Protein AF-A0A7C4L082-F1 (afdb_monomer_lite)

Structure (mmCIF, N/CA/C/O backbone):
data_AF-A0A7C4L082-F1
#
_entry.id   AF-A0A7C4L082-F1
#
loop_
_atom_site.group_PDB
_atom_site.id
_atom_site.type_symbol
_atom_site.label_atom_id
_atom_site.label_alt_id
_atom_site.label_comp_id
_atom_site.label_asym_id
_atom_site.label_entity_id
_atom_site.label_seq_id
_atom_site.pdbx_PDB_ins_code
_atom_site.Cartn_x
_atom_site.Cartn_y
_atom_site.Cartn_z
_atom_site.occupancy
_atom_site.B_iso_or_equiv
_atom_site.auth_seq_id
_atom_site.auth_comp_id
_atom_site.auth_asym_id
_atom_site.auth_atom_id
_atom_site.pdbx_PDB_model_num
ATOM 1 N N . MET A 1 1 ? 1.752 -16.445 31.291 1.00 26.81 1 MET A N 1
ATOM 2 C CA . MET A 1 1 ? 0.835 -17.382 30.611 1.00 26.81 1 MET A CA 1
ATOM 3 C C . MET A 1 1 ? 0.336 -16.645 29.375 1.00 26.81 1 MET A C 1
ATOM 5 O O . MET A 1 1 ? -0.471 -15.740 29.513 1.00 26.81 1 MET A O 1
ATOM 9 N N . HIS A 1 2 ? 0.988 -16.862 28.229 1.00 24.08 2 HIS A N 1
ATOM 10 C CA . HIS A 1 2 ? 0.756 -16.094 27.000 1.00 24.08 2 HIS A CA 1
ATOM 11 C C . HIS A 1 2 ? -0.568 -16.517 26.362 1.00 24.08 2 HIS A C 1
ATOM 13 O O . HIS A 1 2 ? -0.720 -17.672 25.975 1.00 24.08 2 HIS A O 1
ATOM 19 N N . LEU A 1 3 ? -1.516 -15.585 26.283 1.00 21.64 3 LEU A N 1
ATOM 20 C CA . LEU A 1 3 ? -2.719 -15.739 25.472 1.00 21.64 3 LEU A CA 1
ATOM 21 C C . LEU A 1 3 ? -2.356 -15.475 23.997 1.00 21.64 3 LEU A C 1
ATOM 23 O O . LEU A 1 3 ? -1.569 -14.562 23.738 1.00 21.64 3 LEU A O 1
ATOM 27 N N . PRO A 1 4 ? -2.878 -16.265 23.043 1.00 23.34 4 PRO A N 1
ATOM 28 C CA . PRO A 1 4 ? -2.545 -16.133 21.633 1.00 23.34 4 PRO A CA 1
ATOM 29 C C . PRO A 1 4 ? -3.372 -15.000 21.016 1.00 23.34 4 PRO A C 1
ATOM 31 O O . PRO A 1 4 ? -4.600 -15.043 21.010 1.00 23.34 4 PRO A O 1
ATOM 34 N N . SER A 1 5 ? -2.698 -13.973 20.509 1.00 23.75 5 SER A N 1
ATOM 35 C CA . SER A 1 5 ? -3.327 -12.854 19.806 1.00 23.75 5 SER A CA 1
ATOM 36 C C . SER A 1 5 ? -3.536 -13.232 18.331 1.00 23.75 5 SER A C 1
ATOM 38 O O . SER A 1 5 ? -2.632 -13.730 17.671 1.00 23.75 5 SER A O 1
ATOM 40 N N . THR A 1 6 ? -4.742 -13.040 17.812 1.00 22.88 6 THR A N 1
ATOM 41 C CA . THR A 1 6 ? -5.241 -13.522 16.503 1.00 22.88 6 THR A CA 1
ATOM 42 C C . THR A 1 6 ? -4.994 -12.465 15.421 1.00 22.88 6 THR A C 1
ATOM 44 O O . THR A 1 6 ? -5.503 -11.411 15.735 1.00 22.88 6 THR A O 1
ATOM 47 N N . PHE A 1 7 ? -4.259 -12.717 14.284 1.00 29.73 7 PHE A N 1
ATOM 48 C CA . PHE A 1 7 ? -3.717 -12.004 13.024 1.00 29.73 7 PHE A CA 1
ATOM 49 C C . PHE A 1 7 ? -4.614 -11.603 11.759 1.00 29.73 7 PHE A C 1
ATOM 51 O O . PHE A 1 7 ? -5.497 -12.398 11.469 1.00 29.73 7 PHE A O 1
ATOM 58 N N . LEU A 1 8 ? -4.376 -10.527 10.932 1.00 25.66 8 LEU A N 1
ATOM 59 C CA . LEU A 1 8 ? -5.011 -10.238 9.580 1.00 25.66 8 LEU A CA 1
ATOM 60 C C . LEU A 1 8 ? -4.146 -9.430 8.531 1.00 25.66 8 LEU A C 1
ATOM 62 O O . LEU A 1 8 ? -3.584 -8.399 8.908 1.00 25.66 8 LEU A O 1
ATOM 66 N N . THR A 1 9 ? -4.160 -9.795 7.212 1.00 27.81 9 THR A N 1
ATOM 67 C CA . THR A 1 9 ? -3.615 -9.032 6.026 1.00 27.81 9 THR A CA 1
ATOM 68 C C . THR A 1 9 ? -4.481 -8.992 4.735 1.00 27.81 9 THR A C 1
ATOM 70 O O . THR A 1 9 ? -5.491 -9.681 4.622 1.00 27.81 9 THR A O 1
ATOM 73 N N . LEU A 1 10 ? -4.018 -8.209 3.733 1.00 32.47 10 LEU A N 1
ATOM 74 C CA . LEU A 1 10 ? -4.407 -8.164 2.305 1.00 32.47 10 LEU A CA 1
ATOM 75 C C . LEU A 1 10 ? -4.249 -9.527 1.583 1.00 32.47 10 LEU A C 1
ATOM 77 O O . LEU A 1 10 ? -3.130 -9.998 1.386 1.00 32.47 10 LEU A O 1
ATOM 81 N N . ILE A 1 11 ? -5.348 -10.136 1.133 1.00 33.16 11 ILE A N 1
ATOM 82 C CA . ILE A 1 11 ? -5.338 -11.323 0.263 1.00 33.16 11 ILE A CA 1
ATOM 83 C C . ILE A 1 11 ? -6.277 -11.054 -0.910 1.00 33.16 11 ILE A C 1
ATOM 85 O O . ILE A 1 11 ? -7.493 -11.022 -0.738 1.00 33.16 11 ILE A O 1
ATOM 89 N N . CYS A 1 12 ? -5.724 -10.947 -2.115 1.00 33.06 12 CYS A N 1
ATOM 90 C CA . CYS A 1 12 ? -6.470 -11.342 -3.301 1.00 33.06 12 CYS A CA 1
ATOM 91 C C . CYS A 1 12 ? -6.006 -12.758 -3.633 1.00 33.06 12 CYS A C 1
ATOM 93 O O . CYS A 1 12 ? -4.808 -13.018 -3.780 1.00 33.06 12 CYS A O 1
ATOM 95 N N . VAL A 1 13 ? -6.946 -13.697 -3.663 1.00 30.00 13 VAL A N 1
ATOM 96 C CA . VAL A 1 13 ? -6.670 -15.078 -4.053 1.00 30.00 13 VAL A CA 1
ATOM 97 C C . VAL A 1 13 ? -6.123 -15.048 -5.471 1.00 30.00 13 VAL A C 1
ATOM 99 O O . VAL A 1 13 ? -6.735 -14.436 -6.347 1.00 30.00 13 VAL A O 1
ATOM 102 N N . ALA A 1 14 ? -5.004 -15.727 -5.726 1.00 32.19 14 ALA A N 1
ATOM 103 C CA . ALA A 1 14 ? -4.568 -15.965 -7.092 1.00 32.19 14 ALA A CA 1
ATOM 104 C C . ALA A 1 14 ? -5.683 -16.716 -7.843 1.00 32.19 14 ALA A C 1
ATOM 106 O O . ALA A 1 14 ? -5.805 -17.936 -7.723 1.00 32.19 14 ALA A O 1
ATOM 107 N N . GLY A 1 15 ? -6.487 -16.002 -8.634 1.00 32.66 15 GLY A N 1
ATOM 108 C CA . GLY A 1 15 ? -7.610 -16.569 -9.390 1.00 32.66 15 GLY A CA 1
ATOM 109 C C . GLY A 1 15 ? -8.965 -15.893 -9.207 1.00 32.66 15 GLY A C 1
ATOM 110 O O . GLY A 1 15 ? -9.885 -16.276 -9.921 1.00 32.66 15 GLY A O 1
ATOM 111 N N . ILE A 1 16 ? -9.102 -14.892 -8.335 1.00 36.88 16 ILE A N 1
ATOM 112 C CA . ILE A 1 16 ? -10.287 -14.023 -8.330 1.00 36.88 16 ILE A CA 1
ATOM 113 C C . ILE A 1 16 ? -9.890 -12.734 -9.046 1.00 36.88 16 ILE A C 1
ATOM 115 O O . ILE A 1 16 ? -9.056 -11.973 -8.558 1.00 36.88 16 ILE A O 1
ATOM 119 N N . ALA A 1 17 ? -10.420 -12.541 -10.254 1.00 43.00 17 ALA A N 1
ATOM 120 C CA . ALA A 1 17 ? -10.306 -11.265 -10.939 1.00 43.00 17 ALA A CA 1
ATOM 121 C C . ALA A 1 17 ? -11.048 -10.207 -10.117 1.00 43.00 17 ALA A C 1
ATOM 123 O O . ALA A 1 17 ? -12.154 -10.471 -9.642 1.00 43.00 17 ALA A O 1
ATOM 124 N N . ALA A 1 18 ? -10.488 -9.004 -9.995 1.00 48.81 18 ALA A N 1
ATOM 125 C CA . ALA A 1 18 ? -11.356 -7.862 -9.747 1.00 48.81 18 ALA A CA 1
ATOM 126 C C . ALA A 1 18 ? -12.280 -7.787 -10.966 1.00 48.81 18 ALA A C 1
ATOM 128 O O . ALA A 1 18 ? -11.783 -7.728 -12.092 1.00 48.81 18 ALA A O 1
ATOM 129 N N . ALA A 1 19 ? -13.586 -7.886 -10.757 1.00 49.41 19 ALA A N 1
ATOM 130 C CA . ALA A 1 19 ? -14.576 -7.798 -11.817 1.00 49.41 19 ALA A CA 1
ATOM 131 C C . ALA A 1 19 ? -15.401 -6.530 -11.613 1.00 49.41 19 ALA A C 1
ATOM 133 O O . ALA A 1 19 ? -15.684 -6.179 -10.470 1.00 49.41 19 ALA A O 1
ATOM 134 N N . ALA A 1 20 ? -15.767 -5.852 -12.699 1.00 52.03 20 ALA A N 1
ATOM 135 C CA . ALA A 1 20 ? -16.799 -4.823 -12.649 1.00 52.03 20 ALA A CA 1
ATOM 136 C C . ALA A 1 20 ? -18.134 -5.436 -12.187 1.00 52.03 20 ALA A C 1
ATOM 138 O O . ALA A 1 20 ? -18.296 -6.659 -12.190 1.00 52.03 20 ALA A O 1
ATOM 139 N N . ASP A 1 21 ? -19.111 -4.596 -11.841 1.00 50.50 21 ASP A N 1
ATOM 140 C CA . ASP A 1 21 ? -20.434 -5.051 -11.381 1.00 50.50 21 ASP A CA 1
ATOM 141 C C . ASP A 1 21 ? -21.158 -5.951 -12.414 1.00 50.50 21 ASP A C 1
ATOM 143 O O . ASP A 1 21 ? -22.066 -6.703 -12.064 1.00 50.50 21 ASP A O 1
ATOM 147 N N . ASP A 1 22 ? -20.729 -5.926 -13.683 1.00 53.44 22 ASP A N 1
ATOM 148 C CA . ASP A 1 22 ? -21.219 -6.777 -14.776 1.00 53.44 22 ASP A CA 1
ATOM 149 C C . ASP A 1 22 ? -20.454 -8.110 -14.962 1.00 53.44 22 ASP A C 1
ATOM 151 O O . ASP A 1 22 ? -20.784 -8.896 -15.854 1.00 53.44 22 ASP A O 1
ATOM 155 N N . GLY A 1 23 ? -19.447 -8.390 -14.128 1.00 59.34 23 GLY A N 1
ATOM 156 C CA . GLY A 1 23 ? -18.629 -9.604 -14.177 1.00 59.34 23 GLY A CA 1
ATOM 157 C C . GLY A 1 23 ? -17.411 -9.539 -15.108 1.00 59.34 23 GLY A C 1
ATOM 158 O O . GLY A 1 23 ? -16.659 -10.515 -15.181 1.00 59.34 23 GLY A O 1
ATOM 159 N N . THR A 1 24 ? -17.170 -8.419 -15.797 1.00 66.19 24 THR A N 1
ATOM 160 C CA . THR A 1 24 ? -15.991 -8.242 -16.660 1.00 66.19 24 THR A CA 1
ATOM 161 C C . THR A 1 24 ? -14.715 -8.141 -15.820 1.00 66.19 24 THR A C 1
ATOM 163 O O . THR A 1 24 ? -14.647 -7.265 -14.957 1.00 66.19 24 THR A O 1
ATOM 166 N N . PRO A 1 25 ? -13.674 -8.966 -16.057 1.00 70.62 25 PRO A N 1
ATOM 167 C CA . PRO A 1 25 ? -12.387 -8.821 -15.382 1.00 70.62 25 PRO A CA 1
ATOM 168 C C . PRO A 1 25 ? -11.762 -7.454 -15.672 1.00 70.62 25 PRO A C 1
ATOM 170 O O . PRO A 1 25 ? -11.455 -7.144 -16.819 1.00 70.62 25 PRO A O 1
ATOM 173 N N . ILE A 1 26 ? -11.538 -6.663 -14.629 1.00 77.31 26 ILE A N 1
ATOM 174 C CA . ILE A 1 26 ? -10.862 -5.363 -14.701 1.00 77.31 26 ILE A CA 1
ATOM 175 C C . ILE A 1 26 ? -9.432 -5.426 -14.166 1.00 77.31 26 ILE A C 1
ATOM 177 O O . ILE A 1 26 ? -8.658 -4.508 -14.405 1.00 77.31 26 ILE A O 1
ATOM 181 N N . GLY A 1 27 ? -9.050 -6.492 -13.454 1.00 82.38 27 GLY A N 1
ATOM 182 C CA . GLY A 1 27 ? -7.694 -6.645 -12.934 1.00 82.38 27 GLY A CA 1
ATOM 183 C C . GLY A 1 27 ? -7.386 -8.011 -12.327 1.00 82.38 27 GLY A C 1
ATOM 184 O O . GLY A 1 27 ? -8.269 -8.836 -12.091 1.00 82.38 27 GLY A O 1
ATOM 185 N N . GLU A 1 28 ? -6.104 -8.240 -12.063 1.00 77.00 28 GLU A N 1
ATOM 186 C CA . GLU A 1 28 ? -5.544 -9.466 -11.505 1.00 77.00 28 GLU A CA 1
ATOM 187 C C . GLU A 1 28 ? -4.411 -9.146 -10.522 1.00 77.00 28 GLU A C 1
ATOM 189 O O . GLU A 1 28 ? -3.540 -8.316 -10.792 1.00 77.00 28 GLU A O 1
ATOM 194 N N . LEU A 1 29 ? -4.395 -9.854 -9.393 1.00 74.06 29 LEU A N 1
ATOM 195 C CA . LEU A 1 29 ? -3.271 -9.888 -8.465 1.00 74.06 29 LEU A CA 1
ATOM 196 C C . LEU A 1 29 ? -2.563 -11.241 -8.576 1.00 74.06 29 LEU A C 1
ATOM 198 O O . LEU A 1 29 ? -3.212 -12.289 -8.632 1.00 74.06 29 LEU A O 1
ATOM 202 N N . GLY A 1 30 ? -1.235 -11.238 -8.541 1.00 73.25 30 GLY A N 1
ATOM 203 C CA . GLY A 1 30 ? -0.467 -12.474 -8.565 1.00 73.25 30 GLY A CA 1
ATOM 204 C C . GLY A 1 30 ? 0.947 -12.320 -8.033 1.00 73.25 30 GLY A C 1
ATOM 205 O O . GLY A 1 30 ? 1.359 -11.254 -7.583 1.00 73.25 30 GLY A O 1
ATOM 206 N N . ARG A 1 31 ? 1.683 -13.428 -8.033 1.00 80.12 31 ARG A N 1
ATOM 207 C CA . ARG A 1 31 ? 3.074 -13.501 -7.586 1.00 80.12 31 ARG A CA 1
ATOM 208 C C . ARG A 1 31 ? 3.870 -14.315 -8.589 1.00 80.12 31 ARG A C 1
ATOM 210 O O . ARG A 1 31 ? 3.368 -15.311 -9.109 1.00 80.12 31 ARG A O 1
ATOM 217 N N . VAL A 1 32 ? 5.099 -13.895 -8.845 1.00 87.31 32 VAL A N 1
ATOM 218 C CA . VAL A 1 32 ? 6.042 -14.603 -9.707 1.00 87.31 32 VAL A CA 1
ATOM 219 C C . VAL A 1 32 ? 7.381 -14.730 -8.991 1.00 87.31 32 VAL A C 1
ATOM 221 O O . VAL A 1 32 ? 7.808 -13.793 -8.322 1.00 87.31 32 VAL A O 1
ATOM 224 N N . ASN A 1 33 ? 8.030 -15.882 -9.138 1.00 90.62 33 ASN A N 1
ATOM 225 C CA . ASN A 1 33 ? 9.413 -16.078 -8.725 1.00 90.62 33 ASN A CA 1
ATOM 226 C C . ASN A 1 33 ? 10.312 -15.874 -9.949 1.00 90.62 33 ASN A C 1
ATOM 228 O O . ASN A 1 33 ? 10.107 -16.529 -10.974 1.00 90.62 33 ASN A O 1
ATOM 232 N N . ILE A 1 34 ? 11.257 -14.940 -9.871 1.00 92.31 34 ILE A N 1
ATOM 233 C CA . ILE A 1 34 ? 12.107 -14.556 -11.001 1.00 92.31 34 ILE A CA 1
ATOM 234 C C . ILE A 1 34 ? 13.583 -14.611 -10.624 1.00 92.31 34 ILE A C 1
ATOM 236 O O . ILE A 1 34 ? 14.006 -14.025 -9.634 1.00 92.31 34 ILE A O 1
ATOM 240 N N . ALA A 1 35 ? 14.368 -15.309 -11.445 1.00 92.62 35 ALA A N 1
ATOM 241 C CA . ALA A 1 35 ? 15.823 -15.376 -11.344 1.00 92.62 35 ALA A CA 1
ATOM 242 C C . ALA A 1 35 ? 16.473 -14.366 -12.291 1.00 92.62 35 ALA A C 1
ATOM 244 O O . ALA A 1 35 ? 16.044 -14.230 -13.439 1.00 92.62 35 ALA A O 1
ATOM 245 N N . GLN A 1 36 ? 17.532 -13.693 -11.850 1.00 95.38 36 GLN A N 1
ATOM 246 C CA . GLN A 1 36 ? 18.135 -12.605 -12.611 1.00 95.38 36 GLN A CA 1
ATOM 247 C C . GLN A 1 36 ? 19.621 -12.863 -12.882 1.00 95.38 36 GLN A C 1
ATOM 249 O O . GLN A 1 36 ? 20.462 -12.372 -12.151 1.00 95.38 36 GLN A O 1
ATOM 254 N N . PRO A 1 37 ? 19.998 -13.603 -13.934 1.00 94.25 37 PRO A N 1
ATOM 255 C CA . PRO A 1 37 ? 21.409 -13.900 -14.189 1.00 94.25 37 PRO A CA 1
ATOM 256 C C . PRO A 1 37 ? 22.198 -12.726 -14.801 1.00 94.25 37 PRO A C 1
ATOM 258 O O . PRO A 1 37 ? 23.421 -12.794 -14.859 1.00 94.25 37 PRO A O 1
ATOM 261 N N . ASN A 1 38 ? 21.523 -11.708 -15.353 1.00 92.75 38 ASN A N 1
ATOM 262 C CA . ASN A 1 38 ? 22.129 -10.496 -15.931 1.00 92.75 38 ASN A CA 1
ATOM 263 C C . ASN A 1 38 ? 21.066 -9.423 -16.245 1.00 92.75 38 ASN A C 1
ATOM 265 O O . ASN A 1 38 ? 19.879 -9.740 -16.363 1.00 92.75 38 ASN A O 1
ATOM 269 N N . ALA A 1 39 ? 21.496 -8.190 -16.535 1.00 89.31 39 ALA A N 1
ATOM 270 C CA . ALA A 1 39 ? 20.643 -7.051 -16.908 1.00 89.31 39 ALA A CA 1
ATOM 271 C C . ALA A 1 39 ? 19.786 -7.231 -18.186 1.00 89.31 39 ALA A C 1
ATOM 273 O O . ALA A 1 39 ? 18.868 -6.446 -18.426 1.00 89.31 39 ALA A O 1
ATOM 274 N N . ALA A 1 40 ? 20.043 -8.240 -19.024 1.00 90.38 40 ALA A N 1
ATOM 275 C CA . ALA A 1 40 ? 19.286 -8.474 -20.257 1.00 90.38 40 ALA A CA 1
ATOM 276 C C . ALA A 1 40 ? 18.137 -9.485 -20.090 1.00 90.38 40 ALA A C 1
ATOM 278 O O . ALA A 1 40 ? 17.345 -9.675 -21.016 1.00 90.38 40 ALA A O 1
ATOM 279 N N . THR A 1 41 ? 18.028 -10.139 -18.932 1.00 94.12 41 THR A N 1
ATOM 280 C CA . THR A 1 41 ? 17.044 -11.207 -18.714 1.00 94.12 41 THR A CA 1
ATOM 281 C C . THR A 1 41 ? 15.699 -10.618 -18.306 1.00 94.12 41 THR A C 1
ATOM 283 O O . THR A 1 41 ? 15.562 -10.101 -17.203 1.00 94.12 41 THR A O 1
ATOM 286 N N . TRP A 1 42 ? 14.702 -10.726 -19.186 1.00 94.75 42 TRP A N 1
ATOM 287 C CA . TRP A 1 42 ? 13.320 -10.309 -18.934 1.00 94.75 42 TRP A CA 1
ATOM 288 C C . TRP A 1 42 ? 12.392 -11.518 -18.898 1.00 94.75 42 TRP A C 1
ATOM 290 O O . TRP A 1 42 ? 12.436 -12.368 -19.787 1.00 94.75 42 TRP A O 1
ATOM 300 N N . HIS A 1 43 ? 11.501 -11.548 -17.913 1.00 96.25 43 HIS A N 1
ATOM 301 C CA . HIS A 1 43 ? 10.533 -12.622 -17.715 1.00 96.25 43 HIS A CA 1
ATOM 302 C C . HIS A 1 43 ? 9.168 -12.180 -18.204 1.00 96.25 43 HIS A C 1
ATOM 304 O O . HIS A 1 43 ? 8.703 -11.104 -17.840 1.00 96.25 43 HIS A O 1
ATOM 310 N N . THR A 1 44 ? 8.513 -12.994 -19.028 1.00 97.25 44 THR A N 1
ATOM 311 C CA . THR A 1 44 ? 7.134 -12.718 -19.448 1.00 97.25 44 THR A CA 1
ATOM 312 C C . THR A 1 44 ? 6.175 -13.348 -18.449 1.00 97.25 44 THR A C 1
ATOM 314 O O . THR A 1 44 ? 6.183 -14.563 -18.268 1.00 97.25 44 THR A O 1
ATOM 317 N N . VAL A 1 45 ? 5.338 -12.525 -17.825 1.00 94.69 45 VAL A N 1
ATOM 318 C CA . VAL A 1 45 ? 4.252 -12.960 -16.947 1.00 94.69 45 VAL A CA 1
ATOM 319 C C . VAL A 1 45 ? 2.969 -12.965 -17.765 1.00 94.69 45 VAL A C 1
ATOM 321 O O . VAL A 1 45 ? 2.551 -11.923 -18.271 1.00 94.69 45 VAL A O 1
ATOM 324 N N . ALA A 1 46 ? 2.368 -14.142 -17.928 1.00 93.06 46 ALA A N 1
ATOM 325 C CA . ALA A 1 46 ? 1.063 -14.283 -18.560 1.00 93.06 46 ALA A CA 1
ATOM 326 C C . ALA A 1 46 ? -0.046 -13.938 -17.558 1.00 93.06 46 ALA A C 1
ATOM 328 O O . ALA A 1 46 ? -0.006 -14.383 -16.411 1.00 93.06 46 ALA A O 1
ATOM 329 N N . LEU A 1 47 ? -1.031 -13.165 -18.010 1.00 85.12 47 LEU A N 1
ATOM 330 C CA . LEU A 1 47 ? -2.253 -12.884 -17.265 1.00 85.12 47 LEU A CA 1
ATOM 331 C C . LEU A 1 47 ? -3.255 -14.014 -17.489 1.00 85.12 47 LEU A C 1
ATOM 333 O O . LEU A 1 47 ? -3.327 -14.592 -18.577 1.00 85.12 47 LEU A O 1
ATOM 337 N N . ARG A 1 48 ? -4.051 -14.315 -16.467 1.00 81.31 48 ARG A N 1
ATOM 338 C CA . ARG A 1 48 ? -5.145 -15.290 -16.556 1.00 81.31 48 ARG A CA 1
ATOM 339 C C . ARG A 1 48 ? -6.329 -14.717 -17.318 1.00 81.31 48 ARG A C 1
ATOM 341 O O . ARG A 1 48 ? -7.017 -15.451 -18.020 1.00 81.31 48 ARG A O 1
ATOM 348 N N . ASN A 1 49 ? -6.546 -13.412 -17.177 1.00 79.44 49 ASN A N 1
ATOM 349 C CA . ASN A 1 49 ? -7.617 -12.687 -17.845 1.00 79.44 49 ASN A CA 1
ATOM 350 C C . ASN A 1 49 ? -7.057 -11.761 -18.919 1.00 79.44 49 ASN A C 1
ATOM 352 O O . ASN A 1 49 ? -5.961 -11.214 -18.787 1.00 79.44 49 ASN A O 1
ATOM 356 N N . ARG A 1 50 ? -7.837 -11.565 -19.984 1.00 89.00 50 ARG A N 1
ATOM 357 C CA . ARG A 1 50 ? -7.551 -10.531 -20.973 1.00 89.00 50 ARG A CA 1
ATOM 358 C C . ARG A 1 50 ? -8.057 -9.190 -20.446 1.00 89.00 50 ARG A C 1
ATOM 360 O O . ARG A 1 50 ? -9.247 -9.062 -20.192 1.00 89.00 50 ARG A O 1
ATOM 367 N N . LEU A 1 51 ? -7.162 -8.219 -20.349 1.00 87.44 51 LEU A N 1
ATOM 368 C CA . LEU A 1 51 ? -7.430 -6.838 -19.951 1.00 87.44 51 LEU A CA 1
ATOM 369 C C . LEU A 1 51 ? -7.413 -5.920 -21.183 1.00 87.44 51 LEU A C 1
ATOM 371 O O . LEU A 1 51 ? -6.754 -6.232 -22.178 1.00 87.44 51 LEU A O 1
ATOM 375 N N . ALA A 1 52 ? -8.155 -4.817 -21.165 1.00 92.12 52 ALA A N 1
ATOM 376 C CA . ALA A 1 52 ? -8.256 -3.912 -22.310 1.00 92.12 52 ALA A CA 1
ATOM 377 C C . ALA A 1 52 ? -7.014 -3.015 -22.478 1.00 92.12 52 ALA A C 1
ATOM 379 O O . ALA A 1 52 ? -6.483 -2.894 -23.585 1.00 92.12 52 ALA A O 1
ATOM 380 N N . ASP A 1 53 ? -6.543 -2.408 -21.390 1.00 93.88 53 ASP A N 1
ATOM 381 C CA . ASP A 1 53 ? -5.454 -1.428 -21.336 1.00 93.88 53 ASP A CA 1
ATOM 382 C C . ASP A 1 53 ? -4.729 -1.508 -19.974 1.00 93.88 53 ASP A C 1
ATOM 384 O O . ASP A 1 53 ? -4.946 -0.674 -19.091 1.00 93.88 53 ASP A O 1
ATOM 388 N N . PRO A 1 54 ? -3.887 -2.534 -19.759 1.00 93.75 54 PRO A N 1
ATOM 389 C CA . PRO A 1 54 ? -3.369 -2.855 -18.435 1.00 93.75 54 PRO A CA 1
ATOM 390 C C . PRO A 1 54 ? -2.306 -1.873 -17.926 1.00 93.75 54 PRO A C 1
ATOM 392 O O . PRO A 1 54 ? -1.276 -1.628 -18.564 1.00 93.75 54 PRO A O 1
ATOM 395 N N . VAL A 1 55 ? -2.508 -1.414 -16.693 1.00 94.88 55 VAL A N 1
ATOM 396 C CA . VAL A 1 55 ? -1.537 -0.746 -15.822 1.00 94.88 55 VAL A CA 1
ATOM 397 C C . VAL A 1 55 ? -1.000 -1.774 -14.831 1.00 94.88 55 VAL A C 1
ATOM 399 O O . VAL A 1 55 ? -1.766 -2.533 -14.243 1.00 94.88 55 VAL A O 1
ATOM 402 N N . VAL A 1 56 ? 0.319 -1.812 -14.640 1.00 93.75 56 VAL A N 1
ATOM 403 C CA . VAL A 1 56 ? 0.984 -2.805 -13.782 1.00 93.75 56 VAL A CA 1
ATOM 404 C C . VAL A 1 56 ? 1.775 -2.092 -12.695 1.00 93.75 56 VAL A C 1
ATOM 406 O O . VAL A 1 56 ? 2.623 -1.251 -12.999 1.00 93.75 56 VAL A O 1
ATOM 409 N N . VAL A 1 57 ? 1.553 -2.480 -11.441 1.00 92.12 57 VAL A N 1
ATOM 410 C CA . VAL A 1 57 ? 2.413 -2.121 -10.307 1.00 92.12 57 VAL A CA 1
ATOM 411 C C . VAL A 1 57 ? 2.947 -3.384 -9.642 1.00 92.12 57 VAL A C 1
ATOM 413 O O . VAL A 1 57 ? 2.226 -4.372 -9.494 1.00 92.12 57 VAL A O 1
ATOM 416 N N . LEU A 1 58 ? 4.224 -3.372 -9.265 1.00 91.06 58 LEU A N 1
ATOM 417 C CA . LEU A 1 58 ? 4.837 -4.476 -8.533 1.00 91.06 58 LEU A CA 1
ATOM 418 C C . LEU A 1 58 ? 4.766 -4.208 -7.028 1.00 91.06 58 LEU A C 1
ATOM 420 O O . LEU A 1 58 ? 4.757 -3.064 -6.575 1.00 91.06 58 LEU A O 1
ATOM 424 N N . GLY A 1 59 ? 4.708 -5.286 -6.258 1.00 85.19 59 GLY A N 1
ATOM 425 C CA . GLY A 1 59 ? 4.935 -5.277 -4.823 1.00 85.19 59 GLY A CA 1
ATOM 426 C C . GLY A 1 59 ? 6.428 -5.246 -4.481 1.00 85.19 59 GLY A C 1
ATOM 427 O O . GLY A 1 59 ? 7.279 -5.257 -5.375 1.00 85.19 59 GLY A O 1
ATOM 428 N N . PRO A 1 60 ? 6.760 -5.230 -3.180 1.00 86.38 60 PRO A N 1
ATOM 429 C CA . PRO A 1 60 ? 8.141 -5.376 -2.743 1.00 86.38 60 PRO A CA 1
ATOM 430 C C . PRO A 1 60 ? 8.721 -6.703 -3.237 1.00 86.38 60 PRO A C 1
ATOM 432 O O . PRO A 1 60 ? 8.010 -7.699 -3.363 1.00 86.38 60 PRO A O 1
ATOM 435 N N . VAL A 1 61 ? 10.026 -6.711 -3.487 1.00 91.25 61 VAL A N 1
ATOM 436 C CA . VAL A 1 61 ? 10.773 -7.918 -3.863 1.00 91.25 61 VAL A CA 1
ATOM 437 C C . VAL A 1 61 ? 11.168 -8.664 -2.579 1.00 91.25 61 VAL A C 1
ATOM 439 O O . VAL A 1 61 ? 11.506 -8.015 -1.578 1.00 91.25 61 VAL A O 1
ATOM 442 N N . SER A 1 62 ? 11.101 -10.001 -2.565 1.00 88.44 62 SER A N 1
ATOM 443 C CA . SER A 1 62 ? 11.510 -10.796 -1.394 1.00 88.44 62 SER A CA 1
ATOM 444 C C . SER A 1 62 ? 12.993 -10.611 -1.080 1.00 88.44 62 SER A C 1
ATOM 446 O O . SER A 1 62 ? 13.701 -10.007 -1.863 1.00 88.44 62 SER A O 1
ATOM 448 N N . SER A 1 63 ? 13.477 -11.072 0.072 1.00 88.50 63 SER A N 1
ATOM 449 C CA . SER A 1 63 ? 14.875 -10.918 0.503 1.00 88.50 63 SER A CA 1
ATOM 450 C C . SER A 1 63 ? 15.621 -12.244 0.602 1.00 88.50 63 SER A C 1
ATOM 452 O O . SER A 1 63 ? 16.165 -12.581 1.660 1.00 88.50 63 SER A O 1
ATOM 454 N N . ASN A 1 64 ? 15.632 -12.992 -0.496 1.00 88.56 64 ASN A N 1
ATOM 455 C CA . ASN A 1 64 ? 16.466 -14.178 -0.675 1.00 88.56 64 ASN A CA 1
ATOM 456 C C . ASN A 1 64 ? 17.911 -13.770 -1.016 1.00 88.56 64 ASN A C 1
ATOM 458 O O . ASN A 1 64 ? 18.859 -14.395 -0.543 1.00 88.56 64 ASN A O 1
ATOM 462 N N . GLY A 1 65 ? 18.078 -12.698 -1.796 1.00 85.06 65 GLY A N 1
ATOM 463 C CA . GLY A 1 65 ? 19.332 -12.008 -2.081 1.00 85.06 65 GLY A CA 1
ATOM 464 C C . GLY A 1 65 ? 19.596 -10.846 -1.116 1.00 85.06 65 GLY A C 1
ATOM 465 O O . GLY A 1 65 ? 18.682 -10.162 -0.642 1.00 85.06 65 GLY A O 1
ATOM 466 N N . GLY A 1 66 ? 20.875 -10.619 -0.802 1.00 84.94 66 GLY A N 1
ATOM 467 C CA . GLY A 1 66 ? 21.301 -9.565 0.129 1.00 84.94 66 GLY A CA 1
ATOM 468 C C . GLY A 1 66 ? 21.405 -8.170 -0.496 1.00 84.94 66 GLY A C 1
ATOM 469 O O . GLY A 1 66 ? 21.245 -7.172 0.210 1.00 84.94 66 GLY A O 1
ATOM 470 N N . GLN A 1 67 ? 21.655 -8.094 -1.805 1.00 90.06 67 GLN A N 1
ATOM 471 C CA . GLN A 1 67 ? 21.859 -6.835 -2.525 1.00 90.06 67 GLN A CA 1
ATOM 472 C C . GLN A 1 67 ? 20.549 -6.033 -2.670 1.00 90.06 67 GLN A C 1
ATOM 474 O O . GLN A 1 67 ? 19.463 -6.618 -2.700 1.00 90.06 67 GLN A O 1
ATOM 479 N N . PRO A 1 68 ? 20.618 -4.692 -2.719 1.00 90.56 68 PRO A N 1
ATOM 480 C CA . PRO A 1 68 ? 19.469 -3.860 -3.047 1.00 90.56 68 PRO A CA 1
ATOM 481 C C . PRO A 1 68 ? 19.083 -4.016 -4.519 1.00 90.56 68 PRO A C 1
ATOM 483 O O . PRO A 1 68 ? 19.934 -4.035 -5.405 1.00 90.56 68 PRO A O 1
ATOM 486 N N . VAL A 1 69 ? 17.780 -4.102 -4.774 1.00 92.81 69 VAL A N 1
ATOM 487 C CA . VAL A 1 69 ? 17.228 -4.392 -6.100 1.00 92.81 69 VAL A CA 1
ATOM 488 C C . VAL A 1 69 ? 15.837 -3.779 -6.238 1.00 92.81 69 VAL A C 1
ATOM 490 O O . VAL A 1 69 ? 15.104 -3.644 -5.253 1.00 92.81 69 VAL A O 1
ATOM 493 N N . VAL A 1 70 ? 15.465 -3.411 -7.462 1.00 91.62 70 VAL A N 1
ATOM 494 C CA . VAL A 1 70 ? 14.170 -2.802 -7.790 1.00 91.62 70 VAL A CA 1
ATOM 495 C C . VAL A 1 70 ? 13.487 -3.626 -8.880 1.00 91.62 70 VAL A C 1
ATOM 497 O O . VAL A 1 70 ? 14.126 -4.082 -9.819 1.00 91.62 70 VAL A O 1
ATOM 500 N N . GLY A 1 71 ? 12.175 -3.837 -8.786 1.00 92.44 71 GLY A N 1
ATOM 501 C CA . GLY A 1 71 ? 11.422 -4.447 -9.883 1.00 92.44 71 GLY A CA 1
ATOM 502 C C . GLY A 1 71 ? 11.221 -3.456 -11.033 1.00 92.44 71 GLY A C 1
ATOM 503 O O . GLY A 1 71 ? 10.940 -2.283 -10.795 1.00 92.44 71 GLY A O 1
ATOM 504 N N . ARG A 1 72 ? 11.303 -3.914 -12.285 1.00 91.12 72 ARG A N 1
ATOM 505 C CA . ARG A 1 72 ? 10.964 -3.122 -13.481 1.00 91.12 72 ARG A CA 1
ATOM 506 C C . ARG A 1 72 ? 9.910 -3.809 -14.327 1.00 91.12 72 ARG A C 1
ATOM 508 O O . ARG A 1 72 ? 9.920 -5.030 -14.447 1.00 91.12 72 ARG A O 1
ATOM 515 N N . VAL A 1 73 ? 9.061 -3.013 -14.981 1.00 92.75 73 VAL A N 1
ATOM 516 C CA . VAL A 1 73 ? 8.027 -3.504 -15.904 1.00 92.75 73 VAL A CA 1
ATOM 517 C C . VAL A 1 73 ? 8.179 -2.886 -17.291 1.00 92.75 73 VAL A C 1
ATOM 519 O O . VAL A 1 73 ? 8.461 -1.694 -17.425 1.00 92.75 73 VAL A O 1
ATOM 522 N N . ARG A 1 74 ? 7.944 -3.685 -18.337 1.00 91.75 74 ARG A N 1
ATOM 523 C CA . ARG A 1 74 ? 7.795 -3.216 -19.726 1.00 91.75 74 ARG A CA 1
ATOM 524 C C . ARG A 1 74 ? 6.848 -4.111 -20.528 1.00 91.75 74 ARG A C 1
ATOM 526 O O . ARG A 1 74 ? 6.366 -5.118 -20.016 1.00 91.75 74 ARG A O 1
ATOM 533 N N . ASN A 1 75 ? 6.635 -3.768 -21.802 1.00 92.50 75 ASN A N 1
ATOM 534 C CA . ASN A 1 75 ? 5.955 -4.612 -22.796 1.00 92.50 75 ASN A CA 1
ATOM 535 C C . ASN A 1 75 ? 4.627 -5.197 -22.285 1.00 92.50 75 ASN A C 1
ATOM 537 O O . ASN A 1 75 ? 4.414 -6.409 -22.309 1.00 92.50 75 ASN A O 1
ATOM 541 N N . ARG A 1 76 ? 3.755 -4.316 -21.786 1.00 94.00 76 ARG A N 1
ATOM 542 C CA . ARG A 1 76 ? 2.402 -4.668 -21.347 1.00 94.00 76 ARG A CA 1
ATOM 543 C C . ARG A 1 76 ? 1.535 -4.923 -22.575 1.00 94.00 76 ARG A C 1
ATOM 545 O O . ARG A 1 76 ? 1.536 -4.135 -23.518 1.00 94.00 76 ARG A O 1
ATOM 552 N N . THR A 1 77 ? 0.804 -6.019 -22.550 1.00 95.56 77 THR A N 1
ATOM 553 C CA . THR A 1 77 ? -0.178 -6.415 -23.554 1.00 95.56 77 THR A CA 1
ATOM 554 C C . THR A 1 77 ? -1.470 -6.793 -22.833 1.00 95.56 77 THR A C 1
ATOM 556 O O . THR A 1 77 ? -1.417 -7.085 -21.638 1.00 95.56 77 THR A O 1
ATOM 559 N N . PRO A 1 78 ? -2.609 -6.888 -23.539 1.00 95.38 78 PRO A N 1
ATOM 560 C CA . PRO A 1 78 ? -3.862 -7.383 -22.973 1.00 95.38 78 PRO A CA 1
ATOM 561 C C . PRO A 1 78 ? -3.771 -8.696 -22.184 1.00 95.38 78 PRO A C 1
ATOM 563 O O . PRO A 1 78 ? -4.665 -8.995 -21.408 1.00 95.38 78 PRO A O 1
ATOM 566 N N . THR A 1 79 ? -2.741 -9.518 -22.397 1.00 95.00 79 THR A N 1
ATOM 567 C CA . THR A 1 79 ? -2.627 -10.854 -21.794 1.00 95.00 79 THR A CA 1
ATOM 568 C C . THR A 1 79 ? -1.288 -11.101 -21.105 1.00 95.00 79 THR A C 1
ATOM 570 O O . THR A 1 79 ? -1.025 -12.225 -20.685 1.00 95.00 79 THR A O 1
ATOM 573 N N . SER A 1 80 ? -0.394 -10.113 -21.029 1.00 95.88 80 SER A N 1
ATOM 574 C CA . SER A 1 80 ? 0.931 -10.311 -20.433 1.00 95.88 80 SER A CA 1
ATOM 575 C C . SER A 1 80 ? 1.648 -9.006 -20.115 1.00 95.88 80 SER A C 1
ATOM 577 O O . SER A 1 80 ? 1.345 -7.956 -20.669 1.00 95.88 80 SER A O 1
ATOM 579 N N . PHE A 1 81 ? 2.697 -9.089 -19.310 1.00 95.88 81 PHE A N 1
ATOM 580 C CA . PHE A 1 81 ? 3.711 -8.042 -19.193 1.00 95.88 81 PHE A CA 1
ATOM 581 C C . PHE A 1 81 ? 5.094 -8.670 -19.031 1.00 95.88 81 PHE A C 1
ATOM 583 O O . PHE A 1 81 ? 5.213 -9.876 -18.809 1.00 95.88 81 PHE A O 1
ATOM 590 N N . GLN A 1 82 ? 6.149 -7.868 -19.163 1.00 95.62 82 GLN A N 1
ATOM 591 C CA . GLN A 1 82 ? 7.507 -8.302 -18.857 1.00 95.62 82 GLN A CA 1
ATOM 592 C C . GLN A 1 82 ? 8.011 -7.667 -17.569 1.00 95.62 82 GLN A C 1
ATOM 594 O O . GLN A 1 82 ? 7.825 -6.468 -17.362 1.00 95.62 82 GLN A O 1
ATOM 599 N N . VAL A 1 83 ? 8.682 -8.470 -16.746 1.00 95.00 83 VAL A N 1
ATOM 600 C CA . VAL A 1 83 ? 9.275 -8.071 -15.470 1.00 95.00 83 VAL A CA 1
ATOM 601 C C . VAL A 1 83 ? 10.749 -8.451 -15.401 1.00 95.00 83 VAL A C 1
ATOM 603 O O . VAL A 1 83 ? 11.187 -9.429 -16.011 1.00 95.00 83 VAL A O 1
ATOM 606 N N . GLN A 1 84 ? 11.508 -7.664 -14.652 1.00 93.44 84 GLN A N 1
ATOM 607 C CA . GLN A 1 84 ? 12.911 -7.902 -14.349 1.00 93.44 84 GLN A CA 1
ATOM 608 C C . GLN A 1 84 ? 13.226 -7.430 -12.922 1.00 93.44 84 GLN A C 1
ATOM 610 O O . GLN A 1 84 ? 12.609 -6.472 -12.452 1.00 93.44 84 GLN A O 1
ATOM 615 N N . LEU A 1 85 ? 14.193 -8.072 -12.263 1.00 93.75 85 LEU A N 1
ATOM 616 C CA . LEU A 1 85 ? 14.882 -7.522 -11.096 1.00 93.75 85 LEU A CA 1
ATOM 617 C C . LEU A 1 85 ? 16.082 -6.698 -11.558 1.00 93.75 85 LEU A C 1
ATOM 619 O O . LEU A 1 85 ? 16.946 -7.195 -12.275 1.00 93.75 85 LEU A O 1
ATOM 623 N N . ASP A 1 86 ? 16.117 -5.434 -11.183 1.00 90.12 86 ASP A N 1
ATOM 624 C CA . ASP A 1 86 ? 17.120 -4.486 -11.630 1.00 90.12 86 ASP A CA 1
ATOM 625 C C . ASP A 1 86 ? 18.021 -4.096 -10.468 1.00 90.12 86 ASP A C 1
ATOM 627 O O . ASP A 1 86 ? 17.574 -3.487 -9.490 1.00 90.12 86 ASP A O 1
ATOM 631 N N . GLU A 1 87 ? 19.280 -4.506 -10.554 1.00 91.62 87 GLU A N 1
ATOM 632 C CA . GLU A 1 87 ? 20.290 -4.098 -9.593 1.00 91.62 87 GLU A CA 1
ATOM 633 C C . GLU A 1 87 ? 20.832 -2.725 -9.958 1.00 91.62 87 GLU A C 1
ATOM 635 O O . GLU A 1 87 ? 20.943 -2.357 -11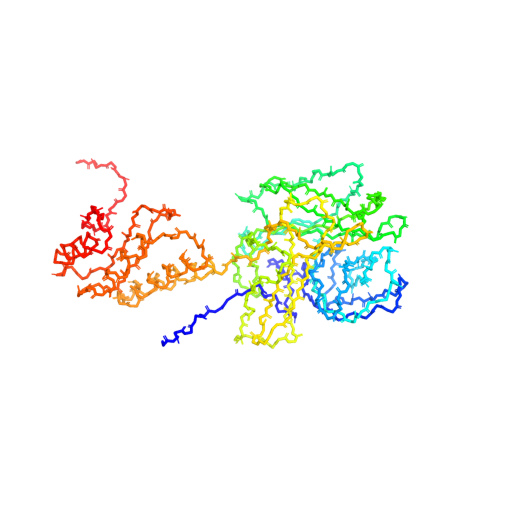.125 1.00 91.62 87 GLU A O 1
ATOM 640 N N . TRP A 1 88 ? 21.205 -1.952 -8.953 1.00 91.19 88 TRP A N 1
ATOM 641 C CA . TRP A 1 88 ? 21.829 -0.650 -9.154 1.00 91.19 88 TRP A CA 1
ATOM 642 C C . TRP A 1 88 ? 23.162 -0.755 -9.915 1.00 91.19 88 TRP A C 1
ATOM 644 O O . TRP A 1 88 ? 23.863 -1.759 -9.797 1.00 91.19 88 TRP A O 1
ATOM 654 N N . ASP A 1 89 ? 23.543 0.282 -10.671 1.00 89.56 89 ASP A N 1
ATOM 655 C CA . ASP A 1 89 ? 24.638 0.212 -11.661 1.00 89.56 89 ASP A CA 1
ATOM 656 C C . ASP A 1 89 ? 26.021 -0.120 -11.052 1.00 89.56 89 ASP A C 1
ATOM 658 O O . ASP A 1 89 ? 26.947 -0.477 -11.778 1.00 89.56 89 ASP A O 1
ATOM 662 N N . TYR A 1 90 ? 26.190 0.011 -9.730 1.00 90.81 90 TYR A N 1
ATOM 663 C CA . TYR A 1 90 ? 27.424 -0.341 -9.013 1.00 90.81 90 TYR A CA 1
ATOM 664 C C . TYR A 1 90 ? 27.558 -1.841 -8.686 1.00 90.81 90 TYR A C 1
ATOM 666 O O . TYR A 1 90 ? 28.599 -2.260 -8.176 1.00 90.81 90 TYR A O 1
ATOM 674 N N . LEU A 1 91 ? 26.514 -2.633 -8.940 1.00 92.56 91 LEU A N 1
ATOM 675 C CA . LEU A 1 91 ? 26.471 -4.081 -8.732 1.00 92.56 91 LEU A CA 1
ATOM 676 C C . LEU A 1 91 ? 26.733 -4.844 -10.042 1.00 92.56 91 LEU A C 1
ATOM 678 O O . LEU A 1 91 ? 26.874 -4.252 -11.112 1.00 92.56 91 LEU A O 1
ATOM 682 N N . ASP A 1 92 ? 26.823 -6.172 -9.958 1.00 93.19 92 ASP A N 1
ATOM 683 C CA . ASP A 1 92 ? 27.191 -7.041 -11.084 1.00 93.19 92 ASP A CA 1
ATOM 684 C C . ASP A 1 92 ? 26.014 -7.417 -12.000 1.00 93.19 92 ASP A C 1
ATOM 686 O O . ASP A 1 92 ? 26.220 -8.082 -13.020 1.00 93.19 92 ASP A O 1
ATOM 690 N N . GLN A 1 93 ? 24.807 -6.932 -11.685 1.00 90.38 93 GLN A N 1
ATOM 691 C CA . GLN A 1 93 ? 23.575 -7.134 -12.448 1.00 90.38 93 GLN A CA 1
ATOM 692 C C . GLN A 1 93 ? 23.050 -8.575 -12.400 1.00 90.38 93 GLN A C 1
ATOM 694 O O . GLN A 1 93 ? 22.170 -8.942 -13.191 1.00 90.38 93 GLN A O 1
ATOM 699 N N . SER A 1 94 ? 23.580 -9.389 -11.488 1.00 93.75 94 SER A N 1
ATOM 700 C CA . SER A 1 94 ? 23.169 -10.762 -11.241 1.00 93.75 94 SER A CA 1
ATOM 701 C C . SER A 1 94 ? 22.552 -10.864 -9.849 1.00 93.75 94 SER A C 1
ATOM 703 O O . SER A 1 94 ? 23.233 -10.732 -8.842 1.00 93.75 94 SER A O 1
ATOM 705 N N . HIS A 1 95 ? 21.272 -11.218 -9.780 1.00 94.69 95 HIS A N 1
ATOM 706 C CA . HIS A 1 95 ? 20.533 -11.322 -8.531 1.00 94.69 95 HIS A CA 1
ATOM 707 C C . HIS A 1 95 ? 19.986 -12.730 -8.286 1.00 94.69 95 HIS A C 1
ATOM 709 O O . HIS A 1 95 ? 19.604 -13.462 -9.211 1.00 94.69 95 HIS A O 1
ATOM 715 N N . ALA A 1 96 ? 19.904 -13.092 -7.004 1.00 94.69 96 ALA A N 1
ATOM 716 C CA . ALA A 1 96 ? 19.238 -14.310 -6.563 1.00 94.69 96 ALA A CA 1
ATOM 717 C C . ALA A 1 96 ? 17.776 -14.346 -7.039 1.00 94.69 96 ALA A C 1
ATOM 719 O O . ALA A 1 96 ? 17.170 -13.314 -7.330 1.00 94.69 96 ALA A O 1
ATOM 720 N N . ALA A 1 97 ? 17.201 -15.546 -7.113 1.00 94.31 97 ALA A N 1
ATOM 721 C CA . ALA A 1 97 ? 15.787 -15.678 -7.425 1.00 94.31 97 ALA A CA 1
ATOM 722 C C . ALA A 1 97 ? 14.929 -15.103 -6.291 1.00 94.31 97 ALA A C 1
ATOM 724 O O . ALA A 1 97 ? 15.086 -15.489 -5.130 1.00 94.31 97 ALA A O 1
ATOM 725 N N . GLU A 1 98 ? 14.010 -14.207 -6.635 1.00 93.75 98 GLU A N 1
ATOM 726 C CA . GLU A 1 98 ? 13.128 -13.533 -5.682 1.00 93.75 98 GLU A CA 1
ATOM 727 C C . GLU A 1 98 ? 11.666 -13.670 -6.101 1.00 93.75 98 GLU A C 1
ATOM 729 O O . GLU A 1 98 ? 11.332 -13.696 -7.287 1.00 93.75 98 GLU A O 1
ATOM 734 N N . ASP A 1 99 ? 10.785 -13.712 -5.111 1.00 88.19 99 ASP A N 1
ATOM 735 C CA . ASP A 1 99 ? 9.355 -13.540 -5.278 1.00 88.19 99 ASP A CA 1
ATOM 736 C C . ASP A 1 99 ? 8.997 -12.056 -5.401 1.0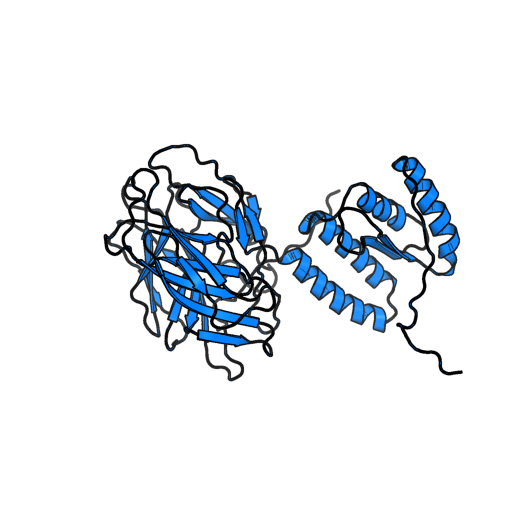0 88.19 99 ASP A C 1
ATOM 738 O O . ASP A 1 99 ? 9.463 -11.207 -4.638 1.00 88.19 99 ASP A O 1
ATOM 742 N N . VAL A 1 100 ? 8.110 -11.752 -6.347 1.00 88.25 100 VAL A N 1
ATOM 743 C CA . VAL A 1 100 ? 7.568 -10.411 -6.577 1.00 88.25 100 VAL A CA 1
ATOM 744 C C . VAL A 1 100 ? 6.059 -10.511 -6.755 1.00 88.25 100 VAL A C 1
ATOM 746 O O . VAL A 1 100 ? 5.567 -11.223 -7.635 1.00 88.25 100 VAL A O 1
ATOM 749 N N . GLY A 1 101 ? 5.312 -9.810 -5.900 1.00 84.19 101 GLY A N 1
ATOM 750 C CA . GLY A 1 101 ? 3.876 -9.608 -6.089 1.00 84.19 101 GLY A CA 1
ATOM 751 C C . GLY A 1 101 ? 3.607 -8.622 -7.226 1.00 84.19 101 GLY A C 1
ATOM 752 O O . GLY A 1 101 ? 4.419 -7.740 -7.492 1.00 84.19 101 GLY A O 1
ATOM 753 N N . PHE A 1 102 ? 2.469 -8.730 -7.894 1.00 85.81 102 PHE A N 1
ATOM 754 C CA . PHE A 1 102 ? 2.033 -7.770 -8.900 1.00 85.81 102 PHE A CA 1
ATOM 755 C C . PHE A 1 102 ? 0.537 -7.519 -8.786 1.00 85.81 102 PHE A C 1
ATOM 757 O O . PHE A 1 102 ? -0.227 -8.434 -8.478 1.00 85.81 102 PHE A O 1
ATOM 764 N N . PHE A 1 103 ? 0.136 -6.288 -9.091 1.00 86.00 103 PHE A N 1
ATOM 765 C CA . PHE A 1 103 ? -1.245 -5.903 -9.331 1.00 86.00 103 PHE A CA 1
ATOM 766 C C . PHE A 1 103 ? -1.352 -5.317 -10.735 1.00 86.00 103 PHE A C 1
ATOM 768 O O . PHE A 1 103 ? -0.671 -4.342 -11.065 1.00 86.00 103 PHE A O 1
ATOM 775 N N . VAL A 1 104 ? -2.186 -5.940 -11.562 1.00 87.88 104 VAL A N 1
ATOM 776 C CA . VAL A 1 104 ? -2.533 -5.456 -12.895 1.00 87.88 104 VAL A CA 1
ATOM 777 C C . VAL A 1 104 ? -3.994 -5.057 -12.899 1.00 87.88 104 VAL A C 1
ATOM 779 O O . VAL A 1 104 ? -4.837 -5.807 -12.419 1.00 87.88 104 VAL A O 1
ATOM 782 N N . ILE A 1 105 ? -4.303 -3.892 -13.445 1.00 88.75 105 ILE A N 1
ATOM 783 C CA . ILE A 1 105 ? -5.673 -3.407 -13.577 1.00 88.75 105 ILE A CA 1
ATOM 784 C C . ILE A 1 105 ? -5.785 -2.564 -14.843 1.00 88.75 105 ILE A C 1
ATOM 786 O O . ILE A 1 105 ? -4.818 -1.909 -15.233 1.00 88.75 105 ILE A O 1
ATOM 790 N N . ASP A 1 106 ? -6.936 -2.581 -15.500 1.00 91.38 106 ASP A N 1
ATOM 791 C CA . ASP A 1 106 ? -7.197 -1.704 -16.633 1.00 91.38 106 ASP A CA 1
ATOM 792 C C . ASP A 1 106 ? -7.061 -0.230 -16.240 1.00 91.38 106 ASP A C 1
ATOM 794 O O . ASP A 1 106 ? -7.430 0.191 -15.141 1.00 91.38 106 ASP A O 1
ATOM 798 N N . ARG A 1 107 ? -6.514 0.579 -17.145 1.00 95.81 107 ARG A N 1
ATOM 799 C CA . ARG A 1 107 ? -6.425 2.030 -16.985 1.00 95.81 107 ARG A CA 1
ATOM 800 C C . ARG A 1 107 ? -7.828 2.618 -16.829 1.00 95.81 107 ARG A C 1
ATOM 802 O O . ARG A 1 107 ? -8.729 2.307 -17.602 1.00 95.81 107 ARG A O 1
ATOM 809 N N . GLY A 1 108 ? -7.990 3.537 -15.881 1.00 95.88 108 GLY A N 1
ATOM 810 C CA . GLY A 1 108 ? -9.243 4.257 -15.661 1.00 95.88 108 GLY A CA 1
ATOM 811 C C . GLY A 1 108 ? -9.642 4.343 -14.193 1.00 95.88 108 GLY A C 1
ATOM 812 O O . GLY A 1 108 ? -8.856 4.025 -13.301 1.00 95.88 108 GLY A O 1
ATOM 813 N N . VAL A 1 109 ? -10.870 4.810 -13.965 1.00 94.69 109 VAL A N 1
ATOM 814 C CA . VAL A 1 109 ? -11.522 4.828 -12.651 1.00 94.69 109 VAL A CA 1
ATOM 815 C C . VAL A 1 109 ? -12.505 3.668 -12.597 1.00 94.69 109 VAL A C 1
ATOM 817 O O . VAL A 1 109 ? -13.425 3.600 -13.408 1.00 94.69 109 VAL A O 1
ATOM 820 N N . HIS A 1 110 ? -12.326 2.798 -11.614 1.00 84.56 110 HIS A N 1
ATOM 821 C CA . HIS A 1 110 ? -13.164 1.640 -11.346 1.00 84.56 110 HIS A CA 1
ATOM 822 C C . HIS A 1 110 ? -13.859 1.838 -10.012 1.00 84.56 110 HIS A C 1
ATOM 824 O O . HIS A 1 110 ? -13.210 2.102 -8.996 1.00 84.56 110 HIS A O 1
ATOM 830 N N . LEU A 1 111 ? -15.180 1.728 -10.032 1.00 84.12 111 LEU A N 1
ATOM 831 C CA . LEU A 1 111 ? -16.014 1.712 -8.843 1.00 84.12 111 LEU A CA 1
ATOM 832 C C . LEU A 1 111 ? -16.523 0.291 -8.673 1.00 84.12 111 LEU A C 1
ATOM 834 O O . LEU A 1 111 ? -17.034 -0.295 -9.620 1.00 84.12 111 LEU A O 1
ATOM 838 N N . LEU A 1 112 ? -16.326 -0.248 -7.483 1.00 74.69 112 LEU A N 1
ATOM 839 C CA . LEU A 1 112 ? -16.689 -1.602 -7.105 1.00 74.69 112 LEU A CA 1
ATOM 840 C C . LEU A 1 112 ? -17.430 -1.543 -5.777 1.00 74.69 112 LEU A C 1
ATOM 842 O O . LEU A 1 112 ? -17.268 -0.582 -5.016 1.00 74.69 112 LEU A O 1
ATOM 846 N N . VAL A 1 113 ? -18.175 -2.605 -5.467 1.00 71.00 113 VAL A N 1
ATOM 847 C CA . VAL A 1 113 ? -18.819 -2.769 -4.152 1.00 71.00 113 VAL A CA 1
ATOM 848 C C . VAL A 1 113 ? -19.770 -1.590 -3.913 1.00 71.00 113 VAL A C 1
ATOM 850 O O . VAL A 1 113 ? -19.611 -0.814 -2.971 1.00 71.00 113 VAL A O 1
ATOM 853 N N . ASP A 1 114 ? -20.679 -1.371 -4.868 1.00 71.75 114 ASP A N 1
ATOM 854 C CA . ASP A 1 114 ? -21.640 -0.260 -4.877 1.00 71.75 114 ASP A CA 1
ATOM 855 C C . ASP A 1 114 ? -20.986 1.130 -4.717 1.00 71.75 114 ASP A C 1
ATOM 857 O O . ASP A 1 114 ? -21.540 2.055 -4.118 1.00 71.75 114 ASP A O 1
ATOM 861 N N . GLY A 1 115 ? -19.766 1.284 -5.244 1.00 74.12 115 GLY A N 1
ATOM 862 C CA . GLY A 1 115 ? -18.997 2.529 -5.212 1.00 74.12 115 GLY A CA 1
ATOM 863 C C . GLY A 1 115 ? -18.213 2.783 -3.924 1.00 74.12 115 GLY A C 1
ATOM 864 O O . GLY A 1 115 ? -17.553 3.819 -3.822 1.00 74.12 115 GLY A O 1
ATOM 865 N N . GLN A 1 116 ? -18.231 1.857 -2.961 1.00 70.88 116 GLN A N 1
ATOM 866 C CA . GLN A 1 116 ? -17.415 1.963 -1.748 1.00 70.88 116 GLN A CA 1
ATOM 867 C C . GLN A 1 116 ? -15.922 1.817 -2.061 1.00 70.88 116 GLN A C 1
ATOM 869 O O . GLN A 1 116 ? -15.090 2.544 -1.512 1.00 70.88 116 GLN A O 1
ATOM 874 N N . LEU A 1 117 ? -15.579 0.905 -2.972 1.00 75.69 117 LEU A N 1
ATOM 875 C CA . LEU A 1 117 ? -14.216 0.703 -3.436 1.00 75.69 117 LEU A CA 1
ATOM 876 C C . LEU A 1 117 ? -14.008 1.484 -4.725 1.00 75.69 117 LEU A C 1
ATOM 878 O O . LEU A 1 117 ? -14.533 1.135 -5.779 1.00 75.69 117 LEU A O 1
ATOM 882 N N . ARG A 1 118 ? -13.175 2.519 -4.648 1.00 86.19 118 ARG A N 1
ATOM 883 C CA . ARG A 1 118 ? -12.675 3.213 -5.828 1.00 86.19 118 ARG A CA 1
ATOM 884 C C . ARG A 1 118 ? -11.225 2.831 -6.072 1.00 86.19 118 ARG A C 1
ATOM 886 O O . ARG A 1 118 ? -10.388 2.949 -5.177 1.00 86.19 118 ARG A O 1
ATOM 893 N N . ILE A 1 119 ? -10.936 2.425 -7.301 1.00 87.81 119 ILE A N 1
ATOM 894 C CA . ILE A 1 119 ? -9.583 2.216 -7.802 1.00 87.81 119 ILE A CA 1
ATOM 895 C C . ILE A 1 119 ? -9.378 3.142 -8.991 1.00 87.81 119 ILE A C 1
ATOM 897 O O . ILE A 1 119 ? -10.204 3.193 -9.892 1.00 87.81 119 ILE A O 1
ATOM 901 N N . GLU A 1 120 ? -8.279 3.877 -9.010 1.00 95.44 120 GLU A N 1
ATOM 902 C CA . GLU A 1 120 ? -7.879 4.674 -10.161 1.00 95.44 120 GLU A CA 1
ATOM 903 C C . GLU A 1 120 ? -6.483 4.260 -10.603 1.00 95.44 120 GLU A C 1
ATOM 905 O O . GLU A 1 120 ? -5.555 4.260 -9.799 1.00 95.44 120 GLU A O 1
ATOM 910 N N . ALA A 1 121 ? -6.327 3.900 -11.872 1.00 95.81 121 ALA A N 1
ATOM 911 C CA . ALA A 1 121 ? -5.062 3.436 -12.419 1.00 95.81 121 ALA A CA 1
ATOM 912 C C . ALA A 1 121 ? -4.696 4.207 -13.680 1.00 95.81 121 ALA A C 1
ATOM 914 O O . ALA A 1 121 ? -5.508 4.355 -14.597 1.00 95.81 121 ALA A O 1
ATOM 915 N N . ASN A 1 122 ? -3.459 4.695 -13.745 1.00 97.50 122 ASN A N 1
ATOM 916 C CA . ASN A 1 122 ? -2.964 5.396 -14.922 1.00 97.50 122 ASN A CA 1
ATOM 917 C C . ASN A 1 122 ? -1.432 5.385 -15.001 1.00 97.50 122 ASN A C 1
ATOM 919 O O . ASN A 1 122 ? -0.732 4.764 -14.206 1.00 97.50 122 ASN A O 1
ATOM 923 N N . THR A 1 123 ? -0.903 6.086 -15.997 1.00 96.00 123 THR A N 1
ATOM 924 C CA . THR A 1 123 ? 0.524 6.304 -16.211 1.00 96.00 123 THR A CA 1
ATOM 925 C C . THR A 1 123 ? 0.818 7.796 -16.267 1.00 96.00 123 THR A C 1
ATOM 927 O O . THR A 1 123 ? 0.021 8.574 -16.788 1.00 96.00 123 THR A O 1
ATOM 930 N N . CYS A 1 124 ? 1.987 8.204 -15.792 1.00 95.44 124 CYS A N 1
ATOM 931 C CA . CYS A 1 124 ? 2.514 9.555 -15.972 1.00 95.44 124 CYS A CA 1
ATOM 932 C C . CYS A 1 124 ? 3.979 9.495 -16.420 1.00 95.44 124 CYS A C 1
ATOM 934 O O . CYS A 1 124 ? 4.604 8.439 -16.361 1.00 95.44 124 CYS A O 1
ATOM 936 N N . ARG A 1 125 ? 4.534 10.616 -16.890 1.00 93.56 125 ARG A N 1
ATOM 937 C CA . ARG A 1 125 ? 5.967 10.729 -17.186 1.00 93.56 125 ARG A CA 1
ATOM 938 C C . ARG A 1 125 ? 6.664 11.543 -16.113 1.00 93.56 125 ARG A C 1
ATOM 940 O O . ARG A 1 125 ? 6.212 12.637 -15.790 1.00 93.56 125 ARG A O 1
ATOM 947 N N . VAL A 1 126 ? 7.761 11.008 -15.591 1.00 92.75 126 VAL A N 1
ATOM 948 C CA . VAL A 1 126 ? 8.494 11.590 -14.466 1.00 92.75 126 VAL A CA 1
ATOM 949 C C . VAL A 1 126 ? 9.978 11.629 -14.806 1.00 92.75 126 VAL A C 1
ATOM 951 O O . VAL A 1 126 ? 10.568 10.609 -15.149 1.00 92.75 126 VAL A O 1
ATOM 954 N N . GLY A 1 127 ? 10.565 12.819 -14.729 1.00 85.06 127 GLY A N 1
ATOM 955 C CA . GLY A 1 127 ? 12.008 13.051 -14.786 1.00 85.06 127 GLY A CA 1
ATOM 956 C C . GLY A 1 127 ? 12.428 13.872 -13.568 1.00 85.06 127 GLY A C 1
ATOM 957 O O . GLY A 1 127 ? 11.880 13.694 -12.482 1.00 85.06 127 GLY A O 1
ATOM 958 N N . ALA A 1 128 ? 13.351 14.814 -13.751 1.00 80.88 128 ALA A N 1
ATOM 959 C CA . ALA A 1 128 ? 13.600 15.871 -12.773 1.00 80.88 128 ALA A CA 1
ATOM 960 C C . ALA A 1 128 ? 12.905 17.173 -13.228 1.00 80.88 128 ALA A C 1
ATOM 962 O O . ALA A 1 128 ? 13.112 17.567 -14.379 1.00 80.88 128 ALA A O 1
ATOM 963 N N . PRO A 1 129 ? 12.123 17.872 -12.373 1.00 87.50 129 PRO A N 1
ATOM 964 C CA . PRO A 1 129 ? 11.829 17.606 -10.954 1.00 87.50 129 PRO A CA 1
ATOM 965 C C . PRO A 1 129 ? 10.667 16.611 -10.723 1.00 87.50 129 PRO A C 1
ATOM 967 O O . PRO A 1 129 ? 10.078 16.092 -11.668 1.00 87.50 129 PRO A O 1
ATOM 970 N N . ALA A 1 130 ? 10.328 16.371 -9.447 1.00 92.31 130 ALA A N 1
ATOM 971 C CA . ALA A 1 130 ? 9.144 15.608 -9.039 1.00 92.31 130 ALA A CA 1
ATOM 972 C C . ALA A 1 130 ? 7.847 16.188 -9.635 1.00 92.31 130 ALA A C 1
ATOM 974 O O . ALA A 1 130 ? 7.718 17.401 -9.803 1.00 92.31 130 ALA A O 1
ATOM 975 N N . VAL A 1 131 ? 6.875 15.318 -9.903 1.00 95.88 131 VAL A N 1
ATOM 976 C CA . VAL A 1 131 ? 5.623 15.648 -10.592 1.00 95.88 131 VAL A CA 1
ATOM 977 C C . VAL A 1 131 ? 4.443 15.460 -9.646 1.00 95.88 131 VAL A C 1
ATOM 979 O O . VAL A 1 131 ? 4.317 14.421 -9.001 1.00 95.88 131 VAL A O 1
ATOM 982 N N . ARG A 1 132 ? 3.550 16.451 -9.584 1.00 97.56 132 ARG A N 1
ATOM 983 C CA . ARG A 1 132 ? 2.231 16.305 -8.962 1.00 97.56 132 ARG A CA 1
ATOM 984 C C . ARG A 1 132 ? 1.285 15.640 -9.959 1.00 97.56 132 ARG A C 1
ATOM 986 O O . ARG A 1 132 ? 1.101 16.145 -11.063 1.00 97.56 132 ARG A O 1
ATOM 993 N N . VAL A 1 133 ? 0.682 14.532 -9.559 1.00 98.25 133 VAL A N 1
ATOM 994 C CA . VAL A 1 133 ? -0.359 13.829 -10.306 1.00 98.25 133 VAL A CA 1
ATOM 995 C C . VAL A 1 133 ? -1.689 14.105 -9.623 1.00 98.25 133 VAL A C 1
ATOM 997 O O . VAL A 1 133 ? -1.814 13.928 -8.412 1.00 98.25 133 VAL A O 1
ATOM 1000 N N . ASN A 1 134 ? -2.670 14.548 -10.403 1.00 98.44 134 ASN A N 1
ATOM 1001 C CA . ASN A 1 134 ? -4.033 14.753 -9.929 1.00 98.44 134 ASN A CA 1
ATOM 1002 C C . ASN A 1 134 ? -4.883 13.542 -10.310 1.00 98.44 134 ASN A C 1
ATOM 1004 O O . ASN A 1 134 ? -4.758 13.029 -11.424 1.00 98.44 134 ASN A O 1
ATOM 1008 N N . PHE A 1 135 ? -5.752 13.121 -9.399 1.00 98.38 135 PHE A N 1
ATOM 1009 C CA . PHE A 1 135 ? -6.773 12.122 -9.687 1.00 98.38 135 PHE A CA 1
ATOM 1010 C C . PHE A 1 135 ? -7.849 12.709 -10.608 1.00 98.38 135 PHE A C 1
ATOM 1012 O O . PHE A 1 135 ? -8.095 13.917 -10.603 1.00 98.38 135 PHE A O 1
ATOM 1019 N N . ALA A 1 136 ? -8.537 11.855 -11.364 1.00 97.19 136 ALA A N 1
ATOM 1020 C CA . ALA A 1 136 ? -9.650 12.239 -12.235 1.00 97.19 136 ALA A CA 1
ATOM 1021 C C . ALA A 1 136 ? -10.818 12.881 -11.457 1.00 97.19 136 ALA A C 1
ATOM 1023 O O . ALA A 1 136 ? -11.589 13.663 -12.009 1.00 97.19 136 ALA A O 1
ATOM 1024 N N . GLY A 1 137 ? -10.920 12.582 -10.161 1.00 95.88 137 GLY A N 1
ATOM 1025 C CA . GLY A 1 137 ? -11.819 13.231 -9.209 1.00 95.88 137 GLY A CA 1
ATOM 1026 C C . GLY A 1 137 ? -11.340 13.028 -7.772 1.00 95.88 137 GLY A C 1
ATOM 1027 O O . GLY A 1 137 ? -10.564 12.112 -7.501 1.00 95.88 137 GLY A O 1
ATOM 1028 N N . ALA A 1 138 ? -11.806 13.843 -6.827 1.00 94.19 138 ALA A N 1
ATOM 1029 C CA . ALA A 1 138 ? -11.379 13.714 -5.435 1.00 94.19 138 ALA A CA 1
ATOM 1030 C C . ALA A 1 138 ? -11.850 12.385 -4.810 1.00 94.19 138 ALA A C 1
ATOM 1032 O O . ALA A 1 138 ? -12.987 11.963 -5.021 1.00 94.19 138 ALA A O 1
ATOM 1033 N N . PHE A 1 139 ? -10.981 11.710 -4.061 1.00 89.06 139 PHE A N 1
ATOM 1034 C CA . PHE A 1 139 ? -11.355 10.621 -3.158 1.00 89.06 139 PHE A CA 1
ATOM 1035 C C . PHE A 1 139 ? -12.008 11.191 -1.888 1.00 89.06 139 PHE A C 1
ATOM 1037 O O . PHE A 1 139 ? -11.755 12.333 -1.510 1.00 89.06 139 PHE A O 1
ATOM 1044 N N . ALA A 1 140 ? -12.829 10.396 -1.198 1.00 82.38 140 ALA A N 1
ATOM 1045 C CA . ALA A 1 140 ? -13.460 10.823 0.059 1.00 82.38 140 ALA A CA 1
ATOM 1046 C C . ALA A 1 140 ? -12.439 11.057 1.194 1.00 82.38 140 ALA A C 1
ATOM 1048 O O . ALA A 1 140 ? -12.650 11.896 2.066 1.00 82.38 140 ALA A O 1
ATO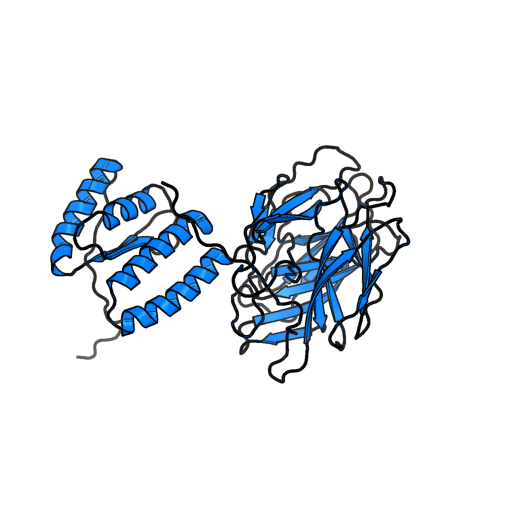M 1049 N N . ALA A 1 141 ? -11.318 10.337 1.154 1.00 78.69 141 ALA A N 1
ATOM 1050 C CA . ALA A 1 141 ? -10.157 10.482 2.024 1.00 78.69 141 ALA A CA 1
ATOM 1051 C C . ALA A 1 141 ? -8.882 10.214 1.198 1.00 78.69 141 ALA A C 1
ATOM 1053 O O . ALA A 1 141 ? -8.995 9.647 0.108 1.00 78.69 141 ALA A O 1
ATOM 1054 N N . PRO A 1 142 ? -7.679 10.604 1.665 1.00 81.69 142 PRO A N 1
ATOM 1055 C CA . PRO A 1 142 ? -6.433 10.284 0.969 1.00 81.69 142 PRO A CA 1
ATOM 1056 C C . PRO A 1 142 ? -6.333 8.777 0.662 1.00 81.69 142 PRO A C 1
ATOM 1058 O O . PRO A 1 142 ? -6.446 7.970 1.592 1.00 81.69 142 PRO A O 1
ATOM 1061 N N . PRO A 1 143 ? -6.166 8.374 -0.613 1.00 84.94 143 PRO A N 1
ATOM 1062 C CA . PRO A 1 143 ? -6.084 6.966 -0.974 1.00 84.94 143 PRO A CA 1
ATOM 1063 C C . PRO A 1 143 ? -4.714 6.375 -0.622 1.00 84.94 143 PRO A C 1
ATOM 1065 O O . PRO A 1 143 ? -3.778 7.099 -0.287 1.00 84.94 143 PRO A O 1
ATOM 1068 N N . LEU A 1 144 ? -4.556 5.058 -0.760 1.00 82.12 144 LEU A N 1
ATOM 1069 C CA . LEU A 1 144 ? -3.216 4.506 -0.957 1.00 82.12 144 LEU A CA 1
ATOM 1070 C C . LEU A 1 144 ? -2.795 4.674 -2.400 1.00 82.12 144 LEU A C 1
ATOM 1072 O O . LEU A 1 144 ? -3.615 4.480 -3.291 1.00 82.12 144 LEU A O 1
ATOM 1076 N N . VAL A 1 145 ? -1.515 4.953 -2.624 1.00 90.06 145 VAL A N 1
ATOM 1077 C CA . VAL A 1 145 ? -0.949 5.072 -3.964 1.00 90.06 145 VAL A CA 1
ATOM 1078 C C . VAL A 1 145 ? 0.267 4.166 -4.097 1.00 90.06 145 VAL A C 1
ATOM 1080 O O . VAL A 1 145 ? 1.221 4.237 -3.321 1.00 90.06 145 VAL A O 1
ATOM 1083 N N . PHE A 1 146 ? 0.243 3.321 -5.119 1.00 89.75 146 PHE A N 1
ATOM 1084 C CA . PHE A 1 146 ? 1.355 2.470 -5.523 1.00 89.75 146 PHE A CA 1
ATOM 1085 C C . PHE A 1 146 ? 1.900 2.986 -6.845 1.00 89.75 146 PHE A C 1
ATOM 1087 O O . PHE A 1 146 ? 1.120 3.311 -7.737 1.00 89.75 146 PHE A O 1
ATOM 1094 N N . ALA A 1 147 ? 3.221 3.059 -6.979 1.00 93.44 147 ALA A N 1
ATOM 1095 C CA . ALA A 1 147 ? 3.872 3.549 -8.184 1.00 93.44 147 ALA A CA 1
ATOM 1096 C C . ALA A 1 147 ? 4.987 2.598 -8.616 1.00 93.44 147 ALA A C 1
ATOM 1098 O O . ALA A 1 147 ? 5.748 2.100 -7.790 1.00 93.44 147 ALA A O 1
ATOM 1099 N N . GLN A 1 148 ? 5.090 2.383 -9.921 1.00 93.25 148 GLN A N 1
ATOM 1100 C CA . GLN A 1 148 ? 6.045 1.484 -10.546 1.00 93.25 148 GLN A CA 1
ATOM 1101 C C . GLN A 1 148 ? 6.660 2.167 -11.766 1.00 93.25 148 GLN A C 1
ATOM 1103 O O . GLN A 1 148 ? 5.962 2.499 -12.725 1.00 93.25 148 GLN A O 1
ATOM 1108 N N . GLY A 1 149 ? 7.977 2.360 -11.740 1.00 87.50 149 GLY A N 1
ATOM 1109 C CA . GLY A 1 149 ? 8.718 2.865 -12.893 1.00 87.50 149 GLY A CA 1
ATOM 1110 C C . GLY A 1 149 ? 8.827 1.818 -14.004 1.00 87.50 149 GLY A C 1
ATOM 1111 O O . GLY A 1 149 ? 9.016 0.626 -13.741 1.00 87.50 149 GLY A O 1
ATOM 1112 N N . SER A 1 150 ? 8.724 2.261 -15.254 1.00 77.00 150 SER A N 1
ATOM 1113 C CA . SER A 1 150 ? 9.225 1.514 -16.408 1.00 77.00 150 SER A CA 1
ATOM 1114 C C . SER A 1 150 ? 10.749 1.634 -16.496 1.00 77.00 150 SER A C 1
ATOM 1116 O O . SER A 1 150 ? 11.355 2.427 -15.777 1.00 77.00 150 SER A O 1
ATOM 1118 N N . SER A 1 151 ? 11.376 0.913 -17.431 1.00 63.03 151 SER A N 1
ATOM 1119 C CA . SER A 1 151 ? 12.788 1.138 -17.769 1.00 63.03 151 SER A CA 1
ATOM 1120 C C . SER A 1 151 ? 13.078 2.624 -17.978 1.00 63.03 151 SER A C 1
ATOM 1122 O O . SER A 1 151 ? 12.319 3.304 -18.685 1.00 63.03 151 SER A O 1
ATOM 1124 N N . ALA A 1 152 ? 14.176 3.110 -17.400 1.00 58.72 152 ALA A N 1
ATOM 1125 C CA . ALA A 1 152 ? 14.652 4.443 -17.699 1.00 58.72 152 ALA A CA 1
ATOM 1126 C C . ALA A 1 152 ? 15.063 4.529 -19.170 1.00 58.72 152 ALA A C 1
ATOM 1128 O O . ALA A 1 152 ? 15.585 3.566 -19.732 1.00 58.72 152 ALA A O 1
ATOM 1129 N N . GLY A 1 153 ? 14.779 5.657 -19.825 1.00 60.62 153 GLY A N 1
ATOM 1130 C CA . GLY A 1 153 ? 15.112 5.847 -21.243 1.00 60.62 153 GLY A CA 1
ATOM 1131 C C . GLY A 1 153 ? 16.612 5.716 -21.552 1.00 60.62 153 GLY A C 1
ATOM 1132 O O . GLY A 1 153 ? 16.979 5.580 -22.714 1.00 60.62 153 GLY A O 1
ATOM 1133 N N . ASP A 1 154 ? 17.460 5.735 -20.520 1.00 69.44 154 ASP A N 1
ATOM 1134 C CA . ASP A 1 154 ? 18.911 5.541 -20.547 1.00 69.44 154 ASP A CA 1
ATOM 1135 C C . ASP A 1 154 ? 19.369 4.155 -20.037 1.00 69.44 154 ASP A C 1
ATOM 1137 O O . ASP A 1 154 ? 20.568 3.892 -19.990 1.00 69.44 154 ASP A O 1
ATOM 1141 N N . GLY A 1 155 ? 18.437 3.261 -19.680 1.00 75.69 155 GLY A N 1
ATOM 1142 C CA . GLY A 1 155 ? 18.705 1.886 -19.244 1.00 75.69 155 GLY A CA 1
ATOM 1143 C C . GLY A 1 155 ? 19.108 1.712 -17.776 1.00 75.69 155 GLY A C 1
ATOM 1144 O O . GLY A 1 155 ? 19.259 0.568 -17.350 1.00 75.69 155 GLY A O 1
ATOM 1145 N N . ARG A 1 156 ? 19.251 2.802 -17.012 1.00 83.75 156 ARG A N 1
ATOM 1146 C CA . ARG A 1 156 ? 19.717 2.768 -15.616 1.00 83.75 156 ARG A CA 1
ATOM 1147 C C . ARG A 1 156 ? 18.632 2.380 -14.620 1.00 83.75 156 ARG A C 1
ATOM 1149 O O . ARG A 1 156 ? 17.439 2.606 -14.854 1.00 83.75 156 ARG A O 1
ATOM 1156 N N . THR A 1 157 ? 19.072 1.861 -13.479 1.00 88.38 157 THR A N 1
ATOM 1157 C CA . THR A 1 157 ? 18.197 1.502 -12.361 1.00 88.38 157 THR A CA 1
ATOM 1158 C C . THR A 1 157 ? 17.676 2.744 -11.658 1.00 88.38 157 THR A C 1
ATOM 1160 O O . THR A 1 157 ? 18.425 3.664 -11.317 1.00 88.38 157 THR A O 1
ATOM 1163 N N . ALA A 1 158 ? 16.366 2.776 -11.431 1.00 89.94 158 ALA A N 1
ATOM 1164 C CA . ALA A 1 158 ? 15.723 3.862 -10.718 1.00 89.94 158 ALA A CA 1
ATOM 1165 C C . ALA A 1 158 ? 14.473 3.389 -9.977 1.00 89.94 158 ALA A C 1
ATOM 1167 O O . ALA A 1 158 ? 13.774 2.474 -10.414 1.00 89.94 158 ALA A O 1
ATOM 1168 N N . VAL A 1 159 ? 14.162 4.062 -8.872 1.00 91.25 159 VAL A N 1
ATOM 1169 C CA . VAL A 1 159 ? 12.990 3.778 -8.040 1.00 91.25 159 VAL A CA 1
ATOM 1170 C C . VAL A 1 159 ? 12.000 4.937 -8.081 1.00 91.25 159 VAL A C 1
ATOM 1172 O O . VAL A 1 159 ? 12.385 6.103 -7.988 1.00 91.25 159 VAL A O 1
ATOM 1175 N N . ALA A 1 160 ? 10.710 4.623 -8.219 1.00 92.62 160 ALA A N 1
ATOM 1176 C CA . ALA A 1 160 ? 9.637 5.599 -8.080 1.00 92.62 160 ALA A CA 1
ATOM 1177 C C . ALA A 1 160 ? 9.258 5.749 -6.599 1.00 92.62 160 ALA A C 1
ATOM 1179 O O . ALA A 1 160 ? 9.031 4.759 -5.906 1.00 92.62 160 ALA A O 1
ATOM 1180 N N . ARG A 1 161 ? 9.163 6.988 -6.110 1.00 92.00 161 ARG A N 1
ATOM 1181 C CA . ARG A 1 161 ? 8.740 7.307 -4.739 1.00 92.00 161 ARG A CA 1
ATOM 1182 C C . ARG A 1 161 ? 7.547 8.241 -4.762 1.00 92.00 161 ARG A C 1
ATOM 1184 O O . ARG A 1 161 ? 7.531 9.212 -5.520 1.00 92.00 161 ARG A O 1
ATOM 1191 N N . VAL A 1 162 ? 6.573 7.941 -3.912 1.00 91.81 162 VAL A N 1
ATOM 1192 C CA . VAL A 1 162 ? 5.338 8.707 -3.754 1.00 91.81 162 VAL A CA 1
ATOM 1193 C C . VAL A 1 162 ? 5.389 9.502 -2.453 1.00 91.81 162 VAL A C 1
ATOM 1195 O O . VAL A 1 162 ? 5.936 9.041 -1.456 1.00 91.81 162 VAL A O 1
ATOM 1198 N N . SER A 1 163 ? 4.820 10.703 -2.455 1.00 90.19 163 SER A N 1
ATOM 1199 C CA . SER A 1 163 ? 4.607 11.505 -1.252 1.00 90.19 163 SER A CA 1
ATOM 1200 C C . SER A 1 163 ? 3.464 12.501 -1.428 1.00 90.19 163 SER A C 1
ATOM 1202 O O . SER A 1 163 ? 2.908 12.639 -2.517 1.00 90.19 163 SER A O 1
ATOM 1204 N N . GLY A 1 164 ? 3.107 13.214 -0.356 1.00 87.56 164 GLY A N 1
ATOM 1205 C CA . GLY A 1 164 ? 2.111 14.289 -0.412 1.00 87.56 164 GLY A CA 1
ATOM 1206 C C . GLY A 1 164 ? 0.744 13.817 -0.904 1.00 87.56 164 GLY A C 1
ATOM 1207 O O . GLY A 1 164 ? 0.109 14.524 -1.678 1.00 87.56 164 GLY A O 1
ATOM 1208 N N . ILE A 1 165 ? 0.337 12.604 -0.527 1.00 88.81 165 ILE A N 1
ATOM 1209 C CA . ILE A 1 165 ? -0.953 12.041 -0.919 1.00 88.81 165 ILE A CA 1
ATOM 1210 C C . ILE A 1 165 ? -2.059 12.771 -0.153 1.00 88.81 165 ILE A C 1
ATOM 1212 O O . ILE A 1 165 ? -2.052 12.810 1.077 1.00 88.81 165 ILE A O 1
ATOM 1216 N N . ASP A 1 166 ? -3.015 13.328 -0.882 1.00 85.44 166 ASP A N 1
ATOM 1217 C CA . ASP A 1 166 ? -4.266 13.854 -0.344 1.00 85.44 166 ASP A CA 1
ATOM 1218 C C . ASP A 1 166 ? -5.444 13.340 -1.182 1.00 85.44 166 ASP A C 1
ATOM 1220 O O . ASP A 1 166 ? -5.279 12.481 -2.045 1.00 85.44 166 ASP A O 1
ATOM 1224 N N . SER A 1 167 ? -6.659 13.819 -0.923 1.00 91.81 167 SER A N 1
ATOM 1225 C CA . SER A 1 167 ? -7.849 13.374 -1.655 1.00 91.81 167 SER A CA 1
ATOM 1226 C C . SER A 1 167 ? -7.836 13.729 -3.145 1.00 91.81 167 SER A C 1
ATOM 1228 O O . SER A 1 167 ? -8.592 13.136 -3.907 1.00 91.81 167 SER A O 1
ATOM 1230 N N . THR A 1 168 ? -7.016 14.681 -3.587 1.00 97.38 168 THR A N 1
ATOM 1231 C CA . THR A 1 168 ? -7.016 15.215 -4.959 1.00 97.38 168 THR A CA 1
ATOM 1232 C C . THR A 1 168 ? -5.850 14.721 -5.804 1.00 97.38 168 THR A C 1
ATOM 1234 O O . THR A 1 168 ? -5.916 14.779 -7.032 1.00 97.38 168 THR A O 1
ATOM 1237 N N . GLY A 1 169 ? -4.785 14.230 -5.174 1.00 97.62 169 GLY A N 1
ATOM 1238 C CA . GLY A 1 169 ? -3.624 13.737 -5.893 1.00 97.62 169 GLY A CA 1
ATOM 1239 C C . GLY A 1 169 ? -2.470 13.325 -4.993 1.00 97.62 169 GLY A C 1
ATOM 1240 O O . GLY A 1 169 ? -2.583 13.230 -3.773 1.00 97.62 169 GLY A O 1
ATOM 1241 N N . PHE A 1 170 ? -1.323 13.113 -5.625 1.00 97.62 170 PHE A N 1
ATOM 1242 C CA . PHE A 1 170 ? -0.072 12.739 -4.977 1.00 97.62 170 PHE A CA 1
ATOM 1243 C C . PHE A 1 170 ? 1.117 13.275 -5.768 1.00 97.62 170 PHE A C 1
ATOM 1245 O O . PHE A 1 170 ? 1.018 13.591 -6.951 1.00 97.62 170 PHE A O 1
ATOM 1252 N N . THR A 1 171 ? 2.269 13.374 -5.123 1.00 97.62 171 THR A N 1
ATOM 1253 C CA . THR A 1 171 ? 3.536 13.707 -5.773 1.00 97.62 171 THR A CA 1
ATOM 1254 C C . THR A 1 171 ? 4.321 12.432 -6.032 1.00 97.62 171 THR A C 1
ATOM 1256 O O . THR A 1 171 ? 4.431 11.579 -5.156 1.00 97.62 171 THR A O 1
ATOM 1259 N N . VAL A 1 172 ? 4.909 12.313 -7.218 1.00 96.38 172 VAL A N 1
ATOM 1260 C CA . VAL A 1 172 ? 5.799 11.214 -7.589 1.00 96.38 172 VAL A CA 1
ATOM 1261 C C . VAL A 1 172 ? 7.143 11.746 -8.061 1.00 96.38 172 VAL A C 1
ATOM 1263 O O . VAL A 1 172 ? 7.239 12.762 -8.749 1.00 96.38 17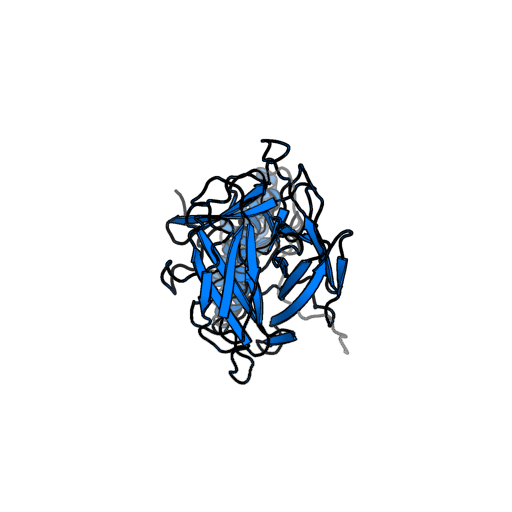2 VAL A O 1
ATOM 1266 N N . ARG A 1 173 ? 8.208 11.049 -7.683 1.00 93.56 173 ARG A N 1
ATOM 1267 C CA . ARG A 1 173 ? 9.573 11.294 -8.149 1.00 93.56 173 ARG A CA 1
ATOM 1268 C C . ARG A 1 173 ? 10.221 9.985 -8.550 1.00 93.56 173 ARG A C 1
ATOM 1270 O O . ARG A 1 173 ? 9.816 8.929 -8.074 1.00 93.56 173 ARG A O 1
ATOM 1277 N N . VAL A 1 174 ? 11.253 10.076 -9.375 1.00 92.19 174 VAL A N 1
ATOM 1278 C CA . VAL A 1 174 ? 12.093 8.936 -9.731 1.00 92.19 174 VAL A CA 1
ATOM 1279 C C . VAL A 1 174 ? 13.520 9.244 -9.303 1.00 92.19 174 VAL A C 1
ATOM 1281 O O . VAL A 1 174 ? 14.010 10.349 -9.533 1.00 92.19 174 VAL A O 1
ATOM 1284 N N . GLN A 1 175 ? 14.154 8.295 -8.621 1.00 91.00 175 GLN A N 1
ATOM 1285 C CA . GLN A 1 175 ? 15.495 8.442 -8.064 1.00 91.00 175 GLN A CA 1
ATOM 1286 C C . GLN A 1 175 ? 16.420 7.373 -8.635 1.00 91.00 175 GLN A C 1
ATOM 1288 O O . GLN A 1 175 ? 16.114 6.186 -8.552 1.00 91.00 175 GLN A O 1
ATOM 1293 N N . GLY A 1 176 ? 17.542 7.817 -9.195 1.00 89.88 176 GLY A N 1
ATOM 1294 C CA . GLY A 1 176 ? 18.689 6.969 -9.500 1.00 89.88 176 GLY A CA 1
ATOM 1295 C C . GLY A 1 176 ? 19.538 6.773 -8.250 1.00 89.88 176 GLY A C 1
ATOM 1296 O O . GLY A 1 176 ? 19.248 7.362 -7.206 1.00 89.88 176 GLY A O 1
ATOM 1297 N N . GLN A 1 177 ? 20.589 5.972 -8.369 1.00 90.81 177 GLN A N 1
ATOM 1298 C CA . GLN A 1 177 ? 21.505 5.678 -7.267 1.00 90.81 177 GLN A CA 1
ATOM 1299 C C . GLN A 1 177 ? 22.123 6.937 -6.638 1.00 90.81 177 GLN A C 1
ATOM 1301 O O . GLN A 1 177 ? 22.292 7.972 -7.284 1.00 90.81 177 GLN A O 1
ATOM 1306 N N . GLU A 1 178 ? 22.511 6.855 -5.372 1.00 89.31 178 GLU A N 1
ATOM 1307 C CA . GLU A 1 178 ? 22.975 7.984 -4.575 1.00 89.31 178 GLU A CA 1
ATOM 1308 C C . GLU A 1 178 ? 24.242 8.642 -5.154 1.00 89.31 178 GLU A C 1
ATOM 1310 O O . GLU A 1 178 ? 24.339 9.875 -5.195 1.00 89.31 178 GLU A O 1
ATOM 1315 N N . ALA A 1 179 ? 25.183 7.839 -5.665 1.00 90.62 179 ALA A N 1
ATOM 1316 C CA . ALA A 1 179 ? 26.410 8.307 -6.315 1.00 90.62 179 ALA A CA 1
ATOM 1317 C C . ALA A 1 179 ? 26.165 8.976 -7.683 1.00 90.62 179 ALA A C 1
ATOM 1319 O O . ALA A 1 179 ? 27.012 9.733 -8.157 1.00 90.62 179 ALA A O 1
ATOM 1320 N N . ASN A 1 180 ? 25.012 8.728 -8.315 1.00 87.56 180 ASN A N 1
ATOM 1321 C CA . ASN A 1 180 ? 24.608 9.332 -9.583 1.00 87.56 180 ASN A CA 1
ATOM 1322 C C . ASN A 1 180 ? 23.079 9.476 -9.656 1.00 87.56 180 ASN A C 1
ATOM 1324 O O . ASN A 1 180 ? 22.383 8.655 -10.251 1.00 87.56 180 ASN A O 1
ATOM 1328 N N . ARG A 1 181 ? 22.555 10.566 -9.083 1.00 86.81 181 ARG A N 1
ATOM 1329 C CA . ARG A 1 181 ? 21.104 10.816 -8.995 1.00 86.81 181 ARG A CA 1
ATOM 1330 C C . ARG A 1 181 ? 20.445 11.208 -10.328 1.00 86.81 181 ARG A C 1
ATOM 1332 O O . ARG A 1 181 ? 19.266 11.557 -10.339 1.00 86.81 181 ARG A O 1
ATOM 1339 N N . SER A 1 182 ? 21.184 11.214 -11.441 1.00 84.38 182 SER A N 1
ATOM 1340 C CA . SER A 1 182 ? 20.638 11.545 -12.759 1.00 84.38 182 SER A CA 1
ATOM 1341 C C . SER A 1 182 ? 19.748 10.413 -13.269 1.00 84.38 182 SER A C 1
ATOM 1343 O O . SER A 1 182 ? 20.195 9.274 -13.376 1.00 84.38 182 SER A O 1
ATOM 1345 N N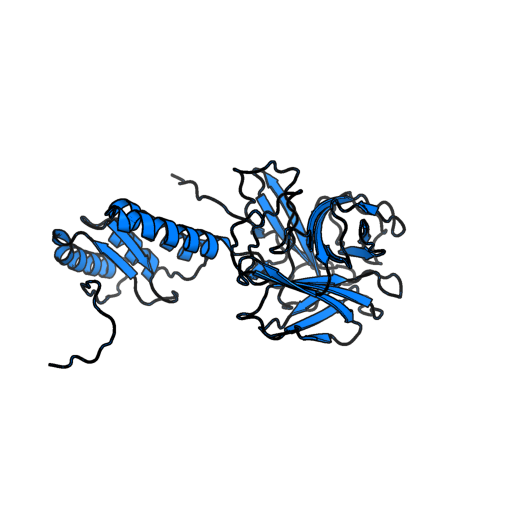 . VAL A 1 183 ? 18.505 10.746 -13.620 1.00 84.44 183 VAL A N 1
ATOM 1346 C CA . VAL A 1 183 ? 17.534 9.814 -14.202 1.00 84.44 183 VAL A CA 1
ATOM 1347 C C . VAL A 1 183 ? 16.953 10.432 -15.466 1.00 84.44 183 VAL A C 1
ATOM 1349 O O . VAL A 1 183 ? 16.549 11.601 -15.465 1.00 84.44 183 VAL A O 1
ATOM 1352 N N . ALA A 1 184 ? 16.873 9.648 -16.540 1.00 87.25 184 ALA A N 1
ATOM 1353 C CA . ALA A 1 184 ? 16.054 9.989 -17.696 1.00 87.25 184 ALA A CA 1
ATOM 1354 C C . ALA A 1 184 ? 14.573 10.187 -17.313 1.00 87.25 184 ALA A C 1
ATOM 1356 O O . ALA A 1 184 ? 14.098 9.722 -16.281 1.00 87.25 184 ALA A O 1
ATOM 1357 N N . THR A 1 185 ? 13.805 10.853 -18.177 1.00 90.00 185 THR A N 1
ATOM 1358 C CA . THR A 1 185 ? 12.342 10.846 -18.027 1.00 90.00 185 THR A CA 1
ATOM 1359 C C . THR A 1 185 ? 11.814 9.446 -18.320 1.00 90.00 185 THR A C 1
ATOM 1361 O O . THR A 1 185 ? 12.061 8.906 -19.400 1.00 90.00 185 THR A O 1
ATOM 1364 N N . VAL A 1 186 ? 11.071 8.875 -17.377 1.00 90.31 186 VAL A N 1
ATOM 1365 C CA . VAL A 1 186 ? 10.524 7.515 -17.457 1.00 90.31 186 VAL A CA 1
ATOM 1366 C C . VAL A 1 186 ? 9.004 7.551 -17.382 1.00 90.31 186 VAL A C 1
ATOM 1368 O O . VAL A 1 186 ? 8.417 8.520 -16.899 1.00 90.31 186 VAL A O 1
ATOM 1371 N N . GLU A 1 187 ? 8.350 6.500 -17.863 1.00 93.00 187 GLU A N 1
ATOM 1372 C CA . GLU A 1 187 ? 6.937 6.289 -17.567 1.00 93.00 187 GLU A CA 1
ATOM 1373 C C . GLU A 1 187 ? 6.807 5.670 -16.169 1.00 93.00 187 GLU A C 1
ATOM 1375 O O . GLU A 1 187 ? 7.542 4.755 -15.808 1.00 93.00 187 GLU A O 1
ATOM 1380 N N . VAL A 1 188 ? 5.867 6.164 -15.373 1.00 94.94 188 VAL A N 1
ATOM 1381 C CA . VAL A 1 188 ? 5.514 5.605 -14.071 1.00 94.94 188 VAL A CA 1
ATOM 1382 C C . VAL A 1 188 ? 4.054 5.188 -14.120 1.00 94.94 188 VAL A C 1
ATOM 1384 O O . VAL A 1 188 ? 3.169 6.028 -14.296 1.00 94.94 188 VAL A O 1
ATOM 1387 N N . SER A 1 189 ? 3.817 3.887 -13.977 1.00 96.06 189 SER A N 1
ATOM 1388 C CA . SER A 1 189 ? 2.493 3.321 -13.717 1.00 96.06 189 SER A CA 1
ATOM 1389 C C . SER A 1 189 ? 2.118 3.585 -12.269 1.00 96.06 189 SER A C 1
ATOM 1391 O O . SER A 1 189 ? 2.968 3.473 -11.387 1.00 96.06 189 SER A O 1
ATOM 1393 N N . TRP A 1 190 ? 0.865 3.931 -12.011 1.00 96.44 190 TRP A N 1
ATOM 1394 C CA . TRP A 1 190 ? 0.380 4.132 -10.658 1.00 96.44 190 TRP A CA 1
ATOM 1395 C C . TRP A 1 190 ? -1.048 3.636 -10.491 1.00 96.44 190 TRP A C 1
ATOM 1397 O O . TRP A 1 190 ? -1.844 3.653 -11.430 1.00 96.44 190 TRP A O 1
ATOM 1407 N N . VAL A 1 191 ? -1.350 3.200 -9.271 1.00 93.69 191 VAL A N 1
ATOM 1408 C CA . VAL A 1 191 ? -2.675 2.747 -8.854 1.00 93.69 191 VAL A CA 1
ATOM 1409 C C . VAL A 1 191 ? -3.003 3.388 -7.512 1.00 93.69 191 VAL A C 1
ATOM 1411 O O . VAL A 1 191 ? -2.239 3.243 -6.558 1.00 93.69 191 VAL A O 1
ATOM 1414 N N . ALA A 1 192 ? -4.126 4.096 -7.451 1.00 92.38 192 ALA A N 1
ATOM 1415 C CA . ALA A 1 192 ? -4.696 4.679 -6.249 1.00 92.38 192 ALA A CA 1
ATOM 1416 C C . ALA A 1 192 ? -5.931 3.884 -5.812 1.00 92.38 192 ALA A C 1
ATOM 1418 O O . ALA A 1 192 ? -6.789 3.589 -6.640 1.00 92.38 192 ALA A O 1
ATOM 1419 N N . VAL A 1 193 ? -6.035 3.529 -4.532 1.00 84.38 193 VAL A N 1
ATOM 1420 C CA . VAL A 1 193 ? -7.108 2.664 -4.010 1.00 84.38 193 VAL A CA 1
ATOM 1421 C C . VAL A 1 193 ? -7.692 3.259 -2.737 1.00 84.38 193 VAL A C 1
ATOM 1423 O O . VAL A 1 193 ? -6.934 3.652 -1.846 1.00 84.38 193 VAL A O 1
ATOM 1426 N N . THR A 1 194 ? -9.024 3.286 -2.623 1.00 79.00 194 THR A N 1
ATOM 1427 C CA . THR A 1 194 ? -9.710 3.659 -1.378 1.00 79.00 194 THR A CA 1
ATOM 1428 C C . THR A 1 194 ? -9.351 2.684 -0.248 1.00 79.00 194 THR A C 1
ATOM 1430 O O . THR A 1 194 ? -9.633 1.486 -0.364 1.00 79.00 194 THR A O 1
ATOM 1433 N N . PRO A 1 195 ? -8.794 3.174 0.874 1.00 70.38 195 PRO A N 1
ATOM 1434 C CA . PRO A 1 195 ? -8.623 2.404 2.096 1.00 70.38 195 PRO A CA 1
ATOM 1435 C C . PRO A 1 195 ? -9.951 1.853 2.601 1.00 70.38 195 PRO A C 1
ATOM 1437 O O . PRO A 1 195 ? -10.898 2.609 2.794 1.00 70.38 195 PRO A O 1
ATOM 1440 N N . GLY A 1 196 ? -10.025 0.554 2.851 1.00 55.00 196 GLY A N 1
ATOM 1441 C CA . GLY A 1 196 ? -11.224 -0.058 3.411 1.00 55.00 196 GLY A CA 1
ATOM 1442 C C . GLY A 1 196 ? -11.214 -1.559 3.215 1.00 55.00 196 GLY A C 1
ATOM 1443 O O . GLY A 1 196 ? -10.398 -2.055 2.447 1.00 55.00 196 GLY A O 1
ATOM 1444 N N . LEU A 1 197 ? -12.107 -2.247 3.920 1.00 52.69 197 LEU A N 1
ATOM 1445 C CA . LEU A 1 197 ? -12.448 -3.639 3.667 1.00 52.69 197 LEU A CA 1
ATOM 1446 C C . LEU A 1 197 ? -13.632 -3.724 2.731 1.00 52.69 197 LEU A C 1
ATOM 1448 O O . LEU A 1 197 ? -14.617 -3.018 2.930 1.00 52.69 197 LEU A O 1
ATOM 1452 N N . TYR A 1 198 ? -13.585 -4.686 1.822 1.00 53.62 198 TYR A N 1
ATOM 1453 C CA . TYR A 1 198 ? -14.701 -4.960 0.939 1.00 53.62 198 TYR A CA 1
ATOM 1454 C C . TYR A 1 198 ? -14.947 -6.467 0.894 1.00 53.62 198 TYR A C 1
ATOM 1456 O O . TYR A 1 198 ? -14.019 -7.257 0.707 1.00 53.62 198 TYR A O 1
ATOM 1464 N N . SER A 1 199 ? -16.190 -6.877 1.134 1.00 45.53 199 SER A N 1
ATOM 1465 C CA . SER A 1 199 ? -16.628 -8.265 0.990 1.00 45.53 199 SER A CA 1
ATOM 1466 C C . SER A 1 199 ? -16.996 -8.535 -0.477 1.00 45.53 199 SER A C 1
ATOM 1468 O O . SER A 1 199 ? -17.446 -7.637 -1.182 1.00 45.53 199 SER A O 1
ATOM 1470 N N . GLY A 1 200 ? -16.748 -9.758 -0.969 1.00 42.91 200 GLY A N 1
ATOM 1471 C CA . GLY A 1 200 ? -16.994 -10.120 -2.380 1.00 42.91 200 GLY A CA 1
ATOM 1472 C C . GLY A 1 200 ? -15.859 -10.855 -3.108 1.00 42.91 200 GLY A C 1
ATOM 1473 O O . GLY A 1 200 ? -15.928 -11.019 -4.319 1.00 42.91 200 GLY A O 1
ATOM 1474 N N . GLY A 1 201 ? -14.822 -11.321 -2.400 1.00 38.69 201 GLY A N 1
ATOM 1475 C CA . GLY A 1 201 ? -13.739 -12.137 -2.980 1.00 38.69 201 GLY A CA 1
ATOM 1476 C C . GLY A 1 201 ? -12.408 -11.407 -3.193 1.00 38.69 201 GLY A C 1
ATOM 1477 O O . GLY A 1 201 ? -11.409 -12.059 -3.489 1.00 38.69 201 GLY A O 1
ATOM 1478 N N . THR A 1 202 ? -12.364 -10.096 -2.942 1.00 38.25 202 THR A N 1
ATOM 1479 C CA . THR A 1 202 ? -11.142 -9.287 -3.019 1.00 38.25 202 THR A CA 1
ATOM 1480 C C . THR A 1 202 ? -11.017 -8.406 -1.781 1.00 38.25 202 THR A C 1
ATOM 1482 O O . THR A 1 202 ? -11.731 -7.418 -1.635 1.00 38.25 202 THR A O 1
ATOM 1485 N N . LEU A 1 203 ? -10.097 -8.761 -0.881 1.00 38.81 203 LEU A N 1
ATOM 1486 C CA . LEU A 1 203 ? -9.781 -7.944 0.288 1.00 38.81 203 LEU A CA 1
ATOM 1487 C C . LEU A 1 203 ? -8.731 -6.901 -0.100 1.00 38.81 203 LEU A C 1
ATOM 1489 O O . LEU A 1 203 ? -7.559 -7.237 -0.283 1.00 38.81 203 LEU A O 1
ATOM 1493 N N . PHE A 1 204 ? -9.140 -5.635 -0.176 1.00 41.88 204 PHE A N 1
ATOM 1494 C CA . PHE A 1 204 ? -8.212 -4.513 -0.050 1.00 41.88 204 PHE A CA 1
ATOM 1495 C C . PHE A 1 204 ? -8.074 -4.160 1.444 1.00 41.88 204 PHE A C 1
ATOM 1497 O O . PHE A 1 204 ? -9.021 -4.289 2.204 1.00 41.88 204 PHE A O 1
ATOM 1504 N N . THR A 1 205 ? -6.866 -3.824 1.892 1.00 43.47 205 THR A N 1
ATOM 1505 C CA . THR A 1 205 ? -6.482 -3.620 3.302 1.00 43.47 205 THR A CA 1
ATOM 1506 C C . THR A 1 205 ? -5.321 -2.638 3.257 1.00 43.47 205 THR A C 1
ATOM 1508 O O . THR A 1 205 ? -4.243 -2.988 2.782 1.00 43.47 205 THR A O 1
ATOM 1511 N N . ALA A 1 206 ? -5.540 -1.386 3.656 1.00 41.06 206 ALA A N 1
ATOM 1512 C CA . ALA A 1 206 ? -4.751 -0.300 3.097 1.00 41.06 206 ALA A CA 1
ATOM 1513 C C . ALA A 1 206 ? -4.609 0.920 4.038 1.00 41.06 206 ALA A C 1
ATOM 1515 O O . ALA A 1 206 ? -5.345 1.878 3.883 1.00 41.06 206 ALA A O 1
ATOM 1516 N N . TYR A 1 207 ? -3.655 0.937 4.985 1.00 41.44 207 TYR A N 1
ATOM 1517 C CA . TYR A 1 207 ? -3.373 2.147 5.803 1.00 41.44 207 TYR A CA 1
ATOM 1518 C C . TYR A 1 207 ? -1.890 2.324 6.172 1.00 41.44 207 TYR A C 1
ATOM 1520 O O . TYR A 1 207 ? -1.190 1.346 6.339 1.00 41.44 207 TYR A O 1
ATOM 1528 N N . PRO A 1 208 ? -1.358 3.536 6.326 1.00 46.62 208 PRO A N 1
ATOM 1529 C CA . PRO A 1 208 ? 0.071 3.765 6.563 1.00 46.62 208 PRO A CA 1
ATOM 1530 C C . PRO A 1 208 ? 0.649 3.114 7.848 1.00 46.62 208 PRO A C 1
ATOM 1532 O O . PRO A 1 208 ? -0.005 3.065 8.887 1.00 46.62 208 PRO A O 1
ATOM 1535 N N . ALA A 1 209 ? 1.887 2.621 7.751 1.00 50.97 209 ALA A N 1
ATOM 1536 C CA . ALA A 1 209 ? 2.663 1.914 8.770 1.00 50.97 209 ALA A CA 1
ATOM 1537 C C . ALA A 1 209 ? 4.112 2.412 8.823 1.00 50.97 209 ALA A C 1
ATOM 1539 O O . ALA A 1 209 ? 4.756 2.322 7.781 1.00 50.97 209 ALA A O 1
ATOM 1540 N N . PRO A 1 210 ? 4.693 2.834 9.959 1.00 54.38 210 PRO A N 1
ATOM 1541 C CA . PRO A 1 210 ? 6.107 3.189 9.978 1.00 54.38 210 PRO A CA 1
ATOM 1542 C C . PRO A 1 210 ? 6.974 1.941 9.747 1.00 54.38 210 PRO A C 1
ATOM 1544 O O . PRO A 1 210 ? 6.880 0.958 10.481 1.00 54.38 210 PRO A O 1
ATOM 1547 N N . VAL A 1 211 ? 7.820 1.976 8.719 1.00 56.97 211 VAL A N 1
ATOM 1548 C CA . VAL A 1 211 ? 8.796 0.930 8.389 1.00 56.97 211 VAL A CA 1
ATOM 1549 C C . VAL A 1 211 ? 10.157 1.582 8.215 1.00 56.97 211 VAL A C 1
ATOM 1551 O O . VAL A 1 211 ? 10.319 2.446 7.358 1.00 56.97 211 VAL A O 1
ATOM 1554 N N . GLY A 1 212 ? 11.124 1.174 9.035 1.00 63.22 212 GLY A N 1
ATOM 1555 C CA . GLY A 1 212 ? 12.512 1.636 8.958 1.00 63.22 212 GLY A CA 1
ATOM 1556 C C . GLY A 1 212 ? 13.438 0.656 8.232 1.00 63.22 212 GLY A C 1
ATOM 1557 O O . GLY A 1 212 ? 12.996 -0.224 7.489 1.00 63.22 212 GLY A O 1
ATOM 1558 N N . SER A 1 213 ? 14.739 0.806 8.477 1.00 60.62 213 SER A N 1
ATOM 1559 C CA . SER A 1 213 ? 15.815 0.007 7.871 1.00 60.62 213 SER A CA 1
ATOM 1560 C C . SER A 1 213 ? 15.973 -1.412 8.422 1.00 60.62 213 SER A C 1
ATOM 1562 O O . SER A 1 213 ? 16.499 -2.305 7.750 1.00 60.62 213 SER A O 1
ATOM 1564 N N . THR A 1 214 ? 15.517 -1.647 9.650 1.00 59.97 214 THR A N 1
ATOM 1565 C CA . THR A 1 214 ? 15.406 -2.984 10.232 1.00 59.97 214 THR A CA 1
ATOM 1566 C C . THR A 1 214 ? 14.098 -3.625 9.797 1.00 59.97 214 THR A C 1
ATOM 1568 O O . THR A 1 214 ? 13.079 -2.938 9.685 1.00 59.97 214 THR A O 1
ATOM 1571 N N . TYR A 1 215 ? 14.108 -4.949 9.600 1.00 51.41 215 TYR A N 1
ATOM 1572 C CA . TYR A 1 215 ? 12.858 -5.698 9.486 1.00 51.41 215 TYR A CA 1
ATOM 1573 C C . TYR A 1 215 ? 11.996 -5.356 10.690 1.00 51.41 215 TYR A C 1
ATOM 1575 O O . TYR A 1 215 ? 12.387 -5.543 11.839 1.00 51.41 215 TYR A O 1
ATOM 1583 N N . THR A 1 216 ? 10.878 -4.718 10.392 1.00 55.28 216 THR A N 1
ATOM 1584 C CA . THR A 1 216 ? 9.822 -4.478 11.358 1.00 55.28 216 THR A CA 1
ATOM 1585 C C . THR A 1 216 ? 8.845 -5.619 11.145 1.00 55.28 216 THR A C 1
ATOM 1587 O O . THR A 1 216 ? 8.613 -5.967 9.990 1.00 55.28 216 THR A O 1
ATOM 1590 N N . ASP A 1 217 ? 8.297 -6.211 12.203 1.00 42.88 217 ASP A N 1
ATOM 1591 C CA . ASP A 1 217 ? 7.270 -7.244 12.070 1.00 42.88 217 ASP A CA 1
ATOM 1592 C C . ASP A 1 217 ? 6.047 -6.714 11.312 1.00 42.88 217 ASP A C 1
ATOM 1594 O O . ASP A 1 217 ? 5.569 -5.601 11.557 1.00 42.88 217 ASP A O 1
ATOM 1598 N N . VAL A 1 218 ? 5.524 -7.511 10.376 1.00 47.75 218 VAL A N 1
ATOM 1599 C CA . VAL A 1 218 ? 4.407 -7.116 9.506 1.00 47.75 218 VAL A CA 1
ATOM 1600 C C . VAL A 1 218 ? 3.463 -8.284 9.243 1.00 47.75 218 VAL A C 1
ATOM 1602 O O . VAL A 1 218 ? 3.353 -8.823 8.148 1.00 47.75 218 VAL A O 1
ATOM 1605 N N . PHE A 1 219 ? 2.781 -8.710 10.290 1.00 47.00 219 PHE A N 1
ATOM 1606 C CA . PHE A 1 219 ? 2.075 -9.988 10.329 1.00 47.00 219 PHE A CA 1
ATOM 1607 C C . PHE A 1 219 ? 0.902 -10.206 9.329 1.00 47.00 219 PHE A C 1
ATOM 1609 O O . PHE A 1 219 ? 0.513 -9.329 8.558 1.00 47.00 219 PHE A O 1
ATOM 1616 N N . ALA A 1 220 ? 0.323 -11.418 9.447 1.00 37.78 220 ALA A N 1
ATOM 1617 C CA . ALA A 1 220 ? 0.056 -12.462 8.442 1.00 37.78 220 ALA A CA 1
ATOM 1618 C C . ALA A 1 220 ? -1.208 -12.414 7.550 1.00 37.78 220 ALA A C 1
ATOM 1620 O O . ALA A 1 220 ? -2.288 -12.066 8.038 1.00 37.78 220 ALA A O 1
ATOM 1621 N N . PRO A 1 221 ? -1.130 -12.924 6.296 1.00 37.88 221 PRO A N 1
ATOM 1622 C CA . PRO A 1 221 ? -2.268 -13.353 5.499 1.00 37.88 221 PRO A CA 1
ATOM 1623 C C . PRO A 1 221 ? -3.100 -14.338 6.294 1.00 37.88 221 PRO A C 1
ATOM 1625 O O . PRO A 1 221 ? -2.581 -15.303 6.851 1.00 37.88 221 PRO A O 1
ATOM 1628 N N . TYR A 1 222 ? -4.403 -14.081 6.298 1.00 34.19 222 TYR A N 1
ATOM 1629 C CA . TYR A 1 222 ? -5.454 -14.940 6.820 1.00 34.19 222 TYR A CA 1
ATOM 1630 C C . TYR A 1 222 ? -5.152 -16.442 6.582 1.00 34.19 222 TYR A C 1
ATOM 1632 O O . TYR A 1 222 ? -5.244 -16.907 5.443 1.00 34.19 222 TYR A O 1
ATOM 1640 N N . PRO A 1 223 ? -4.796 -17.231 7.619 1.00 33.97 223 PRO A N 1
ATOM 1641 C CA . PRO A 1 223 ? -4.348 -18.617 7.436 1.00 33.97 223 PRO A CA 1
ATOM 1642 C C . PRO A 1 223 ? -5.472 -19.633 7.191 1.00 33.97 223 PRO A C 1
ATOM 1644 O O . PRO A 1 223 ? -5.194 -20.813 7.014 1.00 33.97 223 PRO A O 1
ATOM 1647 N N . GLN A 1 224 ? -6.742 -19.222 7.210 1.00 35.25 224 GLN A N 1
ATOM 1648 C CA . GLN A 1 224 ? -7.867 -20.167 7.240 1.00 35.25 224 GLN A CA 1
ATOM 1649 C C . GLN A 1 224 ? -8.588 -20.372 5.906 1.00 35.25 224 GLN A C 1
ATOM 1651 O O . GLN A 1 224 ? -9.457 -21.235 5.835 1.00 35.25 224 GLN A O 1
ATOM 1656 N N . LEU A 1 225 ? -8.244 -19.633 4.846 1.00 36.88 225 LEU A N 1
ATOM 1657 C CA . LEU A 1 225 ? -8.965 -19.761 3.575 1.00 36.88 225 LEU A CA 1
ATOM 1658 C C . LEU A 1 225 ? -8.114 -20.272 2.403 1.00 36.88 225 LEU A C 1
ATOM 1660 O O . LEU A 1 225 ? -8.695 -20.857 1.495 1.00 36.88 225 LEU A O 1
ATOM 1664 N N . TYR A 1 226 ? -6.776 -20.126 2.402 1.00 35.34 226 TYR A N 1
ATOM 1665 C CA . TYR A 1 226 ? -5.959 -20.460 1.219 1.00 35.34 226 TYR A CA 1
ATOM 1666 C C . TYR A 1 226 ? -4.508 -20.879 1.547 1.00 35.34 226 TYR A C 1
ATOM 1668 O O . TYR A 1 226 ? -3.938 -20.403 2.530 1.00 35.34 226 TYR A O 1
ATOM 1676 N N . PRO A 1 227 ? -3.870 -21.737 0.722 1.00 36.72 227 PRO A N 1
ATOM 1677 C CA . PRO A 1 227 ? -2.470 -22.127 0.892 1.00 36.72 227 PRO A CA 1
ATOM 1678 C C . PRO A 1 227 ? -1.477 -20.972 0.633 1.00 36.72 227 PRO A C 1
ATOM 1680 O O . PRO A 1 227 ? -1.646 -20.146 -0.264 1.00 36.72 227 PRO A O 1
ATOM 1683 N N . SER A 1 228 ? -0.388 -20.963 1.406 1.00 43.97 228 SER A N 1
ATOM 1684 C CA . SER A 1 228 ? 0.715 -19.977 1.419 1.00 43.97 228 SER A CA 1
ATOM 1685 C C . SER A 1 228 ? 1.385 -19.714 0.061 1.00 43.97 228 SER A C 1
ATOM 1687 O O . SER A 1 228 ? 1.953 -18.646 -0.202 1.00 43.97 228 SER A O 1
ATOM 1689 N N . SER A 1 229 ? 1.315 -20.696 -0.834 1.00 45.84 229 SER A N 1
ATOM 1690 C CA . SER A 1 229 ? 1.952 -20.687 -2.147 1.00 45.84 229 SER A CA 1
ATOM 1691 C C . SER A 1 229 ? 1.280 -19.743 -3.150 1.00 45.84 229 SER A C 1
ATOM 1693 O O . SER A 1 229 ? 1.898 -19.427 -4.166 1.00 45.84 229 SER A O 1
ATOM 1695 N N . THR A 1 230 ? 0.080 -19.225 -2.852 1.00 45.97 230 THR A N 1
ATOM 1696 C CA . THR A 1 230 ? -0.713 -18.396 -3.780 1.00 45.97 230 THR A CA 1
ATOM 1697 C C . THR A 1 230 ? -1.012 -16.971 -3.305 1.00 45.97 230 THR A C 1
ATOM 1699 O O . THR A 1 230 ? -1.616 -16.210 -4.057 1.00 45.97 230 THR A O 1
ATOM 1702 N N . ALA A 1 231 ? -0.622 -16.583 -2.087 1.00 48.69 231 ALA A N 1
ATOM 1703 C CA . ALA A 1 231 ? -0.880 -15.234 -1.580 1.00 48.69 231 ALA A CA 1
ATOM 1704 C C . ALA A 1 231 ? 0.046 -14.207 -2.255 1.00 48.69 231 ALA A C 1
ATOM 1706 O O . ALA A 1 231 ? 1.272 -14.277 -2.141 1.00 48.69 231 ALA A O 1
ATOM 1707 N N . ALA A 1 232 ? -0.556 -13.254 -2.960 1.00 60.16 232 ALA A N 1
ATOM 1708 C CA . ALA A 1 232 ? 0.115 -12.092 -3.519 1.00 60.16 232 ALA A CA 1
ATOM 1709 C C . ALA A 1 232 ? -0.267 -10.845 -2.719 1.00 60.16 232 ALA A C 1
ATOM 1711 O O . ALA A 1 232 ? -1.390 -10.743 -2.228 1.00 60.16 232 ALA A O 1
ATOM 1712 N N . PHE A 1 233 ? 0.657 -9.894 -2.596 1.00 67.62 233 PHE A N 1
ATOM 1713 C CA . PHE A 1 233 ? 0.379 -8.590 -2.007 1.00 67.62 233 PHE A CA 1
ATOM 1714 C C . PHE A 1 233 ? 1.193 -7.503 -2.711 1.00 67.62 233 PHE A C 1
ATOM 1716 O O . PHE A 1 233 ? 2.237 -7.773 -3.308 1.00 67.62 233 PHE A O 1
ATOM 1723 N N . VAL A 1 234 ? 0.711 -6.266 -2.619 1.00 73.31 234 VAL A N 1
ATOM 1724 C CA . VAL A 1 234 ? 1.436 -5.066 -3.042 1.00 73.31 234 VAL A CA 1
ATOM 1725 C C . VAL A 1 234 ? 1.520 -4.126 -1.848 1.00 73.31 234 VAL A C 1
ATOM 1727 O O . VAL A 1 234 ? 0.567 -3.984 -1.085 1.00 73.31 234 VAL A O 1
ATOM 1730 N N . ALA A 1 235 ? 2.683 -3.511 -1.670 1.00 78.06 235 ALA A N 1
ATOM 1731 C CA . ALA A 1 235 ? 2.940 -2.507 -0.650 1.00 78.06 235 ALA A CA 1
ATOM 1732 C C . ALA A 1 235 ? 3.852 -1.431 -1.246 1.00 78.06 235 ALA A C 1
ATOM 1734 O O . ALA A 1 235 ? 4.718 -1.734 -2.065 1.00 78.06 235 ALA A O 1
ATOM 1735 N N . GLY A 1 236 ? 3.672 -0.183 -0.823 1.00 79.00 236 GLY A N 1
ATOM 1736 C CA . GLY A 1 236 ? 4.475 0.947 -1.285 1.00 79.00 236 GLY A CA 1
ATOM 1737 C C . GLY A 1 236 ? 4.687 1.963 -0.172 1.00 79.00 236 GLY A C 1
ATOM 1738 O O . GLY A 1 236 ? 3.810 2.141 0.679 1.00 79.00 236 GLY A O 1
ATOM 1739 N N . MET A 1 237 ? 5.834 2.642 -0.183 1.00 85.19 237 MET A N 1
ATOM 1740 C CA . MET A 1 237 ? 6.068 3.803 0.680 1.00 85.19 237 MET A CA 1
ATOM 1741 C C . MET A 1 237 ? 5.147 4.948 0.245 1.00 85.19 237 MET A C 1
ATOM 1743 O O . MET A 1 237 ? 5.095 5.294 -0.932 1.00 85.19 237 MET A O 1
ATOM 1747 N N . GLN A 1 238 ? 4.398 5.487 1.201 1.00 82.31 238 GLN A N 1
ATOM 1748 C CA . GLN A 1 238 ? 3.393 6.543 1.047 1.00 82.31 238 GLN A CA 1
ATOM 1749 C C . GLN A 1 238 ? 3.939 7.922 1.448 1.00 82.31 238 GLN A C 1
ATOM 1751 O O . GLN A 1 238 ? 3.293 8.948 1.223 1.00 82.31 238 GLN A O 1
ATOM 1756 N N . THR A 1 239 ? 5.121 7.950 2.062 1.00 78.81 239 THR A N 1
ATOM 1757 C CA . THR A 1 239 ? 5.832 9.162 2.464 1.00 78.81 239 THR A CA 1
ATOM 1758 C C . THR A 1 239 ? 7.236 9.210 1.858 1.00 78.81 239 THR A C 1
ATOM 1760 O O . THR A 1 239 ? 7.694 8.276 1.195 1.00 78.81 239 THR A O 1
ATOM 1763 N N . PHE A 1 240 ? 7.881 10.361 2.046 1.00 84.31 240 PHE A N 1
ATOM 1764 C CA . PHE A 1 240 ? 9.260 10.625 1.658 1.00 84.31 240 PHE A CA 1
ATOM 1765 C C . PHE A 1 240 ? 9.951 11.307 2.841 1.00 84.31 240 PHE A C 1
ATOM 1767 O O . PHE A 1 240 ? 10.018 12.536 2.901 1.00 84.31 240 PHE A O 1
ATOM 1774 N N . GLN A 1 241 ? 10.327 10.504 3.831 1.00 83.12 241 GLN A N 1
ATOM 1775 C CA . GLN A 1 241 ? 10.975 10.954 5.064 1.00 83.12 241 GLN A CA 1
ATOM 1776 C C . GLN A 1 241 ? 12.493 11.028 4.923 1.00 83.12 241 GLN A C 1
ATOM 1778 O O . GLN A 1 241 ? 13.110 11.848 5.596 1.00 83.12 241 GLN A O 1
ATOM 1783 N N . ASP A 1 242 ? 13.076 10.233 4.023 1.00 82.38 242 ASP A N 1
ATOM 1784 C CA . ASP A 1 242 ? 14.507 10.261 3.721 1.00 82.38 242 ASP A CA 1
ATOM 1785 C C . ASP A 1 242 ? 14.774 10.555 2.240 1.00 82.38 242 ASP A C 1
ATOM 1787 O O . ASP A 1 242 ? 13.979 10.218 1.357 1.00 82.38 242 ASP A O 1
ATOM 1791 N N . ALA A 1 243 ? 15.891 11.229 1.969 1.00 86.69 243 ALA A N 1
ATOM 1792 C CA . ALA A 1 243 ? 16.273 11.662 0.634 1.00 86.69 243 ALA A CA 1
ATOM 1793 C C . ALA A 1 243 ? 16.969 10.566 -0.177 1.00 86.69 243 ALA A C 1
ATOM 1795 O O . ALA A 1 243 ? 17.135 10.744 -1.396 1.00 86.69 243 ALA A O 1
ATOM 1796 N N . ASP A 1 244 ? 17.388 9.486 0.475 1.00 88.44 244 ASP A N 1
ATOM 1797 C CA . ASP A 1 244 ? 18.170 8.439 -0.155 1.00 88.44 244 ASP A CA 1
ATOM 1798 C C . ASP A 1 244 ? 17.300 7.470 -0.969 1.00 88.44 244 ASP A C 1
ATOM 1800 O O . ASP A 1 244 ? 16.131 7.210 -0.638 1.00 88.44 244 ASP A O 1
ATOM 1804 N N . PRO A 1 245 ? 17.804 7.002 -2.129 1.00 90.00 245 PRO A N 1
ATOM 1805 C CA . PRO A 1 245 ? 17.070 6.049 -2.943 1.00 90.00 245 PRO A CA 1
ATOM 1806 C C . PRO A 1 245 ? 16.871 4.766 -2.141 1.00 90.00 245 PRO A C 1
ATOM 1808 O O . PRO A 1 245 ? 17.817 4.182 -1.625 1.00 90.00 245 PRO A O 1
ATOM 1811 N N . ALA A 1 246 ? 15.626 4.319 -2.044 1.00 90.31 246 ALA A N 1
ATOM 1812 C CA . ALA A 1 246 ? 15.282 3.133 -1.282 1.00 90.31 246 ALA A CA 1
ATOM 1813 C C . ALA A 1 246 ? 14.055 2.451 -1.874 1.00 90.31 246 ALA A C 1
ATOM 1815 O O . ALA A 1 246 ? 13.200 3.098 -2.490 1.00 90.31 246 ALA A O 1
ATOM 1816 N N . GLY A 1 247 ? 13.970 1.143 -1.661 1.00 88.62 247 GLY A N 1
ATOM 1817 C CA . GLY A 1 247 ? 12.829 0.308 -2.016 1.00 88.62 247 GLY A CA 1
ATOM 1818 C C . GLY A 1 247 ? 12.326 -0.475 -0.808 1.00 88.62 247 GLY A C 1
ATOM 1819 O O . GLY A 1 247 ? 13.038 -0.652 0.179 1.00 88.62 247 GLY A O 1
ATOM 1820 N N . LEU A 1 248 ? 11.090 -0.968 -0.882 1.00 87.81 248 LEU A N 1
ATOM 1821 C CA . LEU A 1 248 ? 10.601 -1.932 0.100 1.00 87.81 248 LEU A CA 1
ATOM 1822 C C . LEU A 1 248 ? 11.049 -3.337 -0.276 1.00 87.81 248 LEU A C 1
ATOM 1824 O O . LEU A 1 248 ? 10.987 -3.744 -1.438 1.00 87.81 248 LEU A O 1
ATOM 1828 N N . ARG A 1 249 ? 11.429 -4.095 0.742 1.00 88.12 249 ARG A N 1
ATOM 1829 C CA . ARG A 1 249 ? 11.726 -5.519 0.638 1.00 88.12 249 ARG A CA 1
ATOM 1830 C C . ARG A 1 249 ? 10.834 -6.281 1.590 1.00 88.12 249 ARG A C 1
ATOM 1832 O O . ARG A 1 249 ? 10.440 -5.726 2.617 1.00 88.12 249 ARG A O 1
ATOM 1839 N N . PHE A 1 250 ? 10.558 -7.541 1.275 1.00 83.69 250 PHE A N 1
ATOM 1840 C CA . PHE A 1 250 ? 9.851 -8.418 2.199 1.00 83.69 250 PHE A CA 1
ATOM 1841 C C . PHE A 1 250 ? 10.589 -9.716 2.481 1.00 83.69 250 PHE A C 1
ATOM 1843 O O . PHE A 1 250 ? 11.451 -10.141 1.718 1.00 83.69 250 PHE A O 1
ATOM 1850 N N . ARG A 1 251 ? 10.237 -10.371 3.578 1.00 76.12 251 ARG A N 1
ATOM 1851 C CA . ARG A 1 251 ? 10.587 -11.766 3.837 1.00 76.12 251 ARG A CA 1
ATOM 1852 C C . ARG A 1 251 ? 9.321 -12.510 4.218 1.00 76.12 251 ARG A C 1
ATOM 1854 O O . ARG A 1 251 ? 8.507 -11.960 4.947 1.00 76.12 251 ARG A O 1
ATOM 1861 N N . LEU A 1 252 ? 9.169 -13.738 3.727 1.00 70.38 252 LEU A N 1
ATOM 1862 C CA . LEU A 1 252 ? 8.150 -14.657 4.226 1.00 70.38 252 LEU A CA 1
ATOM 1863 C C . LEU A 1 252 ? 8.661 -15.332 5.494 1.00 70.38 252 LEU A C 1
ATOM 1865 O O . LEU A 1 252 ? 9.785 -15.830 5.543 1.00 70.38 252 LEU A O 1
ATOM 1869 N N . LEU A 1 253 ? 7.808 -15.352 6.499 1.00 63.66 253 LEU A N 1
ATOM 1870 C CA . LEU A 1 253 ? 7.999 -16.051 7.752 1.00 63.66 253 LEU A CA 1
ATOM 1871 C C . LEU A 1 253 ? 7.105 -17.308 7.773 1.00 63.66 253 LEU A C 1
ATOM 1873 O O . LEU A 1 253 ? 6.194 -17.442 6.944 1.00 63.66 253 LEU A O 1
ATOM 1877 N N . PRO A 1 254 ? 7.341 -18.248 8.707 1.00 61.19 254 PRO A N 1
ATOM 1878 C CA . PRO A 1 254 ? 6.388 -19.317 8.999 1.00 61.19 254 PRO A CA 1
ATOM 1879 C C . PRO A 1 254 ? 4.962 -18.782 9.253 1.00 61.19 254 PRO A C 1
ATOM 1881 O O . PRO A 1 254 ? 4.763 -17.604 9.549 1.00 61.19 254 PRO A O 1
ATOM 1884 N N . ASP A 1 255 ? 3.953 -19.646 9.114 1.00 54.03 255 ASP A N 1
ATOM 1885 C CA . ASP A 1 255 ? 2.536 -19.309 9.352 1.00 54.03 255 ASP A CA 1
ATOM 1886 C C . ASP A 1 255 ? 1.985 -18.180 8.460 1.00 54.03 255 ASP A C 1
ATOM 1888 O O . ASP A 1 255 ? 1.135 -17.388 8.869 1.00 54.03 255 ASP A O 1
ATOM 1892 N N . ASN A 1 256 ? 2.471 -18.124 7.216 1.00 50.75 256 ASN A N 1
ATOM 1893 C CA . ASN A 1 256 ? 2.131 -17.146 6.175 1.00 50.75 256 ASN A CA 1
ATOM 1894 C C . ASN A 1 256 ? 2.591 -15.716 6.440 1.00 50.75 256 ASN A C 1
ATOM 1896 O O . ASN A 1 256 ? 2.366 -14.860 5.597 1.00 50.75 256 ASN A O 1
ATOM 1900 N N . GLN A 1 257 ? 3.245 -15.427 7.554 1.00 56.09 257 GLN A N 1
ATOM 1901 C CA . GLN A 1 257 ? 3.606 -14.065 7.925 1.00 56.09 257 GLN A CA 1
ATOM 1902 C C . GLN A 1 257 ? 4.602 -13.434 6.943 1.00 56.09 257 GLN A C 1
ATOM 1904 O O . GLN A 1 257 ? 5.303 -14.125 6.201 1.00 56.09 257 GLN A O 1
ATOM 1909 N N . TYR A 1 258 ? 4.671 -12.106 6.936 1.00 62.19 258 TYR A N 1
ATOM 1910 C CA . TYR A 1 258 ? 5.738 -11.399 6.248 1.00 62.19 258 TYR A CA 1
ATOM 1911 C C . TYR A 1 258 ? 6.346 -10.327 7.143 1.00 62.19 258 TYR A C 1
ATOM 1913 O O . TYR A 1 258 ? 5.771 -9.893 8.131 1.00 62.19 258 TYR A O 1
ATOM 1921 N N . GLU A 1 259 ? 7.550 -9.906 6.806 1.00 70.62 259 GLU A N 1
ATOM 1922 C CA . GLU A 1 259 ? 8.169 -8.708 7.359 1.00 70.62 259 GLU A CA 1
ATOM 1923 C C . GLU A 1 259 ? 8.473 -7.785 6.198 1.00 70.62 259 GLU A C 1
ATOM 1925 O O . GLU A 1 259 ? 8.812 -8.269 5.116 1.00 70.62 259 GLU A O 1
ATOM 1930 N N . LEU A 1 260 ? 8.398 -6.473 6.412 1.00 78.56 260 LEU A N 1
ATOM 1931 C CA . LEU A 1 260 ? 8.947 -5.504 5.475 1.00 78.56 260 LEU A CA 1
ATOM 1932 C C . LEU A 1 260 ? 10.078 -4.740 6.138 1.00 78.56 260 LEU A C 1
ATOM 1934 O O . LEU A 1 260 ? 10.079 -4.488 7.344 1.00 78.56 260 LEU A O 1
ATOM 1938 N N . ARG A 1 261 ? 10.979 -4.280 5.288 1.00 81.38 261 ARG A N 1
ATOM 1939 C CA . ARG A 1 261 ? 11.942 -3.240 5.614 1.00 81.38 261 ARG A CA 1
ATOM 1940 C C . ARG A 1 261 ? 12.061 -2.276 4.451 1.00 81.38 261 ARG A C 1
ATOM 1942 O O . ARG A 1 261 ? 11.815 -2.652 3.300 1.00 81.38 261 ARG A O 1
ATOM 1949 N N . VAL A 1 262 ? 12.494 -1.066 4.755 1.00 85.44 262 VAL A N 1
ATOM 1950 C CA . VAL A 1 262 ? 13.073 -0.178 3.756 1.00 85.44 262 VAL A CA 1
ATOM 1951 C C . VAL A 1 262 ? 14.521 -0.617 3.548 1.00 85.44 262 VAL A C 1
ATOM 1953 O O . VAL A 1 262 ? 15.264 -0.806 4.509 1.00 85.44 262 VAL A O 1
ATOM 1956 N N . GLN A 1 263 ? 14.909 -0.850 2.299 1.00 89.56 263 GLN A N 1
ATOM 1957 C CA . GLN A 1 263 ? 16.292 -1.113 1.925 1.00 89.56 263 GLN A CA 1
ATOM 1958 C C . GLN A 1 263 ? 16.798 0.047 1.076 1.00 89.56 263 GLN A C 1
ATOM 1960 O O . GLN A 1 263 ? 16.291 0.283 -0.023 1.00 89.56 263 GLN A O 1
ATOM 1965 N N . GLU A 1 264 ? 17.798 0.743 1.604 1.00 89.25 264 GLU A N 1
ATOM 1966 C CA . GLU A 1 264 ? 18.522 1.787 0.889 1.00 89.25 264 GLU A CA 1
ATOM 1967 C C . GLU A 1 264 ? 19.429 1.215 -0.195 1.00 89.25 264 GLU A C 1
ATOM 1969 O O . GLU A 1 264 ? 19.922 0.084 -0.129 1.00 89.25 264 GLU A O 1
ATOM 1974 N N . GLU A 1 265 ? 19.621 2.039 -1.210 1.00 89.94 265 GLU A N 1
ATOM 1975 C CA . GLU A 1 265 ? 20.703 1.954 -2.170 1.00 89.94 265 GLU A CA 1
ATOM 1976 C C . GLU A 1 265 ? 22.019 2.389 -1.504 1.00 89.94 265 GLU A C 1
ATOM 1978 O O . GLU A 1 265 ? 22.010 3.287 -0.671 1.00 89.94 265 GLU A O 1
ATOM 1983 N N . THR A 1 266 ? 23.148 1.751 -1.839 1.00 89.50 266 THR A N 1
ATOM 1984 C CA . THR A 1 266 ? 24.398 1.907 -1.067 1.00 89.50 266 THR A CA 1
ATOM 1985 C C . THR A 1 266 ? 25.618 2.316 -1.908 1.00 89.50 266 THR A C 1
ATOM 1987 O O . THR A 1 266 ? 26.751 1.990 -1.549 1.00 89.50 266 THR A O 1
ATOM 1990 N N . SER A 1 267 ? 25.441 2.968 -3.065 1.00 90.56 267 SER A N 1
ATOM 1991 C CA . SER A 1 267 ? 26.554 3.309 -3.976 1.00 90.56 267 SER A CA 1
ATOM 1992 C C . SER A 1 267 ? 27.515 4.353 -3.419 1.00 90.56 267 SER A C 1
ATOM 1994 O O . SER A 1 267 ? 28.680 4.382 -3.819 1.00 90.56 267 SER A O 1
ATOM 1996 N N . ARG A 1 268 ? 27.047 5.241 -2.535 1.00 88.94 268 ARG A N 1
ATOM 1997 C CA . ARG A 1 268 ? 27.872 6.307 -1.947 1.00 88.94 268 ARG A CA 1
ATOM 1998 C C . ARG A 1 268 ? 28.183 6.069 -0.470 1.00 88.94 268 ARG A C 1
ATOM 2000 O O . ARG A 1 268 ? 29.233 6.520 -0.009 1.00 88.94 268 ARG A O 1
ATOM 2007 N N . SER A 1 269 ? 27.328 5.345 0.245 1.00 85.62 269 SER A N 1
ATOM 2008 C CA . SER A 1 269 ? 27.510 4.984 1.649 1.00 85.62 269 SER A CA 1
ATOM 2009 C C . SER A 1 269 ? 27.082 3.541 1.898 1.00 85.62 269 SER A C 1
ATOM 2011 O O . SER A 1 269 ? 26.130 3.062 1.297 1.00 85.62 269 SER A O 1
ATOM 2013 N N . SER A 1 270 ? 27.769 2.848 2.809 1.00 82.12 270 SER A N 1
ATOM 2014 C CA . SER A 1 270 ? 27.321 1.549 3.331 1.00 82.12 270 SER A CA 1
ATOM 2015 C C . SER A 1 270 ? 26.371 1.685 4.527 1.00 82.12 270 SER A C 1
ATOM 2017 O O . SER A 1 270 ? 25.993 0.673 5.116 1.00 82.12 270 SER A O 1
ATOM 2019 N N . ASP A 1 271 ? 26.066 2.916 4.953 1.00 80.62 271 ASP A N 1
ATOM 2020 C CA . ASP A 1 271 ? 24.987 3.166 5.905 1.00 80.62 271 ASP A CA 1
ATOM 2021 C C . ASP A 1 271 ? 23.664 2.775 5.248 1.00 80.62 271 ASP A C 1
ATOM 2023 O O . ASP A 1 271 ? 23.453 3.041 4.072 1.00 80.62 271 ASP A O 1
ATOM 2027 N N . VAL A 1 272 ? 22.820 2.086 6.004 1.00 79.62 272 VAL A N 1
ATOM 2028 C CA . VAL A 1 272 ? 21.520 1.588 5.531 1.00 79.62 272 VAL A CA 1
ATOM 2029 C C . VAL A 1 272 ? 20.381 2.133 6.387 1.00 79.62 272 VAL A C 1
ATOM 2031 O O . VAL A 1 272 ? 19.285 1.574 6.395 1.00 79.62 272 VAL A O 1
ATOM 2034 N N . ARG A 1 273 ? 20.662 3.137 7.227 1.00 81.44 273 ARG A N 1
ATOM 2035 C CA . ARG A 1 273 ? 19.706 3.728 8.162 1.00 81.44 273 ARG A CA 1
ATOM 2036 C C . ARG A 1 273 ? 18.796 4.718 7.445 1.00 81.44 273 ARG A C 1
ATOM 2038 O O . ARG A 1 273 ? 19.102 5.897 7.385 1.00 81.44 273 ARG A O 1
ATOM 2045 N N . HIS A 1 274 ? 17.608 4.238 7.110 1.00 80.44 274 HIS A N 1
ATOM 2046 C CA . HIS A 1 274 ? 16.521 5.056 6.589 1.00 80.44 274 HIS A CA 1
ATOM 2047 C C . HIS A 1 274 ? 15.554 5.492 7.700 1.00 80.44 274 HIS A C 1
ATOM 2049 O O . HIS A 1 274 ? 15.160 4.680 8.552 1.00 80.44 274 HIS A O 1
ATOM 2055 N N . LEU A 1 275 ? 15.101 6.748 7.664 1.00 75.88 275 LEU A N 1
ATOM 2056 C CA . LEU A 1 275 ? 14.009 7.217 8.526 1.00 75.88 275 LEU A CA 1
ATOM 2057 C C . LEU A 1 275 ? 12.712 6.417 8.279 1.00 75.88 275 LEU A C 1
ATOM 2059 O O . LEU A 1 275 ? 12.406 6.113 7.128 1.00 75.88 275 LEU A O 1
ATOM 2063 N N . PRO A 1 276 ? 11.916 6.071 9.309 1.00 73.19 276 PRO A N 1
ATOM 2064 C CA . PRO A 1 276 ? 10.713 5.271 9.103 1.00 73.19 276 PRO A CA 1
ATOM 2065 C C . PRO A 1 276 ? 9.740 5.903 8.103 1.00 73.19 276 PRO A C 1
ATOM 2067 O O . PRO A 1 276 ? 9.290 7.032 8.285 1.00 73.19 276 PRO A O 1
ATOM 2070 N N . GLU A 1 277 ? 9.378 5.147 7.072 1.00 74.19 277 GLU A N 1
ATOM 2071 C CA . GLU A 1 277 ? 8.409 5.554 6.059 1.00 74.19 277 GLU A CA 1
ATOM 2072 C C . GLU A 1 277 ? 7.040 4.978 6.377 1.00 74.19 277 GLU A C 1
ATOM 2074 O O . GLU A 1 277 ? 6.932 3.830 6.794 1.00 74.19 277 GLU A O 1
ATOM 2079 N N . GLN A 1 278 ? 5.983 5.741 6.121 1.00 70.56 278 GLN A N 1
ATOM 2080 C CA . GLN A 1 278 ? 4.629 5.218 6.161 1.00 70.56 278 GLN A CA 1
ATOM 2081 C C . GLN A 1 278 ? 4.402 4.297 4.962 1.00 70.56 278 GLN A C 1
ATOM 2083 O O . GLN A 1 278 ? 4.454 4.731 3.817 1.00 70.56 278 GLN A O 1
ATOM 2088 N N . VAL A 1 279 ? 4.117 3.024 5.201 1.00 66.38 279 VAL A N 1
ATOM 2089 C CA . VAL A 1 279 ? 3.824 2.024 4.171 1.00 66.38 279 VAL A CA 1
ATOM 2090 C C . VAL A 1 279 ? 2.344 1.679 4.209 1.00 66.38 279 VAL A C 1
ATOM 2092 O O . VAL A 1 279 ? 1.823 1.333 5.261 1.00 66.38 279 VAL A O 1
ATOM 2095 N N . GLY A 1 280 ? 1.646 1.758 3.078 1.00 56.12 280 GLY A N 1
ATOM 2096 C CA . GLY A 1 280 ? 0.212 1.460 3.005 1.00 56.12 280 GLY A CA 1
ATOM 2097 C C . GLY A 1 280 ? -0.085 -0.019 3.278 1.00 56.12 280 GLY A C 1
ATOM 2098 O O . GLY A 1 280 ? 0.034 -0.837 2.373 1.00 56.12 280 GLY A O 1
ATOM 2099 N N . ARG A 1 281 ? -0.393 -0.372 4.536 1.00 53.22 281 ARG A N 1
ATOM 2100 C CA . ARG A 1 281 ? -0.353 -1.743 5.071 1.00 53.22 281 ARG A CA 1
ATOM 2101 C C . ARG A 1 281 ? -1.156 -2.089 6.356 1.00 53.22 281 ARG A C 1
ATOM 2103 O O . ARG A 1 281 ? -1.254 -3.261 6.689 1.00 53.22 281 ARG A O 1
ATOM 2110 N N . HIS A 1 282 ? -1.718 -1.152 7.114 1.00 48.62 282 HIS A N 1
ATOM 2111 C CA . HIS A 1 282 ? -2.237 -1.330 8.483 1.00 48.62 282 HIS A CA 1
ATOM 2112 C C . HIS A 1 282 ? -3.770 -1.271 8.600 1.00 48.62 282 HIS A C 1
ATOM 2114 O O . HIS A 1 282 ? -4.302 -0.392 9.267 1.00 48.62 282 HIS A O 1
ATOM 2120 N N . ALA A 1 283 ? -4.525 -2.197 8.005 1.00 43.75 283 ALA A N 1
ATOM 2121 C CA . ALA A 1 283 ? -5.977 -2.209 8.246 1.00 43.75 283 ALA A CA 1
ATOM 2122 C C . ALA A 1 283 ? -6.427 -3.143 9.365 1.00 43.75 283 ALA A C 1
ATOM 2124 O O . ALA A 1 283 ? -7.588 -3.077 9.714 1.00 43.75 283 ALA A O 1
ATOM 2125 N N . ARG A 1 284 ? -5.567 -3.957 9.990 1.00 46.72 284 ARG A N 1
ATOM 2126 C CA . ARG A 1 284 ? -6.023 -4.954 10.972 1.00 46.72 284 ARG A CA 1
ATOM 2127 C C . ARG A 1 284 ? -6.930 -4.387 12.071 1.00 46.72 284 ARG A C 1
ATOM 2129 O O . ARG A 1 284 ? -8.007 -4.933 12.259 1.00 46.72 284 ARG A O 1
ATOM 2136 N N . HIS A 1 285 ? -6.517 -3.325 12.774 1.00 54.59 285 HIS A N 1
ATOM 2137 C CA . HIS A 1 285 ? -7.368 -2.730 13.810 1.00 54.59 285 HIS A CA 1
ATOM 2138 C C . HIS A 1 285 ? -8.723 -2.332 13.225 1.00 54.59 285 HIS A C 1
ATOM 2140 O O . HIS A 1 285 ? -9.748 -2.812 13.681 1.00 54.59 285 HIS A O 1
ATOM 2146 N N . VAL A 1 286 ? -8.714 -1.517 12.169 1.00 46.91 286 VAL A N 1
ATOM 2147 C CA . VAL A 1 286 ? -9.923 -0.983 11.529 1.00 46.91 286 VAL A CA 1
ATOM 2148 C C . VAL A 1 286 ? -10.819 -2.104 10.987 1.00 46.91 286 VAL A C 1
ATOM 2150 O O . VAL A 1 286 ? -12.027 -2.075 11.175 1.00 46.91 286 VAL A O 1
ATOM 2153 N N . VAL A 1 287 ? -10.228 -3.124 10.368 1.00 45.91 287 VAL A N 1
ATOM 2154 C CA . VAL A 1 287 ? -10.878 -4.333 9.845 1.00 45.91 287 VAL A CA 1
ATOM 2155 C C . VAL A 1 287 ? -11.577 -5.097 10.953 1.00 45.91 287 VAL A C 1
ATOM 2157 O O . VAL A 1 287 ? -12.766 -5.394 10.865 1.00 45.91 287 VAL A O 1
ATOM 2160 N N . GLU A 1 288 ? -10.812 -5.460 11.979 1.00 55.78 288 GLU A N 1
ATOM 2161 C CA . GLU A 1 288 ? -11.316 -6.246 13.092 1.00 55.78 288 GLU A CA 1
ATOM 2162 C C . GLU A 1 288 ? -12.355 -5.454 13.855 1.00 55.78 288 GLU A C 1
ATOM 2164 O O . GLU A 1 288 ? -13.320 -6.039 14.322 1.00 55.78 288 GLU A O 1
ATOM 2169 N N . GLU A 1 289 ? -12.196 -4.138 13.935 1.00 66.19 289 GLU A N 1
ATOM 2170 C CA . GLU A 1 289 ? -13.149 -3.257 14.580 1.00 66.19 289 GLU A CA 1
ATOM 2171 C C . GLU A 1 289 ? -14.458 -3.144 13.791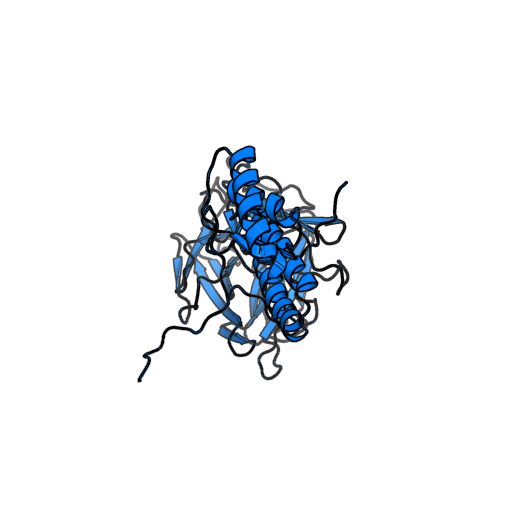 1.00 66.19 289 GLU A C 1
ATOM 2173 O O . GLU A 1 289 ? -15.521 -3.243 14.394 1.00 66.19 289 GLU A O 1
ATOM 2178 N N . ILE A 1 290 ? -14.420 -3.034 12.458 1.00 54.44 290 ILE A N 1
ATOM 2179 C CA . ILE A 1 290 ? -15.630 -3.060 11.615 1.00 54.44 290 ILE A CA 1
ATOM 2180 C C . ILE A 1 290 ? -16.364 -4.400 11.767 1.00 54.44 290 ILE A C 1
ATOM 2182 O O . ILE A 1 290 ? -17.553 -4.415 12.080 1.00 54.44 290 ILE A O 1
ATOM 2186 N N . ALA A 1 291 ? -15.656 -5.527 11.643 1.00 56.94 291 ALA A N 1
ATOM 2187 C CA . ALA A 1 291 ? -16.252 -6.855 11.828 1.00 56.94 291 ALA A CA 1
ATOM 2188 C C . ALA A 1 291 ? -16.806 -7.047 13.254 1.00 56.94 291 ALA A C 1
ATOM 2190 O O . ALA A 1 291 ? -17.834 -7.692 13.474 1.00 56.94 291 ALA A O 1
ATOM 2191 N N . ARG A 1 292 ? -16.138 -6.458 14.249 1.00 84.00 292 ARG A N 1
ATOM 2192 C CA . ARG A 1 292 ? -16.574 -6.453 15.646 1.00 84.00 292 ARG A CA 1
ATOM 2193 C C . ARG A 1 292 ? -17.835 -5.619 15.844 1.00 84.00 292 ARG A C 1
ATOM 2195 O O . ARG A 1 292 ? -18.661 -6.019 16.656 1.00 84.00 292 ARG A O 1
ATOM 2202 N N . VAL A 1 293 ? -18.021 -4.528 15.098 1.00 72.31 293 VAL A N 1
ATOM 2203 C CA . VAL A 1 293 ? -19.271 -3.750 15.091 1.00 72.31 293 VAL A CA 1
ATOM 2204 C C . VAL A 1 293 ? -20.419 -4.568 14.500 1.00 72.31 293 VAL A C 1
ATOM 2206 O O . VAL A 1 293 ? -21.481 -4.627 15.113 1.00 72.31 293 VAL A O 1
ATOM 2209 N N . GLU A 1 294 ? -20.219 -5.252 13.372 1.00 65.94 294 GLU A N 1
ATOM 2210 C CA . GLU A 1 294 ? -21.255 -6.119 12.783 1.00 65.94 294 GLU A CA 1
ATOM 2211 C C . GLU A 1 294 ? -21.674 -7.229 13.756 1.00 65.94 294 GLU A C 1
ATOM 2213 O O . GLU A 1 294 ? -22.855 -7.382 14.074 1.00 65.94 294 GLU A O 1
ATOM 2218 N N . LYS A 1 295 ? -20.693 -7.934 14.335 1.00 67.88 295 LYS A N 1
ATOM 2219 C CA . LYS A 1 295 ? -20.947 -8.965 15.348 1.00 67.88 295 LYS A CA 1
ATOM 2220 C C . LYS A 1 295 ? -21.613 -8.390 16.601 1.00 67.88 295 LYS A C 1
ATOM 2222 O O . LYS A 1 295 ? -22.490 -9.028 17.177 1.00 67.88 295 LYS A O 1
ATOM 2227 N N . ALA A 1 296 ? -21.220 -7.190 17.028 1.00 83.88 296 ALA A N 1
ATOM 2228 C CA . ALA A 1 296 ? -21.842 -6.506 18.156 1.00 83.88 296 ALA A CA 1
ATOM 2229 C C . ALA A 1 296 ? -23.325 -6.217 17.904 1.00 83.88 296 ALA A C 1
ATOM 2231 O O . ALA A 1 296 ? -24.135 -6.435 18.800 1.00 83.88 296 ALA A O 1
ATOM 2232 N N . VAL A 1 297 ? -23.695 -5.778 16.697 1.00 86.38 297 VAL A N 1
ATOM 2233 C CA . VAL A 1 297 ? -25.099 -5.551 16.325 1.00 86.38 297 VAL A CA 1
ATOM 2234 C C . VAL A 1 297 ? -25.914 -6.837 16.462 1.00 86.38 297 VAL A C 1
ATOM 2236 O O . VAL A 1 297 ? -27.010 -6.805 17.024 1.00 86.38 297 VAL A O 1
ATOM 2239 N N . ASP A 1 298 ? -25.387 -7.969 15.997 1.00 84.31 298 ASP A N 1
ATOM 2240 C CA . ASP A 1 298 ? -26.085 -9.254 16.089 1.00 84.31 298 ASP A CA 1
ATOM 2241 C C . ASP A 1 298 ? -26.231 -9.743 17.535 1.00 84.31 298 ASP A C 1
ATOM 2243 O O . ASP A 1 298 ? -27.316 -10.179 17.924 1.00 84.31 298 ASP A O 1
ATOM 2247 N N . LEU A 1 299 ? -25.183 -9.611 18.355 1.00 89.12 299 LEU A N 1
ATOM 2248 C CA . LEU A 1 299 ? -25.224 -9.971 19.778 1.00 89.12 299 LEU A CA 1
ATOM 2249 C C . LEU A 1 299 ? -26.201 -9.090 20.565 1.00 89.12 299 LEU A C 1
ATOM 2251 O O . LEU A 1 299 ? -26.977 -9.594 21.378 1.00 89.12 299 LEU A O 1
ATOM 2255 N N . LEU A 1 300 ? -26.226 -7.785 20.282 1.00 92.50 300 LEU A N 1
ATOM 2256 C CA . LEU A 1 300 ? -27.164 -6.854 20.910 1.00 92.50 300 LEU A CA 1
ATOM 2257 C C . LEU A 1 300 ? -28.618 -7.184 20.550 1.00 92.50 300 LEU A C 1
ATOM 2259 O O . LEU A 1 300 ? -29.473 -7.178 21.434 1.00 92.50 300 LEU A O 1
ATOM 2263 N N . LYS A 1 301 ? -28.911 -7.544 19.292 1.00 92.81 301 LYS A N 1
ATOM 2264 C CA . LYS A 1 301 ? -30.253 -8.008 18.880 1.00 92.81 301 LYS A CA 1
ATOM 2265 C C . LYS A 1 301 ? -30.686 -9.288 19.602 1.00 92.81 301 LYS A C 1
ATOM 2267 O O . LYS A 1 301 ? -31.880 -9.496 19.797 1.00 92.81 301 LYS A O 1
ATOM 2272 N N . GLN A 1 302 ? -29.733 -10.137 19.980 1.00 96.00 302 GLN A N 1
ATOM 2273 C CA . GLN A 1 302 ? -29.974 -11.384 20.713 1.00 96.00 302 GLN A CA 1
ATOM 2274 C C . GLN A 1 302 ? -30.058 -11.182 22.235 1.00 96.00 302 GLN A C 1
ATOM 2276 O O . GLN A 1 302 ? -30.404 -12.118 22.951 1.00 96.00 302 GLN A O 1
ATOM 2281 N N . GLY A 1 303 ? -29.760 -9.979 22.738 1.00 95.31 303 GLY A N 1
ATOM 2282 C CA . GLY A 1 303 ? -29.702 -9.695 24.172 1.00 95.31 303 GLY A CA 1
ATOM 2283 C C . GLY A 1 303 ? -28.468 -10.271 24.878 1.00 95.31 303 GLY A C 1
ATOM 2284 O O . GLY A 1 303 ? -28.455 -10.342 26.105 1.00 95.31 303 GLY A O 1
ATOM 2285 N N . ASP A 1 304 ? -27.426 -10.671 24.140 1.00 97.12 304 ASP A N 1
ATOM 2286 C CA . ASP A 1 304 ? -26.202 -11.249 24.709 1.00 97.12 304 ASP A CA 1
ATOM 2287 C C . ASP A 1 304 ? -25.197 -10.154 25.108 1.00 97.12 304 ASP A C 1
ATOM 2289 O O . ASP A 1 304 ? -24.209 -9.861 24.425 1.00 97.12 304 ASP A O 1
ATOM 2293 N N . GLY A 1 305 ? -25.479 -9.512 26.245 1.00 94.69 305 GLY A N 1
ATOM 2294 C CA . GLY A 1 305 ? -24.631 -8.457 26.802 1.00 94.69 305 GLY A CA 1
ATOM 2295 C C . GLY A 1 305 ? -23.241 -8.942 27.231 1.00 94.69 305 GLY A C 1
ATOM 2296 O O . GLY A 1 305 ? -22.288 -8.166 27.179 1.00 94.69 305 GLY A O 1
ATOM 2297 N N . ALA A 1 306 ? -23.100 -10.214 27.617 1.00 95.12 306 ALA A N 1
ATOM 2298 C CA . ALA A 1 306 ? -21.822 -10.776 28.047 1.00 95.12 306 ALA A CA 1
ATOM 2299 C C . ALA A 1 306 ? -20.862 -10.932 26.858 1.00 95.12 306 ALA A C 1
ATOM 2301 O O . ALA A 1 306 ? -19.729 -10.450 26.908 1.00 95.12 306 ALA A O 1
ATOM 2302 N N . ALA A 1 307 ? -21.328 -11.525 25.754 1.00 94.44 307 ALA A N 1
ATOM 2303 C CA . ALA A 1 307 ? -20.523 -11.648 24.543 1.00 94.44 307 ALA A CA 1
ATOM 2304 C C . ALA A 1 307 ? -20.224 -10.278 23.910 1.00 94.44 307 ALA A C 1
ATOM 2306 O O . ALA A 1 307 ? -19.110 -10.051 23.432 1.00 94.44 307 ALA A O 1
ATOM 2307 N N . PHE A 1 308 ? -21.178 -9.337 23.935 1.00 97.44 308 PHE A N 1
ATOM 2308 C CA . PHE A 1 308 ? -20.926 -7.966 23.481 1.00 97.44 308 PHE A CA 1
ATOM 2309 C C . PHE A 1 308 ? -19.867 -7.263 24.348 1.00 97.44 308 PHE A C 1
ATOM 2311 O O . PHE A 1 308 ? -18.949 -6.635 23.818 1.00 97.44 308 PHE A O 1
ATOM 2318 N N . GLY A 1 309 ? -19.934 -7.423 25.672 1.00 97.50 309 GLY A N 1
ATOM 2319 C CA . GLY A 1 309 ? -18.925 -6.911 26.595 1.00 97.50 309 GLY A CA 1
ATOM 2320 C C . GLY A 1 309 ? -17.523 -7.462 26.311 1.00 97.50 309 GLY A C 1
ATOM 2321 O O . GLY A 1 309 ? -16.551 -6.701 26.277 1.00 97.50 309 GLY A O 1
ATOM 2322 N N . GLN A 1 310 ? -17.410 -8.749 25.973 1.00 95.38 310 GLN A N 1
ATOM 2323 C CA . GLN A 1 310 ? -16.141 -9.339 25.546 1.00 95.38 310 GLN A CA 1
ATOM 2324 C C . GLN A 1 310 ? -15.594 -8.681 24.266 1.00 95.38 310 GLN A C 1
ATOM 2326 O O . GLN A 1 310 ? -14.400 -8.374 24.198 1.00 95.38 310 GLN A O 1
ATOM 2331 N N . LEU A 1 311 ? -16.453 -8.367 23.287 1.00 90.00 311 LEU A N 1
ATOM 2332 C CA . LEU A 1 311 ? -16.032 -7.604 22.109 1.00 90.00 311 LEU A CA 1
ATOM 2333 C C . LEU A 1 311 ? -15.509 -6.214 22.486 1.00 90.00 311 LEU A C 1
ATOM 2335 O O . LEU A 1 311 ? -14.521 -5.778 21.903 1.00 90.00 311 LEU A O 1
ATOM 2339 N N . MET A 1 312 ? -16.098 -5.522 23.467 1.00 97.88 312 MET A N 1
ATOM 2340 C CA . MET A 1 312 ? -15.573 -4.224 23.912 1.00 97.88 312 MET A CA 1
ATOM 2341 C C . MET A 1 312 ? -14.116 -4.342 24.380 1.00 97.88 312 MET A C 1
ATOM 2343 O O . MET A 1 312 ? -13.276 -3.564 23.924 1.00 97.88 312 MET A O 1
ATOM 2347 N N . VAL A 1 313 ? -13.809 -5.343 25.212 1.00 96.25 313 VAL A N 1
ATOM 2348 C CA . VAL A 1 313 ? -12.455 -5.585 25.745 1.00 96.25 313 VAL A CA 1
ATOM 2349 C C . VAL A 1 313 ? -11.469 -5.926 24.628 1.00 96.25 313 VAL A C 1
ATOM 2351 O O . VAL A 1 313 ? -10.372 -5.368 24.573 1.00 96.25 313 VAL A O 1
ATOM 2354 N N . GLU A 1 314 ? -11.864 -6.789 23.693 1.00 87.31 314 GLU A N 1
ATOM 2355 C CA . GLU A 1 314 ? -11.046 -7.115 22.522 1.00 87.31 314 GLU A CA 1
ATOM 2356 C C . GLU A 1 314 ? -10.795 -5.884 21.631 1.00 87.31 314 GLU A C 1
ATOM 2358 O O . GLU A 1 314 ? -9.684 -5.687 21.138 1.00 87.31 314 GLU A O 1
ATOM 2363 N N . GLY A 1 315 ? -11.798 -5.019 21.455 1.00 84.56 315 GLY A N 1
ATOM 2364 C CA . GLY A 1 315 ? -11.653 -3.763 20.718 1.00 84.56 315 GLY A CA 1
ATOM 2365 C C . GLY A 1 315 ? -10.732 -2.764 21.426 1.00 84.56 315 GLY A C 1
ATOM 2366 O O . GLY A 1 315 ? -9.948 -2.080 20.772 1.00 84.56 315 GLY A O 1
ATOM 2367 N N . HIS A 1 316 ? -10.730 -2.725 22.763 1.00 94.38 316 HIS A N 1
ATOM 2368 C CA . HIS A 1 316 ? -9.751 -1.937 23.515 1.00 94.38 316 HIS A CA 1
ATOM 2369 C C . HIS A 1 316 ? -8.324 -2.456 23.339 1.00 94.38 316 HIS A C 1
ATOM 2371 O O . HIS A 1 316 ? -7.424 -1.661 23.076 1.00 94.38 316 HIS A O 1
ATOM 2377 N N . ALA A 1 317 ? -8.115 -3.773 23.429 1.00 82.19 317 ALA A N 1
ATOM 2378 C CA . ALA A 1 317 ? -6.810 -4.373 23.154 1.00 82.19 317 ALA A CA 1
ATOM 2379 C C . ALA A 1 317 ? -6.351 -4.050 21.723 1.00 82.19 317 ALA A C 1
ATOM 2381 O O . ALA A 1 317 ? -5.208 -3.664 21.511 1.00 82.19 317 ALA A O 1
ATOM 2382 N N . SER A 1 318 ? -7.268 -4.096 20.753 1.00 74.75 318 SER A N 1
ATOM 2383 C CA . SER A 1 318 ? -7.013 -3.677 19.373 1.00 74.75 318 SER A CA 1
ATOM 2384 C C . SER A 1 318 ? -6.569 -2.203 19.292 1.00 74.75 318 SER A C 1
ATOM 2386 O O . SER A 1 318 ? -5.553 -1.892 18.674 1.00 74.75 318 SER A O 1
ATOM 2388 N N . LEU A 1 319 ? -7.250 -1.288 19.989 1.00 76.50 319 LEU A N 1
ATOM 2389 C CA . LEU A 1 319 ? -6.880 0.133 20.044 1.00 76.50 319 LEU A CA 1
ATOM 2390 C C . LEU A 1 319 ? -5.535 0.398 20.737 1.00 76.50 319 LEU A C 1
ATOM 2392 O O . LEU A 1 319 ? -4.807 1.299 20.323 1.00 76.50 319 LEU A O 1
ATOM 2396 N N . ARG A 1 320 ? -5.201 -0.367 21.781 1.00 80.50 320 ARG A N 1
ATOM 2397 C CA . ARG A 1 320 ? -3.938 -0.252 22.525 1.00 80.50 320 ARG A CA 1
ATOM 2398 C C . ARG A 1 320 ? -2.767 -0.838 21.745 1.00 80.50 320 ARG A C 1
ATOM 2400 O O . ARG A 1 320 ? -1.756 -0.171 21.562 1.00 80.50 320 ARG A O 1
ATOM 2407 N N . ASP A 1 321 ? -2.920 -2.070 21.278 1.00 67.62 321 ASP A N 1
ATOM 2408 C CA . ASP A 1 321 ? -1.812 -2.878 20.775 1.00 67.62 321 ASP A CA 1
ATOM 2409 C C . ASP A 1 321 ? -1.606 -2.680 19.265 1.00 67.62 321 ASP A C 1
ATOM 2411 O O . ASP A 1 321 ? -0.470 -2.662 18.793 1.00 67.62 321 ASP A O 1
ATOM 2415 N N . LEU A 1 322 ? -2.694 -2.501 18.504 1.00 51.38 322 LEU A N 1
ATOM 2416 C CA . LEU A 1 322 ? -2.655 -2.427 17.037 1.00 51.38 322 LEU A CA 1
ATOM 2417 C C . LEU A 1 322 ? -2.785 -1.000 16.510 1.00 51.38 322 LEU A C 1
ATOM 2419 O O . LEU A 1 322 ? -2.108 -0.652 15.546 1.00 51.38 322 LEU A O 1
ATOM 2423 N N . TYR A 1 323 ? -3.652 -0.184 17.117 1.00 56.50 323 TYR A N 1
ATOM 2424 C CA . TYR A 1 323 ? -3.833 1.216 16.713 1.00 56.50 323 TYR A CA 1
ATOM 2425 C C . TYR A 1 323 ? -2.976 2.197 17.521 1.00 56.50 323 TYR A C 1
ATOM 2427 O O . TYR A 1 323 ? -2.753 3.316 17.075 1.00 56.50 323 TYR A O 1
ATOM 2435 N N . GLN A 1 324 ? -2.466 1.768 18.680 1.00 65.88 324 GLN A N 1
ATOM 2436 C CA . GLN A 1 324 ? -1.580 2.537 19.562 1.00 65.88 324 GLN A CA 1
ATOM 2437 C C . GLN A 1 324 ? -2.111 3.931 19.925 1.00 65.88 324 GLN A C 1
ATOM 2439 O O . GLN A 1 324 ? -1.355 4.890 20.063 1.00 65.88 324 GLN A O 1
ATOM 2444 N N . VAL A 1 325 ? -3.429 4.033 20.117 1.00 64.75 325 VAL A N 1
ATOM 2445 C CA . VAL A 1 325 ? -4.100 5.272 20.546 1.00 64.75 325 VAL A CA 1
ATOM 2446 C C . VAL A 1 325 ? -4.485 5.258 22.027 1.00 64.75 325 VAL A C 1
ATOM 2448 O O . VAL A 1 325 ? -5.171 6.162 22.495 1.00 64.75 325 VAL A O 1
ATOM 2451 N N . SER A 1 326 ? -4.089 4.234 22.786 1.00 76.62 326 SER A N 1
ATOM 2452 C CA . SER A 1 326 ? -4.304 4.199 24.238 1.00 76.62 326 SER A CA 1
ATOM 2453 C C . SER A 1 326 ? -3.144 4.846 25.005 1.00 76.62 326 SER A C 1
ATOM 2455 O O . SER A 1 326 ? -2.097 5.157 24.441 1.00 76.62 326 SER A O 1
ATOM 2457 N N . ILE A 1 327 ? -3.342 5.052 26.305 1.00 85.50 327 ILE A N 1
ATOM 2458 C CA . ILE A 1 327 ? -2.324 5.520 27.256 1.00 85.50 327 ILE A CA 1
ATOM 2459 C C . ILE A 1 327 ? -2.432 4.714 28.559 1.00 85.50 327 ILE A C 1
ATOM 2461 O O . ILE A 1 327 ? -3.507 4.163 28.827 1.00 85.50 327 ILE A O 1
ATOM 2465 N N . PRO A 1 328 ? -1.382 4.681 29.405 1.00 93.62 328 PRO A N 1
ATOM 2466 C CA . PRO A 1 328 ? -1.387 3.896 30.642 1.00 93.62 328 PRO A CA 1
ATOM 2467 C C . PRO A 1 328 ? -2.594 4.157 31.555 1.00 93.62 328 PRO A C 1
ATOM 2469 O O . PRO A 1 328 ? -3.070 3.250 32.232 1.00 93.62 328 PRO A O 1
ATOM 2472 N N . GLU A 1 329 ? -3.113 5.383 31.571 1.00 94.62 329 GLU A N 1
ATOM 2473 C CA . GLU A 1 329 ? -4.302 5.781 32.324 1.00 94.62 329 GLU A CA 1
ATOM 2474 C C . GLU A 1 329 ? -5.579 5.095 31.822 1.00 94.62 329 GLU A C 1
ATOM 2476 O O . GLU A 1 329 ? -6.354 4.572 32.625 1.00 94.62 329 GLU A O 1
ATOM 2481 N N . LEU A 1 330 ? -5.789 5.066 30.501 1.00 95.50 330 LEU A N 1
ATOM 2482 C CA . LEU A 1 330 ? -6.942 4.405 29.883 1.00 95.50 330 LEU A CA 1
ATOM 2483 C C . LEU A 1 330 ? -6.849 2.888 30.048 1.00 95.50 330 LEU A C 1
ATOM 2485 O O . LEU A 1 330 ? -7.833 2.255 30.430 1.00 95.50 330 LEU A O 1
ATOM 2489 N N . ASP A 1 331 ? -5.658 2.326 29.831 1.00 96.00 331 ASP A N 1
ATOM 2490 C CA . ASP A 1 331 ? -5.405 0.894 30.003 1.00 96.00 331 ASP A CA 1
ATOM 2491 C C . ASP A 1 331 ? -5.681 0.463 31.445 1.00 96.00 331 ASP A C 1
ATOM 2493 O O . ASP A 1 331 ? -6.310 -0.569 31.686 1.00 96.00 331 ASP A O 1
ATOM 2497 N N . ARG A 1 332 ? -5.273 1.287 32.420 1.00 96.81 332 ARG A N 1
ATOM 2498 C CA . ARG A 1 332 ? -5.516 1.020 33.838 1.00 96.81 332 ARG A CA 1
ATOM 2499 C C . ARG A 1 332 ? -7.000 1.087 34.191 1.00 96.81 332 ARG A C 1
ATOM 2501 O O . ARG A 1 332 ? -7.455 0.265 34.983 1.00 96.81 332 ARG A O 1
ATOM 2508 N N . LEU A 1 333 ? -7.756 2.033 33.630 1.00 97.50 333 LEU A N 1
ATOM 2509 C CA . LEU A 1 333 ? -9.208 2.094 33.830 1.00 97.50 333 LEU A CA 1
ATOM 2510 C C . LEU A 1 333 ? -9.891 0.816 33.334 1.00 97.50 333 LEU A C 1
ATOM 2512 O O . LEU A 1 333 ? -10.688 0.241 34.072 1.00 97.50 333 LEU A O 1
ATOM 2516 N N . VAL A 1 334 ? -9.545 0.343 32.132 1.00 97.94 334 VAL A N 1
ATOM 2517 C CA . VAL A 1 334 ? -10.109 -0.895 31.569 1.00 97.94 334 VAL A CA 1
ATOM 2518 C C . VAL A 1 334 ? -9.677 -2.128 32.376 1.00 97.94 334 VAL A C 1
ATOM 2520 O O . VAL A 1 334 ? -10.513 -2.978 32.686 1.00 97.94 334 VAL A O 1
ATOM 2523 N N . GLU A 1 335 ? -8.409 -2.214 32.788 1.00 97.50 335 GLU A N 1
ATOM 2524 C CA . GLU A 1 335 ? -7.897 -3.302 33.639 1.00 97.50 335 GLU A CA 1
ATOM 2525 C C . GLU A 1 335 ? -8.666 -3.397 34.966 1.00 97.50 335 GLU A C 1
ATOM 2527 O O . GLU A 1 335 ? -9.092 -4.480 35.360 1.00 97.50 335 GLU A O 1
ATOM 2532 N N . ILE A 1 336 ? -8.878 -2.268 35.651 1.00 97.75 336 ILE A N 1
ATOM 2533 C CA . ILE A 1 336 ? -9.640 -2.245 36.904 1.00 97.75 336 ILE A CA 1
ATOM 2534 C C . ILE A 1 336 ? -11.095 -2.622 36.632 1.00 97.75 336 ILE A C 1
ATOM 2536 O O . ILE A 1 336 ? -11.615 -3.510 37.302 1.00 97.75 336 ILE A O 1
ATOM 2540 N N . ALA A 1 337 ? -11.740 -1.967 35.660 1.00 97.81 337 ALA A N 1
ATOM 2541 C CA . ALA A 1 337 ? -13.152 -2.159 35.341 1.00 97.81 337 ALA A CA 1
ATOM 2542 C C . ALA A 1 337 ? -13.484 -3.635 35.090 1.00 97.81 337 ALA A C 1
ATOM 2544 O O . ALA A 1 337 ? -14.377 -4.181 35.732 1.00 97.81 337 ALA A O 1
ATOM 2545 N N . THR A 1 338 ? -12.708 -4.302 34.233 1.00 97.25 338 THR A N 1
ATOM 2546 C CA . THR A 1 338 ? -12.909 -5.720 33.885 1.00 97.25 338 THR A CA 1
ATOM 2547 C C . THR A 1 338 ? -12.724 -6.691 35.060 1.00 97.25 338 THR A C 1
ATOM 2549 O O . THR A 1 338 ? -13.183 -7.827 34.980 1.00 97.25 338 THR A O 1
ATOM 2552 N N . CYS A 1 339 ? -12.103 -6.262 36.166 1.00 96.75 339 CYS A N 1
ATOM 2553 C CA . CYS A 1 339 ? -11.956 -7.064 37.384 1.00 96.75 339 CYS A CA 1
ATOM 2554 C C . CYS A 1 339 ? -13.093 -6.864 38.405 1.00 96.75 339 CYS A C 1
ATOM 2556 O O . CYS A 1 339 ? -13.136 -7.579 39.409 1.00 96.75 339 CYS A O 1
ATOM 2558 N N . LEU A 1 340 ? -13.972 -5.874 38.217 1.00 97.25 340 LEU A N 1
ATOM 2559 C CA . LEU A 1 340 ? -15.016 -5.548 39.189 1.00 97.25 340 LEU A CA 1
ATOM 2560 C C . LEU A 1 340 ? -16.308 -6.348 38.945 1.00 97.25 340 LEU A C 1
ATOM 2562 O O . LEU A 1 340 ? -16.701 -6.549 37.794 1.00 97.25 340 LEU A O 1
ATOM 2566 N N . PRO A 1 341 ? -17.020 -6.759 40.014 1.00 96.38 341 PRO A N 1
ATOM 2567 C CA . PRO A 1 341 ? -18.303 -7.444 39.884 1.00 96.38 341 PRO A CA 1
ATOM 2568 C C . PRO A 1 341 ? -19.325 -6.633 39.081 1.00 96.38 341 PRO A C 1
ATOM 2570 O O . PRO A 1 341 ? -19.461 -5.425 39.275 1.00 96.38 341 PRO A O 1
ATOM 2573 N N . GLY A 1 342 ? -20.061 -7.320 38.206 1.00 95.38 342 GLY A N 1
ATOM 2574 C CA . GLY A 1 342 ? -21.102 -6.728 37.365 1.00 95.38 342 GLY A CA 1
ATOM 2575 C C . GLY A 1 342 ? -20.596 -6.044 36.092 1.00 95.38 342 GLY A C 1
ATOM 2576 O O . GLY A 1 342 ? -21.425 -5.600 35.305 1.00 95.38 342 GLY A O 1
ATOM 2577 N N . CYS A 1 343 ? -19.280 -5.956 35.851 1.00 97.94 343 CYS A N 1
ATOM 2578 C CA . CYS A 1 343 ? -18.741 -5.466 34.580 1.00 97.94 343 CYS A CA 1
ATOM 2579 C C . CYS A 1 343 ? -18.766 -6.566 33.515 1.00 97.94 343 CYS A C 1
ATOM 2581 O O . CYS A 1 343 ? -18.174 -7.627 33.700 1.00 97.94 343 CYS A O 1
ATOM 2583 N N . LEU A 1 344 ? -19.420 -6.294 32.388 1.00 97.62 344 LEU A N 1
ATOM 2584 C CA . LEU A 1 344 ? -19.469 -7.198 31.239 1.00 97.62 344 LEU A CA 1
ATOM 2585 C C . LEU A 1 344 ? -18.361 -6.888 30.226 1.00 97.62 344 LEU A C 1
ATOM 2587 O O . LEU A 1 344 ? -17.878 -7.781 29.536 1.00 97.62 344 LEU A O 1
ATOM 2591 N N . GLY A 1 345 ? -17.944 -5.624 30.129 1.00 98.06 345 GLY A N 1
ATOM 2592 C CA . GLY A 1 345 ? -16.896 -5.197 29.210 1.00 98.06 345 GLY A CA 1
ATOM 2593 C C . GLY A 1 345 ? -16.539 -3.728 29.359 1.00 98.06 345 GLY A C 1
ATOM 2594 O O . GLY A 1 345 ? -17.348 -2.918 29.806 1.00 98.06 345 GLY A O 1
ATOM 2595 N N . ALA A 1 346 ? -15.321 -3.373 28.965 1.00 98.12 346 ALA A N 1
ATOM 2596 C CA . ALA A 1 346 ? -14.801 -2.019 29.084 1.00 98.12 346 ALA A CA 1
ATOM 2597 C C . ALA A 1 346 ? -13.871 -1.692 27.917 1.00 98.12 346 ALA A C 1
ATOM 2599 O O . ALA A 1 346 ? -13.133 -2.555 27.438 1.00 98.12 346 ALA A O 1
ATOM 2600 N N . ARG A 1 347 ? -13.907 -0.439 27.458 1.00 98.00 347 ARG A N 1
ATOM 2601 C CA . ARG A 1 347 ? -13.001 0.067 26.422 1.00 98.00 347 ARG A CA 1
ATOM 2602 C C . ARG A 1 347 ? -12.832 1.571 26.479 1.00 98.00 347 ARG A C 1
ATOM 2604 O O . ARG A 1 347 ? -13.698 2.275 26.988 1.00 98.00 347 ARG A O 1
ATOM 2611 N N . LEU A 1 348 ? -11.761 2.077 25.874 1.00 95.00 348 LEU A N 1
ATOM 2612 C CA . LEU A 1 348 ? -11.666 3.505 25.572 1.00 95.00 348 LEU A CA 1
ATOM 2613 C C . LEU A 1 348 ? -12.736 3.925 24.548 1.00 95.00 348 LEU A C 1
ATOM 2615 O O . LEU A 1 348 ? -13.183 3.119 23.722 1.00 95.00 348 LEU A O 1
ATOM 2619 N N . THR A 1 349 ? -13.146 5.188 24.614 1.00 90.62 349 THR A N 1
ATOM 2620 C CA . THR A 1 349 ? -14.097 5.803 23.681 1.00 90.62 349 THR A CA 1
ATOM 2621 C C . THR A 1 349 ? -13.611 7.185 23.245 1.00 90.62 349 THR A C 1
ATOM 2623 O O . THR A 1 349 ? -12.919 7.876 23.993 1.00 90.62 349 THR A O 1
ATOM 2626 N N . GLY A 1 350 ? -13.963 7.589 22.025 1.00 79.88 350 GLY A N 1
ATOM 2627 C CA . GLY A 1 350 ? -13.427 8.788 21.382 1.00 79.88 350 GLY A CA 1
ATOM 2628 C C . GLY A 1 350 ? -12.080 8.542 20.696 1.00 79.88 350 GLY A C 1
ATOM 2629 O O . GLY A 1 350 ? -11.763 7.420 20.309 1.00 79.88 350 GLY A O 1
ATOM 2630 N N . ALA A 1 351 ? -11.302 9.610 20.513 1.00 61.84 351 ALA A N 1
ATOM 2631 C CA . ALA A 1 351 ? -10.086 9.593 19.693 1.00 61.84 351 ALA A CA 1
ATOM 2632 C C . ALA A 1 351 ? -8.896 8.829 20.311 1.00 61.84 351 ALA A C 1
ATOM 2634 O O . ALA A 1 351 ? -7.962 8.489 19.589 1.00 61.84 351 ALA A O 1
ATOM 2635 N N . GLY A 1 352 ? -8.915 8.574 21.623 1.00 78.00 352 GLY A N 1
ATOM 2636 C CA . GLY A 1 352 ? -7.757 8.067 22.361 1.00 78.00 352 GLY A CA 1
ATOM 2637 C C . GLY A 1 352 ? -6.812 9.179 22.836 1.00 78.00 352 GLY A C 1
ATOM 2638 O O . GLY A 1 352 ? -7.181 10.352 22.869 1.00 78.00 352 GLY A O 1
ATOM 2639 N N . PHE A 1 353 ? -5.601 8.793 23.248 1.00 65.38 353 PHE A N 1
ATOM 2640 C CA . PHE A 1 353 ? -4.573 9.652 23.857 1.00 65.38 353 PHE A CA 1
ATOM 2641 C C . PHE A 1 353 ? -5.037 10.390 25.125 1.00 65.38 353 PHE A C 1
ATOM 2643 O O . PHE A 1 353 ? -4.541 11.463 25.464 1.00 65.38 353 PHE A O 1
ATOM 2650 N N . GLY A 1 354 ? -6.001 9.800 25.834 1.00 80.88 354 GLY A N 1
ATOM 2651 C CA . GLY A 1 354 ? -6.689 10.387 26.980 1.00 80.88 354 GLY A CA 1
ATOM 2652 C C . GLY A 1 354 ? -8.206 10.339 26.810 1.00 80.88 354 GLY A C 1
ATOM 2653 O O . GLY A 1 354 ? -8.732 9.595 25.984 1.00 80.88 354 GLY A O 1
ATOM 2654 N N . GLY A 1 355 ? -8.919 11.127 27.613 1.00 91.25 355 GLY A N 1
ATOM 2655 C CA . GLY A 1 355 ? -10.379 11.180 27.575 1.00 91.25 355 GLY A CA 1
ATOM 2656 C C . GLY A 1 355 ? -11.033 10.097 28.430 1.00 91.25 355 GLY A C 1
ATOM 2657 O O . GLY A 1 355 ? -10.728 9.978 29.616 1.00 91.25 355 GLY A O 1
ATOM 2658 N N . CYS A 1 356 ? -11.970 9.349 27.845 1.00 94.94 356 CYS A N 1
ATOM 2659 C CA . CYS A 1 356 ? -12.916 8.519 28.589 1.00 94.94 356 CYS A CA 1
ATOM 2660 C C . CYS A 1 356 ? -12.814 7.030 28.241 1.00 94.94 356 CYS A C 1
ATOM 2662 O O . CYS A 1 356 ? -12.418 6.634 27.143 1.00 94.94 356 CYS A O 1
ATOM 2664 N N . THR A 1 357 ? -13.276 6.199 29.174 1.00 97.56 357 THR A N 1
ATOM 2665 C CA . THR A 1 357 ? -13.660 4.810 28.910 1.00 97.56 357 THR A CA 1
ATOM 2666 C C . THR A 1 357 ? -15.175 4.669 29.002 1.00 97.56 357 THR A C 1
ATOM 2668 O O . THR A 1 357 ? -15.837 5.421 29.718 1.00 97.56 357 THR A O 1
ATOM 2671 N N . VAL A 1 358 ? -15.728 3.715 28.261 1.00 97.69 358 VAL A N 1
ATOM 2672 C CA . VAL A 1 358 ? -17.113 3.262 28.388 1.00 97.69 358 VAL A CA 1
ATOM 2673 C C . VAL A 1 358 ? -17.104 1.838 28.936 1.00 97.69 358 VAL A C 1
ATOM 2675 O O . VAL A 1 358 ? -16.345 0.987 28.464 1.00 97.69 358 VAL A O 1
ATOM 2678 N N . ASN A 1 359 ? -17.937 1.593 29.946 1.00 98.06 359 ASN A N 1
ATOM 2679 C CA . ASN A 1 359 ? -18.011 0.330 30.672 1.00 98.06 359 ASN A CA 1
ATOM 2680 C C . ASN A 1 359 ? -19.457 -0.171 30.629 1.00 98.06 359 ASN A C 1
ATOM 2682 O O . ASN A 1 359 ? -20.366 0.547 31.043 1.00 98.06 359 ASN A O 1
ATOM 2686 N N . LEU A 1 360 ? -19.667 -1.384 30.129 1.00 97.50 360 LEU A N 1
ATOM 2687 C CA . LEU A 1 360 ? -20.955 -2.065 30.157 1.00 97.50 360 LEU A CA 1
ATOM 2688 C C . LEU A 1 360 ? -21.088 -2.798 31.492 1.00 97.50 360 LEU A C 1
ATOM 2690 O O . LEU A 1 360 ? -20.272 -3.667 31.804 1.00 97.50 360 LEU A O 1
ATOM 2694 N N . VAL A 1 361 ? -22.091 -2.428 32.286 1.00 97.56 361 VAL A N 1
ATOM 2695 C CA . VAL A 1 361 ? -22.259 -2.890 33.671 1.00 97.56 361 VAL A CA 1
ATOM 2696 C C . VAL A 1 361 ? -23.712 -3.288 33.910 1.00 97.56 361 VAL A C 1
ATOM 2698 O O . VAL A 1 361 ? -24.621 -2.623 33.414 1.00 97.56 361 VAL A O 1
ATOM 2701 N N . GLU A 1 362 ? -23.938 -4.353 34.677 1.00 96.06 362 GLU A N 1
ATOM 2702 C CA . GLU A 1 362 ? -25.275 -4.723 35.146 1.00 96.06 362 GLU A CA 1
ATOM 2703 C C . GLU A 1 362 ? -25.895 -3.592 35.976 1.00 96.06 362 GLU A C 1
ATOM 2705 O O . GLU A 1 362 ? -25.264 -3.054 36.888 1.00 96.06 362 GLU A O 1
ATOM 2710 N N . GLU A 1 363 ? -27.157 -3.262 35.704 1.00 94.94 363 GLU A N 1
ATOM 2711 C CA . GLU A 1 363 ? -27.850 -2.120 36.316 1.00 94.94 363 GLU A CA 1
ATOM 2712 C C . GLU A 1 363 ? -27.808 -2.157 37.853 1.00 94.94 363 GLU A C 1
ATOM 2714 O O . GLU A 1 363 ? -27.450 -1.178 38.505 1.00 94.94 363 GLU A O 1
ATOM 2719 N N . GLN A 1 364 ? -28.061 -3.330 38.433 1.00 96.69 364 GLN A N 1
ATOM 2720 C CA . GLN A 1 364 ? -28.012 -3.574 39.878 1.00 96.69 364 GLN A CA 1
ATOM 2721 C C . GLN A 1 364 ? -26.622 -3.364 40.511 1.00 96.69 364 GLN A C 1
ATOM 2723 O O . GLN A 1 364 ? -26.526 -3.113 41.713 1.00 96.69 364 GLN A O 1
ATOM 2728 N N . ALA A 1 365 ? -25.546 -3.455 39.723 1.00 96.62 365 ALA A N 1
ATOM 2729 C CA . ALA A 1 365 ? -24.165 -3.295 40.176 1.00 96.62 365 ALA A CA 1
ATOM 2730 C C . ALA A 1 365 ? -23.594 -1.893 39.896 1.00 96.62 365 ALA A C 1
ATOM 2732 O O . ALA A 1 365 ? -22.565 -1.533 40.471 1.00 96.62 365 ALA A O 1
ATOM 2733 N N . ALA A 1 366 ? -24.253 -1.083 39.059 1.00 95.88 366 ALA A N 1
ATOM 2734 C CA . ALA A 1 366 ? -23.711 0.159 38.506 1.00 95.88 366 ALA A CA 1
ATOM 2735 C C . ALA A 1 366 ? -23.201 1.152 39.570 1.00 95.88 366 ALA A C 1
ATOM 2737 O O . ALA A 1 366 ? -22.087 1.669 39.456 1.00 95.88 366 ALA A O 1
ATOM 2738 N N . GLN A 1 367 ? -23.969 1.373 40.644 1.00 97.00 367 GLN A N 1
ATOM 2739 C CA . GLN A 1 367 ? -23.600 2.317 41.707 1.00 97.00 367 GLN A CA 1
ATOM 2740 C C . GLN A 1 367 ? -22.353 1.860 42.483 1.00 97.00 367 GLN A C 1
ATOM 2742 O O . GLN A 1 367 ? -21.443 2.651 42.741 1.00 97.00 367 GLN A O 1
ATOM 2747 N N . ALA A 1 368 ? -22.300 0.575 42.845 1.00 97.50 368 ALA A N 1
ATOM 2748 C CA . ALA A 1 368 ? -21.173 -0.005 43.572 1.00 97.50 368 ALA A CA 1
ATOM 2749 C C . ALA A 1 368 ? -19.919 -0.088 42.686 1.00 97.50 368 ALA A C 1
ATOM 2751 O O . ALA A 1 368 ? -18.817 0.228 43.141 1.00 97.50 368 ALA A O 1
ATOM 2752 N N . PHE A 1 369 ? -20.095 -0.445 41.410 1.00 98.00 369 PHE A N 1
ATOM 2753 C CA . PHE A 1 369 ? -19.040 -0.460 40.401 1.00 98.00 369 PHE A CA 1
ATOM 2754 C C . PHE A 1 369 ? -18.394 0.922 40.249 1.00 98.00 369 PHE A C 1
ATOM 2756 O O . PHE A 1 369 ? -17.173 1.033 40.346 1.00 98.00 369 PHE A O 1
ATOM 2763 N N . ALA A 1 370 ? -19.196 1.981 40.085 1.00 97.50 370 ALA A N 1
ATOM 2764 C CA . ALA A 1 370 ? -18.694 3.345 39.926 1.00 97.50 370 ALA A CA 1
ATOM 2765 C C . ALA A 1 370 ? -17.841 3.786 41.126 1.00 97.50 370 ALA A C 1
ATOM 2767 O O . ALA A 1 370 ? -16.713 4.254 40.960 1.00 97.50 370 ALA A O 1
ATOM 2768 N N . GLN A 1 371 ? -18.336 3.571 42.349 1.00 96.56 371 GLN A N 1
ATOM 2769 C CA . GLN A 1 371 ? -17.590 3.905 43.566 1.00 96.56 371 GLN A CA 1
ATOM 2770 C C . GLN A 1 371 ? -16.261 3.150 43.644 1.00 96.56 371 GLN A C 1
ATOM 2772 O O . GLN A 1 371 ? -15.230 3.741 43.977 1.00 96.56 371 GLN A O 1
ATOM 2777 N N . ARG A 1 372 ? -16.266 1.853 43.315 1.00 97.31 372 ARG A N 1
ATOM 2778 C CA . ARG A 1 372 ? -15.063 1.029 43.413 1.00 97.31 372 ARG A CA 1
ATOM 2779 C C . ARG A 1 372 ? -14.044 1.350 42.323 1.00 97.31 372 ARG A C 1
ATOM 2781 O O . ARG A 1 372 ? -12.860 1.435 42.638 1.00 97.31 372 ARG A O 1
ATOM 2788 N N . LEU A 1 373 ? -14.481 1.592 41.087 1.00 97.69 373 LEU A N 1
ATOM 2789 C CA . LEU A 1 373 ? -13.606 1.990 39.982 1.00 97.69 373 LEU A CA 1
ATOM 2790 C C . LEU A 1 373 ? -12.873 3.300 40.304 1.00 97.69 373 LEU A C 1
ATOM 2792 O O . LEU A 1 373 ? -11.656 3.363 40.143 1.00 97.69 373 LEU A O 1
ATOM 2796 N N . ALA A 1 374 ? -13.576 4.310 40.835 1.00 96.88 374 ALA A N 1
ATOM 2797 C CA . ALA A 1 374 ? -12.961 5.579 41.236 1.00 96.88 374 ALA A CA 1
ATOM 2798 C C . ALA A 1 374 ? -11.909 5.403 42.348 1.00 96.88 374 ALA A C 1
ATOM 2800 O O . ALA A 1 374 ? -10.817 5.976 42.273 1.00 96.88 374 ALA A O 1
ATOM 2801 N N . GLN A 1 375 ? -12.222 4.594 43.368 1.00 96.94 375 GLN A N 1
ATOM 2802 C CA . GLN A 1 375 ? -11.306 4.307 44.477 1.00 96.94 375 GLN A CA 1
ATOM 2803 C C . GLN A 1 375 ? -10.045 3.576 44.002 1.00 96.94 375 GLN A C 1
ATOM 2805 O O . GLN A 1 375 ? -8.934 4.014 44.295 1.00 96.94 375 GLN A O 1
ATOM 2810 N N . GLU A 1 376 ? -10.207 2.491 43.242 1.00 97.12 376 GLU A N 1
ATOM 2811 C CA . GLU A 1 376 ? -9.095 1.686 42.725 1.00 97.12 376 GLU A CA 1
ATOM 2812 C C . GLU A 1 376 ? -8.229 2.483 41.742 1.00 97.12 376 GLU A C 1
ATOM 2814 O O . GLU A 1 376 ? -7.002 2.397 41.788 1.00 97.12 376 GLU A O 1
ATOM 2819 N N . TYR A 1 377 ? -8.842 3.301 40.882 1.00 97.19 377 TYR A N 1
ATOM 2820 C CA . TYR A 1 377 ? -8.101 4.134 39.938 1.00 97.19 377 TYR A CA 1
ATOM 2821 C C . TYR A 1 377 ? -7.245 5.178 40.662 1.00 97.19 377 TYR A C 1
ATOM 2823 O O . TYR A 1 377 ? -6.051 5.300 40.370 1.00 97.19 377 TYR A O 1
ATOM 2831 N N . THR A 1 378 ? -7.815 5.848 41.671 1.00 97.19 378 THR A N 1
ATOM 2832 C CA . THR A 1 378 ? -7.087 6.810 42.515 1.00 97.19 378 THR A CA 1
ATOM 2833 C C . THR A 1 378 ? -5.936 6.135 43.249 1.00 97.19 378 THR A C 1
ATOM 2835 O O . THR A 1 378 ? -4.813 6.636 43.232 1.00 97.19 378 THR A O 1
ATOM 2838 N N . LEU A 1 379 ? -6.181 4.961 43.834 1.00 96.25 379 LEU A N 1
ATOM 2839 C CA . LEU A 1 379 ? -5.171 4.204 44.567 1.00 96.25 379 LEU A CA 1
ATOM 2840 C C . LEU A 1 379 ? -4.007 3.749 43.669 1.00 96.25 379 LEU A C 1
ATOM 2842 O O . LEU A 1 379 ? -2.855 3.791 44.093 1.00 96.25 379 LEU A O 1
ATOM 2846 N N . ARG A 1 380 ? -4.286 3.330 42.428 1.00 94.00 380 ARG A N 1
ATOM 2847 C CA . ARG A 1 380 ? -3.271 2.775 41.513 1.00 94.00 380 ARG A CA 1
ATOM 2848 C C . ARG A 1 380 ? -2.526 3.815 40.682 1.00 94.00 380 ARG A C 1
ATOM 2850 O O . ARG A 1 380 ? -1.439 3.511 40.197 1.00 94.00 380 ARG A O 1
ATOM 2857 N N . THR A 1 381 ? -3.101 4.997 40.470 1.00 93.06 381 THR A N 1
ATOM 2858 C CA . THR A 1 381 ? -2.528 6.014 39.566 1.00 93.06 381 THR A CA 1
ATOM 2859 C C . THR A 1 381 ? -2.219 7.348 40.240 1.00 93.06 381 THR A C 1
ATOM 2861 O O . THR A 1 381 ? -1.494 8.157 39.665 1.00 93.06 381 THR A O 1
ATOM 2864 N N . GLY A 1 382 ? -2.771 7.609 41.430 1.00 95.12 382 GLY A N 1
ATOM 2865 C CA . GLY A 1 382 ? -2.730 8.925 42.072 1.00 95.12 382 GLY A CA 1
ATOM 2866 C C . GLY A 1 382 ? -3.599 9.986 41.381 1.00 95.12 382 GLY A C 1
ATOM 2867 O O . GLY A 1 382 ? -3.551 11.150 41.771 1.00 95.12 382 GLY A O 1
ATOM 2868 N N . LYS A 1 383 ? -4.381 9.608 40.359 1.00 92.44 383 LYS A N 1
ATOM 2869 C CA . LYS A 1 383 ? -5.274 10.492 39.601 1.00 92.44 383 LYS A CA 1
ATOM 2870 C C . LYS A 1 383 ? -6.731 10.192 39.929 1.00 92.44 383 LYS A C 1
ATOM 2872 O O . LYS A 1 383 ? -7.102 9.043 40.141 1.00 92.44 383 LYS A O 1
ATOM 2877 N N . THR A 1 384 ? -7.569 11.220 39.919 1.00 93.31 384 THR A N 1
ATOM 2878 C CA . THR A 1 384 ? -9.023 11.076 40.033 1.00 93.31 384 THR A CA 1
ATOM 2879 C C . THR A 1 384 ? -9.672 11.071 38.648 1.00 93.31 384 THR A C 1
ATOM 2881 O O . THR A 1 384 ? -9.088 11.547 37.673 1.00 93.31 384 THR A O 1
ATOM 2884 N N . GLY A 1 385 ? -10.877 10.512 38.552 1.00 86.12 385 GLY A N 1
ATOM 2885 C CA . GLY A 1 385 ? -11.694 10.526 37.341 1.00 86.12 385 GLY A CA 1
ATOM 2886 C C . GLY A 1 385 ? -13.162 10.735 37.695 1.00 86.12 385 GLY A C 1
ATOM 2887 O O . GLY A 1 385 ? -13.617 10.288 38.749 1.00 86.12 385 GLY A O 1
ATOM 2888 N N . GLU A 1 386 ? -13.890 11.428 36.826 1.00 93.25 386 GLU A N 1
ATOM 2889 C CA . GLU A 1 386 ? -15.341 11.576 36.936 1.00 93.25 386 GLU A CA 1
ATOM 2890 C C . GLU A 1 386 ? -16.033 10.359 36.322 1.00 93.25 386 GLU A C 1
ATOM 2892 O O . GLU A 1 386 ? -15.614 9.854 35.278 1.00 93.25 386 GLU A O 1
ATOM 2897 N N . ILE A 1 387 ? -17.092 9.879 36.975 1.00 95.94 387 ILE A N 1
ATOM 2898 C CA . ILE A 1 387 ? -17.861 8.723 36.515 1.00 95.94 387 ILE A CA 1
ATOM 2899 C C . ILE A 1 387 ? -19.320 9.132 36.391 1.00 95.94 387 ILE A C 1
ATOM 2901 O O . ILE A 1 387 ? -19.924 9.623 37.343 1.00 95.94 387 ILE A O 1
ATOM 2905 N N . TYR A 1 388 ? -19.876 8.878 35.212 1.00 95.81 388 TYR A N 1
ATOM 2906 C CA . TYR A 1 388 ? -21.258 9.161 34.867 1.00 95.81 388 TYR A CA 1
ATOM 2907 C C . TYR A 1 388 ? -21.989 7.843 34.627 1.00 95.81 388 TYR A C 1
ATOM 2909 O O . TYR A 1 388 ? -21.518 7.001 33.860 1.00 95.81 388 TYR A O 1
ATOM 2917 N N . LEU A 1 389 ? -23.133 7.663 35.288 1.00 95.75 389 LEU A N 1
ATOM 2918 C CA . LEU A 1 389 ? -24.056 6.579 34.967 1.00 95.75 389 LEU A CA 1
ATOM 2919 C C . LEU A 1 389 ? -24.973 7.060 33.844 1.00 95.75 389 LEU A C 1
ATOM 2921 O O . LEU A 1 389 ? -25.670 8.061 34.000 1.00 95.75 389 LEU A O 1
ATOM 2925 N N . CYS A 1 390 ? -24.937 6.365 32.710 1.00 93.69 390 CYS A N 1
ATOM 2926 C CA . CYS A 1 390 ? -25.599 6.794 31.483 1.00 93.69 390 CYS A CA 1
ATOM 2927 C C . CYS A 1 390 ? -26.517 5.697 30.941 1.00 93.69 390 CYS A C 1
ATOM 2929 O O . CYS A 1 390 ? -26.189 4.514 31.011 1.00 93.69 390 CYS A O 1
ATOM 2931 N N . HIS A 1 391 ? -27.618 6.114 30.315 1.00 89.06 391 HIS A N 1
ATOM 2932 C CA . HIS A 1 391 ? -28.506 5.253 29.535 1.00 89.06 391 HIS A CA 1
ATOM 2933 C C . HIS A 1 391 ? -28.593 5.777 28.099 1.00 89.06 391 HIS A C 1
ATOM 2935 O O . HIS A 1 391 ? -28.527 6.990 27.869 1.00 89.06 391 HIS A O 1
ATOM 2941 N N . ALA A 1 392 ? -28.753 4.872 27.128 1.00 88.44 392 ALA A N 1
ATOM 2942 C CA . ALA A 1 392 ? -29.039 5.264 25.751 1.00 88.44 392 ALA A CA 1
ATOM 2943 C C . ALA A 1 392 ? -30.314 6.124 25.726 1.00 88.44 392 ALA A C 1
ATOM 2945 O O . ALA A 1 392 ? -31.328 5.748 26.309 1.00 88.44 392 ALA A O 1
ATOM 2946 N N . SER A 1 393 ? -30.233 7.294 25.099 1.00 90.81 393 SER A N 1
ATOM 2947 C CA . SER A 1 393 ? -31.285 8.314 25.104 1.00 90.81 393 SER A CA 1
ATOM 2948 C C . SER A 1 393 ? -31.568 8.782 23.681 1.00 90.81 393 SER A C 1
ATOM 2950 O O . SER A 1 393 ? -30.772 8.539 22.771 1.00 90.81 393 SER A O 1
ATOM 2952 N N . GLU A 1 394 ? -32.699 9.456 23.485 1.00 91.38 394 GLU A N 1
ATOM 2953 C CA . GLU A 1 394 ? -33.030 10.052 22.193 1.00 91.38 394 GLU A CA 1
ATOM 2954 C C . GLU A 1 394 ? -32.012 11.118 21.766 1.00 91.38 394 GLU A C 1
ATOM 2956 O O . GLU A 1 394 ? -31.357 11.766 22.587 1.00 91.38 394 GLU A O 1
ATOM 2961 N N . GLY A 1 395 ? -31.900 11.306 20.449 1.00 92.12 395 GLY A N 1
ATOM 2962 C CA . GLY A 1 395 ? -31.148 12.413 19.870 1.00 92.12 395 GLY A CA 1
ATOM 2963 C C . GLY A 1 395 ? -31.847 13.763 20.064 1.00 92.12 395 GLY A C 1
ATOM 2964 O O . GLY A 1 395 ? -32.969 13.851 20.568 1.00 92.12 395 GLY A O 1
ATOM 2965 N N . VAL A 1 396 ? -31.180 14.833 19.624 1.00 90.75 396 VAL A N 1
ATOM 2966 C CA . VAL A 1 396 ? -31.723 16.196 19.705 1.00 90.75 396 VAL A CA 1
ATOM 2967 C C . VAL A 1 396 ? -33.050 16.301 18.950 1.00 90.75 396 VAL A C 1
ATOM 2969 O O . VAL A 1 396 ? -33.145 15.949 17.775 1.00 90.75 396 VAL A O 1
ATOM 2972 N N . HIS A 1 397 ? -34.075 16.810 19.624 1.00 90.50 397 HIS A N 1
ATOM 2973 C CA . HIS A 1 397 ? -35.381 17.066 19.033 1.00 90.50 397 HIS A CA 1
ATOM 2974 C C . HIS A 1 397 ? -36.018 18.302 19.669 1.00 90.50 397 HIS A C 1
ATOM 2976 O O . HIS A 1 397 ? -35.642 18.731 20.760 1.00 90.50 397 HIS A O 1
ATOM 2982 N N . VAL A 1 398 ? -36.988 18.889 18.968 1.00 88.62 398 VAL A N 1
ATOM 2983 C CA . VAL A 1 398 ? -37.833 19.948 19.523 1.00 88.62 398 VAL A CA 1
ATOM 2984 C C . VAL A 1 398 ? -39.049 19.284 20.142 1.00 88.62 398 VAL A C 1
ATOM 2986 O O . VAL A 1 398 ? -39.825 18.633 19.446 1.00 88.62 398 VAL A O 1
ATOM 2989 N N . GLN A 1 399 ? -39.213 19.447 21.450 1.00 83.62 399 GLN A N 1
ATOM 2990 C CA . GLN A 1 399 ? -40.371 18.937 22.166 1.00 83.62 399 GLN A CA 1
ATOM 2991 C C . GLN A 1 399 ? -41.534 19.919 21.971 1.00 83.62 399 GLN A C 1
ATOM 2993 O O . GLN A 1 399 ? -41.607 20.961 22.623 1.00 83.62 399 GLN A O 1
ATOM 2998 N N . THR A 1 400 ? -42.411 19.637 21.009 1.00 75.25 400 THR A N 1
ATOM 2999 C CA . THR A 1 400 ? -43.678 20.362 20.867 1.00 75.25 400 THR A CA 1
ATOM 3000 C C . THR A 1 400 ? -44.664 19.791 21.878 1.00 75.25 400 THR A C 1
ATOM 3002 O O . THR A 1 400 ? -45.046 18.627 21.756 1.00 75.25 400 THR A O 1
ATOM 3005 N N . GLY A 1 401 ? -44.977 20.588 22.902 1.00 66.44 401 GLY A N 1
ATOM 3006 C CA . GLY A 1 401 ? -45.908 20.233 23.977 1.00 66.44 401 GLY A CA 1
ATOM 3007 C C . GLY A 1 401 ? -47.366 20.159 23.555 1.00 66.44 401 GLY A C 1
ATOM 3008 O O . GLY A 1 401 ? -47.703 20.673 22.461 1.00 66.44 401 GLY A O 1
#

Radius of gyration: 24.63 Å; chains: 1; bounding box: 74×42×68 Å

Organism: NCBI:txid360411

Secondary structure (DSSP, 8-state):
-PPPPPP----EETT--EE-TTS-EEEEEEEEEEEESSTT--EEEEPSS--SSEEEEEEEEESSSSS-EEEEEEEEETTEEEEEEEE-TTS-S-EEEEEEEEEEEESEEEEETTTTEEEEEEEEEE-SS-EEEE-SS--SSPPEEEEEEB--TTS---EEEEE---SSEEEEEEE--TT------EEEEEEEE--S---SSB-----EEEE-SS-EEE----TTTS-GGGEE----B------S-EEEEEEE-STT-EEEEEEE--SS-S---PPPEEEE---HHHHHHHHHHHHHHHHHHTT-HHHHHHHHHHHHHIIIIIS----HHHHHHHHHHHTSTTEEEEEEESSSSSSEEEEEE-GGGHHHHHHHHHHHHHHHHS-------------S-----

InterPro domains:
  IPR013750 GHMP kinase, C-terminal domain [PF08544] (297-377)
  IPR036554 GHMP kinase, C-terminal domain superfamily [G3DSA:3.30.70.890] (250-398)
  IPR036554 GHMP kinase, C-terminal domain superfamily [SSF55060] (256-398)
  IPR037221 H-type lectin domain superfamily [G3DSA:2.60.40.2080] (115-194)
  IPR037221 H-type lectin domain superfamily [SSF141086] (129-193)

Foldseek 3Di:
DDDDDDDAFFFQFQPDAPAAPVRHRFKGKFKDWDFWQALVDKDKDWAPFFHDAKFKFKAAKAPPDPAAWAKAWDDDHRTITIIDTAGAPVDRRGTGTIMMIMMMGHAAWGAPQPRQKIKHKDKDKAFPDKDKDFDPDFDPWFWDKTKHWHQFPVRGDKDKAWEDTTRTTIIIHIAHAPVDRHTHTTMMIMMTIHADAHPDNGGDHWWWDWAWLDFDWAFAHDLPPDDLVIGGDHKHFHHPQDPFGWDKYWYADPPRTMTIHIAGRDPPHPDGTDGTTTMTIQRVLVVLVVVLVVVLVVCVVVVNLLVNQVSQAVNQCSCCPRVVQEDPLQVQLQVQLVPDPFWSHKHDDDRGPDDDMDTHGDPVCVVVSQVRSQVSSCVPPVDGDDDDDDDDDDDDDDDDD

pLDDT: mean 79.81, std 19.67, range [21.64, 98.44]

Sequence (401 aa):
MHLPSTFLTLICVAGIAAAADDGTPIGELGRVNIAQPNAATWHTVALRNRLADPVVVLGPVSSNGGQPVVGRVRNRTPTSFQVQLDEWDYLDQSHAAEDVGFFVIDRGVHLLVDGQLRIEANTCRVGAPAVRVNFAGAFAAPPLVFAQGSSAGDGRTAVARVSGIDSTGFTVRVQGQEANRSVATVEVSWVAVTPGLYSGGTLFTAYPAPVGSTYTDVFAPYPQLYPSSTAAFVAGMQTFQDADPAGLRFRLLPDNQYELRVQEETSRSSDVRHLPEQVGRHARHVVEEIARVEKAVDLLKQGDGAAFGQLMVEGHASLRDLYQVSIPELDRLVEIATCLPGCLGARLTGAGFGGCTVNLVEEQAAQAFAQRLAQEYTLRTGKTGEIYLCHASEGVHVQTG